Protein AF-0000000080060076 (afdb_homodimer)

InterPro domains:
  IPR057684 Domain of unknown function DUF7924 [PF25545] (180-275)

Structure (mmCIF, N/CA/C/O backbone):
data_AF-0000000080060076-model_v1
#
loop_
_entity.id
_entity.type
_entity.pdbx_description
1 polymer 'DUF7924 domain-containing protein'
#
loop_
_atom_site.group_PDB
_atom_site.id
_atom_site.type_symbol
_atom_site.label_atom_id
_atom_site.label_alt_id
_atom_site.label_comp_id
_atom_site.label_asym_id
_atom_site.label_entity_id
_atom_site.label_seq_id
_atom_site.pdbx_PDB_ins_code
_atom_site.Cartn_x
_atom_site.Cartn_y
_atom_site.Cartn_z
_atom_site.occupancy
_atom_site.B_iso_or_equiv
_atom_site.auth_seq_id
_atom_site.auth_comp_id
_atom_site.auth_asym_id
_atom_site.auth_atom_id
_atom_site.pdbx_PDB_model_num
ATOM 1 N N . MET A 1 1 ? -19.109 -59.719 61.562 1 19.61 1 MET A N 1
ATOM 2 C CA . MET A 1 1 ? -18.625 -58.906 62.656 1 19.61 1 MET A CA 1
ATOM 3 C C . MET A 1 1 ? -17.141 -58.562 62.469 1 19.61 1 MET A C 1
ATOM 5 O O . MET A 1 1 ? -16.75 -57.406 62.562 1 19.61 1 MET A O 1
ATOM 9 N N . ALA A 1 2 ? -16.188 -59.469 62.844 1 19.11 2 ALA A N 1
ATOM 10 C CA . ALA A 1 2 ? -15.039 -59.188 63.719 1 19.11 2 ALA A CA 1
ATOM 11 C C . ALA A 1 2 ? -13.844 -58.719 62.875 1 19.11 2 ALA A C 1
ATOM 13 O O . ALA A 1 2 ? -12.953 -58.062 63.406 1 19.11 2 ALA A O 1
ATOM 14 N N . LEU A 1 3 ? -13.625 -59.25 61.688 1 20.27 3 LEU A N 1
ATOM 15 C CA . LEU A 1 3 ? -12.242 -59.562 61.344 1 20.27 3 LEU A CA 1
ATOM 16 C C . LEU A 1 3 ? -11.469 -58.312 60.969 1 20.27 3 LEU A C 1
ATOM 18 O O . LEU A 1 3 ? -11.039 -58.156 59.812 1 20.27 3 LEU A O 1
ATOM 22 N N . GLU A 1 4 ? -12.008 -57.031 61.406 1 21.7 4 GLU A N 1
ATOM 23 C CA . GLU A 1 4 ? -11.625 -55.75 60.781 1 21.7 4 GLU A CA 1
ATOM 24 C C . GLU A 1 4 ? -10.195 -55.375 61.156 1 21.7 4 GLU A C 1
ATOM 26 O O . GLU A 1 4 ? -9.828 -54.188 61.062 1 21.7 4 GLU A O 1
ATOM 31 N N . GLU A 1 5 ? -9.492 -56.344 61.719 1 18.02 5 GLU A N 1
ATOM 32 C CA . GLU A 1 5 ? -8.461 -55.875 62.625 1 18.02 5 GLU A CA 1
ATOM 33 C C . GLU A 1 5 ? -7.461 -54.969 61.938 1 18.02 5 GLU A C 1
ATOM 35 O O . GLU A 1 5 ? -7.203 -53.844 62.375 1 18.02 5 GLU A O 1
ATOM 40 N N . ARG A 1 6 ? -6.133 -55.406 61.812 1 19.72 6 ARG A N 1
ATOM 41 C CA . ARG A 1 6 ? -4.895 -54.906 62.406 1 19.72 6 ARG A CA 1
ATOM 42 C C . ARG A 1 6 ? -4.105 -54.094 61.375 1 19.72 6 ARG A C 1
ATOM 44 O O . ARG A 1 6 ? -2.916 -54.312 61.156 1 19.72 6 ARG A O 1
ATOM 51 N N . ALA A 1 7 ? -4.586 -53.625 60.156 1 21.98 7 ALA A N 1
ATOM 52 C CA . ALA A 1 7 ? -3.547 -53.438 59.156 1 21.98 7 ALA A CA 1
ATOM 53 C C . ALA A 1 7 ? -2.549 -52.375 59.594 1 21.98 7 ALA A C 1
ATOM 55 O O . ALA A 1 7 ? -2.854 -51.188 59.562 1 21.98 7 ALA A O 1
ATOM 56 N N . HIS A 1 8 ? -1.757 -52.625 60.594 1 19.16 8 HIS A N 1
ATOM 57 C CA . HIS A 1 8 ? -0.872 -51.781 61.375 1 19.16 8 HIS A CA 1
ATOM 58 C C . HIS A 1 8 ? 0.08 -51 60.469 1 19.16 8 HIS A C 1
ATOM 60 O O . HIS A 1 8 ? 0.157 -51.25 59.281 1 19.16 8 HIS A O 1
ATOM 66 N N . SER A 1 9 ? 1.415 -50.812 60.875 1 21.06 9 SER A N 1
ATOM 67 C CA . SER A 1 9 ? 2.354 -49.781 61.344 1 21.06 9 SER A CA 1
ATOM 68 C C . SER A 1 9 ? 3.469 -49.562 60.312 1 21.06 9 SER A C 1
ATOM 70 O O . SER A 1 9 ? 4.477 -48.906 60.625 1 21.06 9 SER A O 1
ATOM 72 N N . LEU A 1 10 ? 3.432 -50.281 59.125 1 21.84 10 LEU A N 1
ATOM 73 C CA . LEU A 1 10 ? 4.785 -50.438 58.594 1 21.84 10 LEU A CA 1
ATOM 74 C C . LEU A 1 10 ? 5.52 -49.125 58.562 1 21.84 10 LEU A C 1
ATOM 76 O O . LEU A 1 10 ? 4.891 -48.062 58.531 1 21.84 10 LEU A O 1
ATOM 80 N N . SER A 1 11 ? 6.895 -49.156 58.312 1 20.94 11 SER A N 1
ATOM 81 C CA . SER A 1 11 ? 8.266 -48.719 58.5 1 20.94 11 SER A CA 1
ATOM 82 C C . SER A 1 11 ? 8.539 -47.406 57.75 1 20.94 11 SER A C 1
ATOM 84 O O . SER A 1 11 ? 7.965 -47.188 56.688 1 20.94 11 SER A O 1
ATOM 86 N N . ASP A 1 12 ? 9.156 -46.406 58.438 1 23.89 12 ASP A N 1
ATOM 87 C CA . ASP A 1 12 ? 9.672 -45.031 58.469 1 23.89 12 ASP A CA 1
ATOM 88 C C . ASP A 1 12 ? 10.766 -44.844 57.406 1 23.89 12 ASP A C 1
ATOM 90 O O . ASP A 1 12 ? 11.945 -45.094 57.688 1 23.89 12 ASP A O 1
ATOM 94 N N . ILE A 1 13 ? 10.68 -45.406 56.188 1 26.31 13 ILE A N 1
ATOM 95 C CA . ILE A 1 13 ? 11.891 -45.375 55.406 1 26.31 13 ILE A CA 1
ATOM 96 C C . ILE A 1 13 ? 12.328 -43.906 55.219 1 26.31 13 ILE A C 1
ATOM 98 O O . ILE A 1 13 ? 11.523 -43.062 54.844 1 26.31 13 ILE A O 1
ATOM 102 N N . PRO A 1 14 ? 13.547 -43.594 55.75 1 25.38 14 PRO A N 1
ATOM 103 C CA . PRO A 1 14 ? 14.102 -42.25 55.781 1 25.38 14 PRO A CA 1
ATOM 104 C C . PRO A 1 14 ? 14.188 -41.594 54.406 1 25.38 14 PRO A C 1
ATOM 106 O O . PRO A 1 14 ? 14.508 -42.281 53.438 1 25.38 14 PRO A O 1
ATOM 109 N N . ILE A 1 15 ? 13.375 -40.594 54.094 1 26.52 15 ILE A N 1
ATOM 110 C CA . ILE A 1 15 ? 13.266 -39.844 52.844 1 26.52 15 ILE A CA 1
ATOM 111 C C . ILE A 1 15 ? 14.594 -39.156 52.531 1 26.52 15 ILE A C 1
ATOM 113 O O . ILE A 1 15 ? 15.031 -38.281 53.25 1 26.52 15 ILE A O 1
ATOM 117 N N . ILE A 1 16 ? 15.594 -40 52.125 1 30.69 16 ILE A N 1
ATOM 118 C CA . ILE A 1 16 ? 16.875 -39.406 51.781 1 30.69 16 ILE A CA 1
ATOM 119 C C . ILE A 1 16 ? 16.641 -38.219 50.812 1 30.69 16 ILE A C 1
ATOM 121 O O . ILE A 1 16 ? 15.961 -38.375 49.812 1 30.69 16 ILE A O 1
ATOM 125 N N . PRO A 1 17 ? 16.859 -37 51.312 1 29.62 17 PRO A N 1
ATOM 126 C CA . PRO A 1 17 ? 16.594 -35.812 50.5 1 29.62 17 PRO A CA 1
ATOM 127 C C . PRO A 1 17 ? 17.375 -35.812 49.188 1 29.62 17 PRO A C 1
ATOM 129 O O . PRO A 1 17 ? 18.5 -36.344 49.125 1 29.62 17 PRO A O 1
ATOM 132 N N . PRO A 1 18 ? 16.688 -36.031 48.062 1 27.41 18 PRO A N 1
ATOM 133 C CA . PRO A 1 18 ? 17.391 -36.156 46.812 1 27.41 18 PRO A CA 1
ATOM 134 C C . PRO A 1 18 ? 18.422 -35.031 46.594 1 27.41 18 PRO A C 1
ATOM 136 O O . PRO A 1 18 ? 18.312 -33.969 47.188 1 27.41 18 PRO A O 1
ATOM 139 N N . PRO A 1 19 ? 19.703 -35.438 46.25 1 27.78 19 PRO A N 1
ATOM 140 C CA . PRO A 1 19 ? 20.828 -34.562 46.031 1 27.78 19 PRO A CA 1
ATOM 141 C C . PRO A 1 19 ? 20.484 -33.375 45.125 1 27.78 19 PRO A C 1
ATOM 143 O O . PRO A 1 19 ? 19.562 -33.438 44.312 1 27.78 19 PRO A O 1
ATOM 146 N N . SER A 1 20 ? 20.734 -32.125 45.625 1 23.97 20 SER A N 1
ATOM 147 C CA . SER A 1 20 ? 20.547 -30.844 44.969 1 23.97 20 SER A CA 1
ATOM 148 C C . SER A 1 20 ? 21.297 -30.797 43.656 1 23.97 20 SER A C 1
ATOM 150 O O . SER A 1 20 ? 22.516 -30.859 43.625 1 23.97 20 SER A O 1
ATOM 152 N N . THR A 1 21 ? 20.812 -31.609 42.719 1 23.72 21 THR A N 1
ATOM 153 C CA . THR A 1 21 ? 21.516 -31.516 41.438 1 23.72 21 THR A CA 1
ATOM 154 C C . THR A 1 21 ? 21.641 -30.047 41 1 23.72 21 THR A C 1
ATOM 156 O O . THR A 1 21 ? 20.641 -29.328 40.906 1 23.72 21 THR A O 1
ATOM 159 N N . ARG A 1 22 ? 22.844 -29.438 41.156 1 24.88 22 ARG A N 1
ATOM 160 C CA . ARG A 1 22 ? 23.297 -28.172 40.594 1 24.88 22 ARG A CA 1
ATOM 161 C C . ARG A 1 22 ? 22.906 -28.062 39.125 1 24.88 22 ARG A C 1
ATOM 163 O O . ARG A 1 22 ? 23.266 -28.938 38.312 1 24.88 22 ARG A O 1
ATOM 170 N N . SER A 1 23 ? 21.672 -27.594 38.938 1 24.03 23 SER A N 1
ATOM 171 C CA . SER A 1 23 ? 21.172 -27.344 37.594 1 24.03 23 SER A CA 1
ATOM 172 C C . SER A 1 23 ? 22.234 -26.688 36.719 1 24.03 23 SER A C 1
ATOM 174 O O . SER A 1 23 ? 22.828 -25.672 37.094 1 24.03 23 SER A O 1
ATOM 176 N N . SER A 1 24 ? 23.109 -27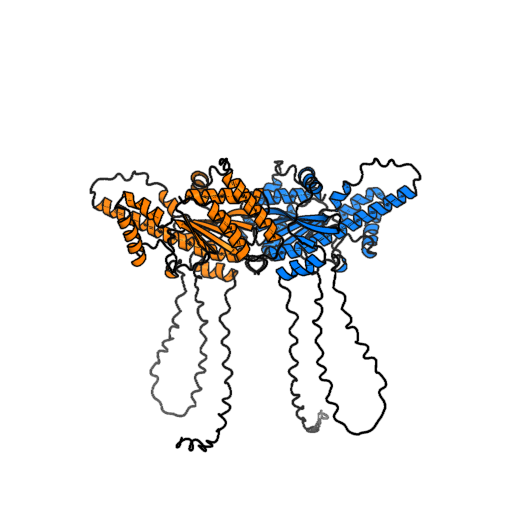.562 36.188 1 25.89 24 SER A N 1
ATOM 177 C CA . SER A 1 24 ? 23.969 -27.016 35.125 1 25.89 24 SER A CA 1
ATOM 178 C C . SER A 1 24 ? 23.188 -26.078 34.219 1 25.89 24 SER A C 1
ATOM 180 O O . SER A 1 24 ? 22.109 -26.422 33.719 1 25.89 24 SER A O 1
ATOM 182 N N . GLN A 1 25 ? 23.297 -24.859 34.562 1 24.44 25 GLN A N 1
ATOM 183 C CA . GLN A 1 25 ? 22.766 -23.828 33.688 1 24.44 25 GLN A CA 1
ATOM 184 C C . GLN A 1 25 ? 23.156 -24.078 32.25 1 24.44 25 GLN A C 1
ATOM 186 O O . GLN A 1 25 ? 24.328 -24 31.875 1 24.44 25 GLN A O 1
ATOM 191 N N . ARG A 1 26 ? 22.562 -25.141 31.594 1 26.81 26 ARG A N 1
ATOM 192 C CA . ARG A 1 26 ? 22.734 -25.297 30.156 1 26.81 26 ARG A CA 1
ATOM 193 C C . ARG A 1 26 ? 22.625 -23.953 29.453 1 26.81 26 ARG A C 1
ATOM 195 O O . ARG A 1 26 ? 21.734 -23.156 29.766 1 26.81 26 ARG A O 1
ATOM 202 N N . SER A 1 27 ? 23.734 -23.531 29.047 1 28.38 27 SER A N 1
ATOM 203 C CA . SER A 1 27 ? 23.859 -22.359 28.172 1 28.38 27 SER A CA 1
ATOM 204 C C . SER A 1 27 ? 22.75 -22.344 27.125 1 28.38 27 SER A C 1
ATOM 206 O O . SER A 1 27 ? 22.5 -23.344 26.453 1 28.38 27 SER A O 1
ATOM 208 N N . ARG A 1 28 ? 21.609 -21.734 27.422 1 28.98 28 ARG A N 1
ATOM 209 C CA . ARG A 1 28 ? 20.531 -21.5 26.469 1 28.98 28 ARG A CA 1
ATOM 210 C C . ARG A 1 28 ? 21.078 -21.25 25.078 1 28.98 28 ARG A C 1
ATOM 212 O O . ARG A 1 28 ? 21.844 -20.312 24.859 1 28.98 28 ARG A O 1
ATOM 219 N N . SER A 1 29 ? 21.422 -22.297 24.391 1 32.09 29 SER A N 1
ATOM 220 C CA . SER A 1 29 ? 21.688 -22.141 22.953 1 32.09 29 SER A CA 1
ATOM 221 C C . SER A 1 29 ? 20.734 -21.141 22.328 1 32.09 29 SER A C 1
ATOM 223 O O . SER A 1 29 ? 19.531 -21.172 22.578 1 32.09 29 SER A O 1
ATOM 225 N N . SER A 1 30 ? 21.125 -19.953 22.094 1 35.56 30 SER A N 1
ATOM 226 C CA . SER A 1 30 ? 20.438 -18.859 21.406 1 35.56 30 SER A CA 1
ATOM 227 C C . SER A 1 30 ? 19.578 -19.391 20.266 1 35.56 30 SER A C 1
ATOM 229 O O . SER A 1 30 ? 20.047 -20.156 19.422 1 35.56 30 SER A O 1
ATOM 231 N N . SER A 1 31 ? 18.391 -19.703 20.438 1 40.84 31 SER A N 1
ATOM 232 C CA . SER A 1 31 ? 17.406 -20.047 19.391 1 40.84 31 SER A CA 1
ATOM 233 C C . SER A 1 31 ? 17.75 -19.375 18.078 1 40.84 31 SER A C 1
ATOM 235 O O . SER A 1 31 ? 18.188 -18.219 18.062 1 40.84 31 SER A O 1
ATOM 237 N N . PRO A 1 32 ? 18.125 -20.047 17.062 1 48.84 32 PRO A N 1
ATOM 238 C CA . PRO A 1 32 ? 18.5 -19.438 15.773 1 48.84 32 PRO A CA 1
ATOM 239 C C . PRO A 1 32 ? 17.609 -18.266 15.391 1 48.84 32 PRO A C 1
ATOM 241 O O . PRO A 1 32 ? 16.375 -18.344 15.539 1 48.84 32 PRO A O 1
ATOM 244 N N . VAL A 1 33 ? 18 -17.031 15.422 1 61.41 33 VAL A N 1
ATOM 245 C CA . VAL A 1 33 ? 17.391 -15.742 15.141 1 61.41 33 VAL A CA 1
ATOM 246 C C . VAL A 1 33 ? 16.719 -15.781 13.766 1 61.41 33 VAL A C 1
ATOM 248 O O . VAL A 1 33 ? 17.359 -16.125 12.766 1 61.41 33 VAL A O 1
ATOM 251 N N . ARG A 1 34 ? 15.398 -15.891 13.625 1 76.75 34 ARG A N 1
ATOM 252 C CA . ARG A 1 34 ? 14.641 -15.797 12.383 1 76.75 34 ARG A CA 1
ATOM 253 C C . ARG A 1 34 ? 15.141 -14.633 11.523 1 76.75 34 ARG A C 1
ATOM 255 O O . ARG A 1 34 ? 15.336 -13.523 12.031 1 76.75 34 ARG A O 1
ATOM 262 N N . PRO A 1 35 ? 15.523 -15.008 10.305 1 85 35 PRO A N 1
ATOM 263 C CA . PRO A 1 35 ? 15.977 -13.914 9.438 1 85 35 PRO A CA 1
ATOM 264 C C . PRO A 1 35 ? 14.922 -12.82 9.273 1 85 35 PRO A C 1
ATOM 266 O O . PRO A 1 35 ? 13.719 -13.094 9.328 1 85 35 PRO A O 1
ATOM 269 N N . SER A 1 36 ? 15.398 -11.617 9.172 1 90 36 SER A N 1
ATOM 270 C CA . SER A 1 36 ? 14.508 -10.516 8.828 1 90 36 SER A CA 1
ATOM 271 C C . SER A 1 36 ? 13.898 -10.703 7.445 1 90 36 SER A C 1
ATOM 273 O O . SER A 1 36 ? 14.383 -11.508 6.648 1 90 36 SER A O 1
ATOM 275 N N . ASP A 1 37 ? 12.844 -10.031 7.188 1 93.12 37 ASP A N 1
ATOM 276 C CA . ASP A 1 37 ? 12.195 -10.141 5.887 1 93.12 37 ASP A CA 1
ATOM 277 C C . ASP A 1 37 ? 13.133 -9.711 4.762 1 93.12 37 ASP A C 1
ATOM 279 O O . ASP A 1 37 ? 13.094 -10.273 3.666 1 93.12 37 ASP A O 1
ATOM 283 N N . ALA A 1 38 ? 13.93 -8.766 5.039 1 93.12 38 ALA A N 1
ATOM 284 C CA . ALA A 1 38 ? 14.922 -8.312 4.059 1 93.12 38 ALA A CA 1
ATOM 285 C C . ALA A 1 38 ? 15.969 -9.383 3.805 1 93.12 38 ALA A C 1
ATOM 287 O O . ALA A 1 38 ? 16.375 -9.609 2.66 1 93.12 38 ALA A O 1
ATOM 288 N N . GLN A 1 39 ? 16.422 -10.023 4.824 1 91.88 39 GLN A N 1
ATOM 289 C CA . GLN A 1 39 ? 17.391 -11.102 4.699 1 91.88 39 GLN A CA 1
ATOM 290 C C . GLN A 1 39 ? 16.797 -12.297 3.955 1 91.88 39 GLN A C 1
ATOM 292 O O . GLN A 1 39 ? 17.484 -12.953 3.172 1 91.88 39 GLN A O 1
ATOM 297 N N . TYR A 1 40 ? 15.57 -12.5 4.293 1 95 40 TYR A N 1
ATOM 298 C CA . TYR A 1 40 ? 14.883 -13.586 3.611 1 95 40 TYR A CA 1
ATOM 299 C C . TYR A 1 40 ? 14.836 -13.344 2.105 1 95 40 TYR A C 1
ATOM 301 O O . TYR A 1 40 ? 15.164 -14.242 1.318 1 95 40 TYR A O 1
ATOM 309 N N . ARG A 1 41 ? 14.438 -12.156 1.677 1 94.69 41 ARG A N 1
ATOM 310 C CA . ARG A 1 41 ? 14.344 -11.82 0.261 1 94.69 41 ARG A CA 1
ATOM 311 C C . ARG A 1 41 ? 15.719 -11.812 -0.395 1 94.69 41 ARG A C 1
ATOM 313 O O . ARG A 1 41 ? 15.898 -12.352 -1.488 1 94.69 41 ARG A O 1
ATOM 320 N N . GLY A 1 42 ? 16.688 -11.242 0.279 1 91.38 42 GLY A N 1
ATOM 321 C CA . GLY A 1 42 ? 18.016 -11.094 -0.281 1 91.38 42 GLY A CA 1
ATOM 322 C C . GLY A 1 42 ? 18.844 -12.359 -0.203 1 91.38 42 GLY A C 1
ATOM 323 O O . GLY A 1 42 ? 19.859 -12.492 -0.895 1 91.38 42 GLY A O 1
ATOM 324 N N . GLY A 1 43 ? 18.422 -13.305 0.588 1 92 43 GLY A N 1
ATOM 325 C CA . GLY A 1 43 ? 19.172 -14.539 0.775 1 92 43 GLY A CA 1
ATOM 326 C C . GLY A 1 43 ? 18.422 -15.773 0.296 1 92 43 GLY A C 1
ATOM 327 O O . GLY A 1 43 ? 18.688 -16.281 -0.792 1 92 43 GLY A O 1
ATOM 328 N N . HIS A 1 44 ? 17.375 -16.047 0.974 1 94.62 44 HIS A N 1
ATOM 329 C CA . HIS A 1 44 ? 16.641 -17.297 0.721 1 94.62 44 HIS A CA 1
ATOM 330 C C . HIS A 1 44 ? 15.992 -17.281 -0.658 1 94.62 44 HIS A C 1
ATOM 332 O O . HIS A 1 44 ? 16.141 -18.234 -1.429 1 94.62 44 HIS A O 1
ATOM 338 N N . LEU A 1 45 ? 15.305 -16.234 -1.004 1 96.69 45 LEU A N 1
ATOM 339 C CA . LEU A 1 45 ? 14.641 -16.156 -2.301 1 96.69 45 LEU A CA 1
ATOM 340 C C . LEU A 1 45 ? 15.664 -16.094 -3.432 1 96.69 45 LEU A C 1
ATOM 342 O O . LEU A 1 45 ? 15.508 -16.781 -4.445 1 96.69 45 LEU A O 1
ATOM 346 N N . ARG A 1 46 ? 16.672 -15.359 -3.195 1 93.69 46 ARG A N 1
ATOM 347 C CA . ARG A 1 46 ? 17.703 -15.219 -4.227 1 93.69 46 ARG A CA 1
ATOM 348 C C . ARG A 1 46 ? 18.359 -16.562 -4.523 1 93.69 46 ARG A C 1
ATOM 350 O O . ARG A 1 46 ? 18.609 -16.891 -5.688 1 93.69 46 ARG A O 1
ATOM 357 N N . ARG A 1 47 ? 18.609 -17.266 -3.529 1 94.88 47 ARG A N 1
ATOM 358 C CA . ARG A 1 47 ? 19.266 -18.562 -3.691 1 94.88 47 ARG A CA 1
ATOM 359 C C . ARG A 1 47 ? 18.328 -19.578 -4.34 1 94.88 47 ARG A C 1
ATOM 361 O O . ARG A 1 47 ? 18.766 -20.625 -4.816 1 94.88 47 ARG A O 1
ATOM 368 N N . ALA A 1 48 ? 17.094 -19.297 -4.316 1 96.5 48 ALA A N 1
ATOM 369 C CA . ALA A 1 48 ? 16.094 -20.094 -5.02 1 96.5 48 ALA A CA 1
ATOM 370 C C . ALA A 1 48 ? 15.797 -19.516 -6.398 1 96.5 48 ALA A C 1
ATOM 372 O O . ALA A 1 48 ? 14.859 -19.953 -7.066 1 96.5 48 ALA A O 1
ATOM 373 N N . LYS A 1 49 ? 16.469 -18.422 -6.785 1 96.25 49 LYS A N 1
ATOM 374 C CA . LYS A 1 49 ? 16.344 -17.75 -8.07 1 96.25 49 LYS A CA 1
ATOM 375 C C . LYS A 1 49 ? 14.984 -17.062 -8.211 1 96.25 49 LYS A C 1
ATOM 377 O O . LYS A 1 49 ? 14.398 -17.062 -9.297 1 96.25 49 LYS A O 1
ATOM 382 N N . ILE A 1 50 ? 14.461 -16.641 -7.145 1 97.38 50 ILE A N 1
ATOM 383 C CA . ILE A 1 50 ? 13.219 -15.883 -7.133 1 97.38 50 ILE A CA 1
ATOM 384 C C . ILE A 1 50 ? 13.516 -14.391 -6.984 1 97.38 50 ILE A C 1
ATOM 386 O O . ILE A 1 50 ? 14.133 -13.977 -5.996 1 97.38 50 ILE A O 1
ATOM 390 N N . PHE A 1 51 ? 13.016 -13.594 -7.902 1 96.19 51 PHE A N 1
ATOM 391 C CA . PHE A 1 51 ? 13.336 -12.172 -7.898 1 96.19 51 PHE A CA 1
ATOM 392 C C . PHE A 1 51 ? 12.078 -11.32 -7.984 1 96.19 51 PHE A C 1
ATOM 394 O O . PHE A 1 51 ? 11.141 -11.664 -8.719 1 96.19 51 PHE A O 1
ATOM 401 N N . VAL A 1 52 ? 12.133 -10.188 -7.246 1 94.75 52 VAL A N 1
ATOM 402 C CA . VAL A 1 52 ? 11.016 -9.25 -7.227 1 94.75 52 VAL A CA 1
ATOM 403 C C . VAL A 1 52 ? 11.406 -7.969 -7.965 1 94.75 52 VAL A C 1
ATOM 405 O O . VAL A 1 52 ? 12.469 -7.402 -7.711 1 94.75 52 VAL A O 1
ATOM 408 N N . GLY A 1 53 ? 10.5 -7.402 -8.789 1 86.75 53 GLY A N 1
ATOM 409 C CA . GLY A 1 53 ? 10.617 -6.059 -9.336 1 86.75 53 GLY A CA 1
ATOM 410 C C . GLY A 1 53 ? 11.461 -6 -10.594 1 86.75 53 GLY A C 1
ATOM 411 O O . GLY A 1 53 ? 12.125 -4.996 -10.859 1 86.75 53 GLY A O 1
ATOM 412 N N . ASP A 1 54 ? 11.453 -6.93 -11.547 1 83.25 54 ASP A N 1
ATOM 413 C CA . ASP A 1 54 ? 12.172 -6.871 -12.812 1 83.25 54 ASP A CA 1
ATOM 414 C C . ASP A 1 54 ? 11.258 -6.414 -13.945 1 83.25 54 ASP A C 1
ATOM 416 O O . ASP A 1 54 ? 10.133 -5.973 -13.703 1 83.25 54 ASP A O 1
ATOM 420 N N . GLU A 1 55 ? 11.82 -6.305 -15.125 1 87.69 55 GLU A N 1
ATOM 421 C CA . GLU A 1 55 ? 11.039 -5.906 -16.281 1 87.69 55 GLU A CA 1
ATOM 422 C C . GLU A 1 55 ? 10.266 -7.094 -16.859 1 87.69 55 GLU A C 1
ATOM 424 O O . GLU A 1 55 ? 10.75 -8.227 -16.844 1 87.69 55 GLU A O 1
ATOM 429 N N . ILE A 1 56 ? 9.109 -6.773 -17.281 1 92.62 56 ILE A N 1
ATOM 430 C CA . ILE A 1 56 ? 8.305 -7.785 -17.969 1 92.62 56 ILE A CA 1
ATOM 431 C C . ILE A 1 56 ? 8.75 -7.895 -19.422 1 92.62 56 ILE A C 1
ATOM 433 O O . ILE A 1 56 ? 8.758 -6.902 -20.156 1 92.62 56 ILE A O 1
ATOM 437 N N . PRO A 1 57 ? 9.102 -9.047 -19.812 1 93.06 57 PRO A N 1
ATOM 438 C CA . PRO A 1 57 ? 9.422 -9.211 -21.234 1 93.06 57 PRO A CA 1
ATOM 439 C C . PRO A 1 57 ? 8.289 -8.773 -22.156 1 93.06 57 PRO A C 1
ATOM 441 O O . PRO A 1 57 ? 7.113 -8.938 -21.812 1 93.06 57 PRO A O 1
ATOM 444 N N . ALA A 1 58 ? 8.609 -8.32 -23.312 1 93.06 58 ALA A N 1
ATOM 445 C CA . ALA A 1 58 ? 7.648 -7.758 -24.266 1 93.06 58 ALA A CA 1
ATOM 446 C C . ALA A 1 58 ? 6.602 -8.797 -24.656 1 93.06 58 ALA A C 1
ATOM 448 O O . ALA A 1 58 ? 5.422 -8.461 -24.812 1 93.06 58 ALA A O 1
ATOM 449 N N . SER A 1 59 ? 7.027 -10.008 -24.844 1 92.31 59 SER A N 1
ATOM 450 C CA . SER A 1 59 ? 6.102 -11.062 -25.25 1 92.31 59 SER A CA 1
ATOM 451 C C . SER A 1 59 ? 5.027 -11.289 -24.188 1 92.31 59 SER A C 1
ATOM 453 O O . SER A 1 59 ? 3.848 -11.438 -24.516 1 92.31 59 SER A O 1
ATOM 455 N N . ILE A 1 60 ? 5.469 -11.273 -22.953 1 94.06 60 ILE A N 1
ATOM 456 C CA . ILE A 1 60 ? 4.535 -11.492 -21.844 1 94.06 60 ILE A CA 1
ATOM 457 C C . ILE A 1 60 ? 3.623 -10.273 -21.688 1 94.06 60 ILE A C 1
ATOM 459 O O . ILE A 1 60 ? 2.416 -10.422 -21.484 1 94.06 60 ILE A O 1
ATOM 463 N N . SER A 1 61 ? 4.211 -9.109 -21.812 1 93.75 61 SER A N 1
ATOM 464 C CA . SER A 1 61 ? 3.432 -7.879 -21.719 1 93.75 61 SER A CA 1
ATOM 465 C C . SER A 1 61 ? 2.361 -7.824 -22.812 1 93.75 61 SER A C 1
ATOM 467 O O . SER A 1 61 ? 1.22 -7.441 -22.547 1 93.75 61 SER A O 1
ATOM 469 N N . CYS A 1 62 ? 2.77 -8.148 -23.938 1 93.5 62 CYS A N 1
ATOM 470 C CA . CYS A 1 62 ? 1.831 -8.164 -25.062 1 93.5 62 CYS A CA 1
ATOM 471 C C . CYS A 1 62 ? 0.706 -9.164 -24.812 1 93.5 62 CYS A C 1
ATOM 473 O O . CYS A 1 62 ? -0.468 -8.836 -25 1 93.5 62 CYS A O 1
ATOM 475 N N . TYR A 1 63 ? 1.058 -10.328 -24.391 1 93.94 63 TYR A N 1
ATOM 476 C CA . TYR A 1 63 ? 0.055 -11.352 -24.109 1 93.94 63 TYR A CA 1
ATOM 477 C C . TYR A 1 63 ? -0.905 -10.891 -23.016 1 93.94 63 TYR A C 1
ATOM 479 O O . TYR A 1 63 ? -2.121 -11.047 -23.141 1 93.94 63 TYR A O 1
ATOM 487 N N . ALA A 1 64 ? -0.372 -10.367 -21.922 1 94.06 64 ALA A N 1
ATOM 488 C CA . ALA A 1 64 ? -1.197 -9.906 -20.812 1 94.06 64 ALA A CA 1
ATOM 489 C C . ALA A 1 64 ? -2.178 -8.828 -21.266 1 94.06 64 ALA A C 1
ATOM 491 O O . ALA A 1 64 ? -3.361 -8.867 -20.922 1 94.06 64 ALA A O 1
ATOM 492 N N . ASN A 1 65 ? -1.773 -7.938 -22.078 1 92.5 65 ASN A N 1
ATOM 493 C CA . ASN A 1 65 ? -2.59 -6.805 -22.516 1 92.5 65 ASN A CA 1
ATOM 494 C C . ASN A 1 65 ? -3.635 -7.227 -23.547 1 92.5 65 ASN A C 1
ATOM 496 O O . ASN A 1 65 ? -4.746 -6.691 -23.562 1 92.5 65 ASN A O 1
ATOM 500 N N . THR A 1 66 ? -3.266 -8.18 -24.312 1 92.06 66 THR A N 1
ATOM 501 C CA . THR A 1 66 ? -4.141 -8.508 -25.438 1 92.06 66 THR A CA 1
ATOM 502 C C . THR A 1 66 ? -5.062 -9.664 -25.078 1 92.06 66 THR A C 1
ATOM 504 O O . THR A 1 66 ? -6.188 -9.742 -25.578 1 92.06 66 THR A O 1
ATOM 507 N N . SER A 1 67 ? -4.602 -10.539 -24.25 1 91.5 67 SER A N 1
ATOM 508 C CA . SER A 1 67 ? -5.363 -11.758 -24.016 1 91.5 67 SER A CA 1
ATOM 509 C C . SER A 1 67 ? -6.02 -11.75 -22.641 1 91.5 67 SER A C 1
ATOM 511 O O . SER A 1 67 ? -7.031 -12.422 -22.422 1 91.5 67 SER A O 1
ATOM 513 N N . ILE A 1 68 ? -5.477 -10.992 -21.766 1 94.31 68 ILE A N 1
ATOM 514 C CA . ILE A 1 68 ? -5.996 -11.07 -20.391 1 94.31 68 ILE A CA 1
ATOM 515 C C . ILE A 1 68 ? -6.723 -9.773 -20.047 1 94.31 68 ILE A C 1
ATOM 517 O O . ILE A 1 68 ? -7.891 -9.789 -19.656 1 94.31 68 ILE A O 1
ATOM 521 N N . PHE A 1 69 ? -6.078 -8.617 -20.266 1 94.12 69 PHE A N 1
ATOM 522 C CA . PHE A 1 69 ? -6.617 -7.352 -19.766 1 94.12 69 PHE A CA 1
ATOM 523 C C . PHE A 1 69 ? -7.168 -6.516 -20.922 1 94.12 69 PHE A C 1
ATOM 525 O O . PHE A 1 69 ? -7.238 -5.289 -20.812 1 94.12 69 PHE A O 1
ATOM 532 N N . HIS A 1 70 ? -7.395 -6.871 -22.047 1 85.81 70 HIS A N 1
ATOM 533 C CA . HIS A 1 70 ? -7.832 -6.129 -23.219 1 85.81 70 HIS A CA 1
ATOM 534 C C . HIS A 1 70 ? -9.219 -5.531 -23.016 1 85.81 70 HIS A C 1
ATOM 536 O O . HIS A 1 70 ? -9.516 -4.445 -23.516 1 85.81 70 HIS A O 1
ATOM 542 N N . ASN A 1 71 ? -10.117 -6.012 -22.391 1 79.62 71 ASN A N 1
ATOM 543 C CA . ASN A 1 71 ? -11.477 -5.488 -22.266 1 79.62 71 ASN A CA 1
ATOM 544 C C . ASN A 1 71 ? -11.914 -5.418 -20.812 1 79.62 71 ASN A C 1
ATOM 546 O O . ASN A 1 71 ? -12.93 -6.004 -20.422 1 79.62 71 ASN A O 1
ATOM 550 N N . LEU A 1 72 ? -11.133 -4.457 -20.188 1 83.94 72 LEU A N 1
ATOM 551 C CA . LEU A 1 72 ? -11.422 -4.379 -18.75 1 83.94 72 LEU A CA 1
ATOM 552 C C . LEU A 1 72 ? -12.75 -3.672 -18.516 1 83.94 72 LEU A C 1
ATOM 554 O O . LEU A 1 72 ? -13.406 -3.916 -17.5 1 83.94 72 LEU A O 1
ATOM 558 N N . THR A 1 73 ? -12.961 -2.582 -19.359 1 70.69 73 THR A N 1
ATOM 559 C CA . THR A 1 73 ? -14.133 -1.751 -19.125 1 70.69 73 THR A CA 1
ATOM 560 C C . THR A 1 73 ? -15.359 -2.35 -19.812 1 70.69 73 THR A C 1
ATOM 562 O O . THR A 1 73 ? -16.469 -1.84 -19.656 1 70.69 73 THR A O 1
ATOM 565 N N . SER A 1 74 ? -14.891 -3.195 -20.703 1 58.69 74 SER A N 1
ATOM 566 C CA . SER A 1 74 ? -16.062 -3.719 -21.391 1 58.69 74 SER A CA 1
ATOM 567 C C . SER A 1 74 ? -17.188 -4.023 -20.406 1 58.69 74 SER A C 1
ATOM 569 O O . SER A 1 74 ? -16.953 -4.645 -19.359 1 58.69 74 SER A O 1
ATOM 571 N N . SER A 1 75 ? -18.172 -3.148 -20.234 1 49.56 75 SER A N 1
ATOM 572 C CA . SER A 1 75 ? -19.344 -2.473 -19.672 1 49.56 75 SER A CA 1
ATOM 573 C C . SER A 1 75 ? -19.953 -3.291 -18.531 1 49.56 75 SER A C 1
ATOM 575 O O . SER A 1 75 ? -20.219 -2.764 -17.453 1 49.56 75 SER A O 1
ATOM 577 N N . GLY A 1 76 ? -21.031 -4.07 -18.938 1 52.38 76 GLY A N 1
ATOM 578 C CA . GLY A 1 76 ? -22.438 -4.27 -18.688 1 52.38 76 GLY A CA 1
ATOM 579 C C . GLY A 1 76 ? -22.719 -5.18 -17.5 1 52.38 76 GLY A C 1
ATOM 580 O O . GLY A 1 76 ? -23.828 -5.688 -17.344 1 52.38 76 GLY A O 1
ATOM 581 N N . ASN A 1 77 ? -21.469 -5.48 -16.75 1 75.25 77 ASN A N 1
ATOM 582 C CA . ASN A 1 77 ? -21.922 -6.555 -15.867 1 75.25 77 ASN A CA 1
ATOM 583 C C . ASN A 1 77 ? -22.391 -6.016 -14.523 1 75.25 77 ASN A C 1
ATOM 585 O O . ASN A 1 77 ? -21.594 -5.539 -13.719 1 75.25 77 ASN A O 1
ATOM 589 N N . ASP A 1 78 ? -23.547 -5.641 -14.5 1 85.94 78 ASP A N 1
ATOM 590 C CA . ASP A 1 78 ? -24.266 -5.289 -13.281 1 85.94 78 ASP A CA 1
ATOM 591 C C . ASP A 1 78 ? -23.797 -6.141 -12.102 1 85.94 78 ASP A C 1
ATOM 593 O O . ASP A 1 78 ? -23.703 -5.652 -10.977 1 85.94 78 ASP A O 1
ATOM 597 N N . HIS A 1 79 ? -23.344 -7.246 -12.484 1 92.31 79 HIS A N 1
ATOM 598 C CA . HIS A 1 79 ? -22.906 -8.164 -11.438 1 92.31 79 HIS A CA 1
ATOM 599 C C . HIS A 1 79 ? -21.578 -7.719 -10.836 1 92.31 79 HIS A C 1
ATOM 601 O O . HIS A 1 79 ? -21.406 -7.695 -9.617 1 92.31 79 HIS A O 1
ATOM 607 N N . LEU A 1 80 ? -20.672 -7.328 -11.625 1 94.31 80 LEU A N 1
ATOM 608 C CA . LEU A 1 80 ? -19.359 -6.859 -11.172 1 94.31 80 LEU A CA 1
ATOM 609 C C . LEU A 1 80 ? -19.5 -5.594 -10.336 1 94.31 80 LEU A C 1
ATOM 611 O O . LEU A 1 80 ? -18.812 -5.434 -9.328 1 94.31 80 LEU A O 1
ATOM 615 N N . TYR A 1 81 ? -20.406 -4.75 -10.719 1 95.38 81 TYR A N 1
ATOM 616 C CA . TYR A 1 81 ? -20.641 -3.504 -9.992 1 95.38 81 TYR A CA 1
ATOM 617 C C . TYR A 1 81 ? -21.188 -3.775 -8.602 1 95.38 81 TYR A C 1
ATOM 619 O O . TYR A 1 81 ? -20.797 -3.121 -7.633 1 95.38 81 TYR A O 1
ATOM 627 N N . GLN A 1 82 ? -22.031 -4.727 -8.523 1 96.5 82 GLN A N 1
ATOM 628 C CA . GLN A 1 82 ? -22.625 -5.066 -7.234 1 96.5 82 GLN A CA 1
ATOM 629 C C . GLN A 1 82 ? -21.578 -5.633 -6.285 1 96.5 82 GLN A C 1
ATOM 631 O O . GLN A 1 82 ? -21.531 -5.277 -5.102 1 96.5 82 GLN A O 1
ATOM 636 N N . ILE A 1 83 ? -20.766 -6.5 -6.82 1 97.5 83 ILE A N 1
ATOM 637 C CA . ILE A 1 83 ? -19.719 -7.09 -6 1 97.5 83 ILE A CA 1
ATOM 638 C C . ILE A 1 83 ? -18.734 -6.004 -5.566 1 97.5 83 ILE A C 1
ATOM 640 O O . ILE A 1 83 ? -18.281 -5.992 -4.418 1 97.5 83 ILE A O 1
ATOM 644 N N . SER A 1 84 ? -18.406 -5.109 -6.5 1 97.69 84 SER A N 1
ATOM 645 C CA . SER A 1 84 ? -17.484 -4.016 -6.211 1 97.69 84 SER A CA 1
ATOM 646 C C . SER A 1 84 ? -18.031 -3.115 -5.105 1 97.69 84 SER A C 1
ATOM 648 O O . SER A 1 84 ? -17.281 -2.676 -4.23 1 97.69 84 SER A O 1
ATOM 650 N N . GLU A 1 85 ? -19.297 -2.824 -5.137 1 97.56 85 GLU A N 1
ATOM 651 C CA . GLU A 1 85 ? -19.922 -1.988 -4.117 1 97.56 85 GLU A CA 1
ATOM 652 C C . GLU A 1 85 ? -19.891 -2.664 -2.75 1 97.56 85 GLU A C 1
ATOM 654 O O . GLU A 1 85 ? -19.672 -2.004 -1.73 1 97.56 85 GLU A O 1
ATOM 659 N N . ARG A 1 86 ? -20.141 -3.912 -2.771 1 98 86 ARG A N 1
ATOM 660 C CA . ARG A 1 86 ? -20.094 -4.656 -1.516 1 98 86 ARG A CA 1
ATOM 661 C C . ARG A 1 86 ? -18.688 -4.656 -0.922 1 98 86 ARG A C 1
ATOM 663 O O . ARG A 1 86 ? -18.516 -4.484 0.286 1 98 86 ARG A O 1
ATOM 670 N N . LEU A 1 87 ? -17.75 -4.918 -1.764 1 98.38 87 LEU A N 1
ATOM 671 C CA . LEU A 1 87 ? -16.375 -4.906 -1.293 1 98.38 87 LEU A CA 1
ATOM 672 C C . LEU A 1 87 ? -15.977 -3.521 -0.785 1 98.38 87 LEU A C 1
ATOM 674 O O . LEU A 1 87 ? -15.312 -3.398 0.246 1 98.38 87 LEU A O 1
ATOM 678 N N . TRP A 1 88 ? -16.375 -2.516 -1.491 1 97.94 88 TRP A N 1
ATOM 679 C CA . TRP A 1 88 ? -16.094 -1.135 -1.115 1 97.94 88 TRP A CA 1
ATOM 680 C C . TRP A 1 88 ? -16.688 -0.808 0.25 1 97.94 88 TRP A C 1
ATOM 682 O O . TRP A 1 88 ? -16 -0.274 1.123 1 97.94 88 TRP A O 1
ATOM 692 N N . ARG A 1 89 ? -17.922 -1.147 0.446 1 97.25 89 ARG A N 1
ATOM 693 C CA . ARG A 1 89 ? -18.594 -0.877 1.708 1 97.25 89 ARG A CA 1
ATOM 694 C C . ARG A 1 89 ? -17.953 -1.641 2.855 1 97.25 89 ARG A C 1
ATOM 696 O O . ARG A 1 89 ? -17.766 -1.095 3.945 1 97.25 89 ARG A O 1
ATOM 703 N N . LYS A 1 90 ? -17.672 -2.873 2.582 1 98 90 LYS A N 1
ATOM 704 C CA . LYS A 1 90 ? -17.016 -3.689 3.607 1 98 90 LYS A CA 1
ATOM 705 C C . LYS A 1 90 ? -15.641 -3.137 3.965 1 98 90 LYS A C 1
ATOM 707 O O . LYS A 1 90 ? -15.25 -3.143 5.133 1 98 90 LYS A O 1
ATOM 712 N N . SER A 1 91 ? -14.922 -2.68 2.959 1 97.75 91 SER A N 1
ATOM 713 C CA . SER A 1 91 ? -13.602 -2.109 3.186 1 97.75 91 SER A CA 1
ATOM 714 C C . SER A 1 91 ? -13.68 -0.853 4.047 1 97.75 91 SER A C 1
ATOM 716 O O . SER A 1 91 ? -12.836 -0.635 4.918 1 97.75 91 SER A O 1
ATOM 718 N N . LYS A 1 92 ? -14.625 -0.023 3.791 1 96.06 92 LYS A N 1
ATOM 719 C CA . LYS A 1 92 ? -14.828 1.182 4.59 1 96.06 92 LYS A CA 1
ATOM 720 C C . LYS A 1 92 ? -15.125 0.833 6.047 1 96.06 92 LYS A C 1
ATOM 722 O O . LYS A 1 92 ? -14.641 1.501 6.961 1 96.06 92 LYS A O 1
ATOM 727 N N . GLU A 1 93 ? -15.891 -0.146 6.188 1 95.88 93 GLU A N 1
ATOM 728 C CA . GLU A 1 93 ? -16.219 -0.609 7.531 1 95.88 93 GLU A CA 1
ATOM 729 C C . GLU A 1 93 ? -14.992 -1.138 8.258 1 95.88 93 GLU A C 1
ATOM 731 O O . GLU A 1 93 ? -14.758 -0.809 9.422 1 95.88 93 GLU A O 1
ATOM 736 N N . LEU A 1 94 ? -14.242 -1.917 7.59 1 96.44 94 LEU A N 1
ATOM 737 C CA . LEU A 1 94 ? -13.086 -2.559 8.195 1 96.44 94 LEU A CA 1
ATOM 738 C C . LEU A 1 94 ? -12 -1.532 8.508 1 96.44 94 LEU A C 1
ATOM 740 O O . LEU A 1 94 ? -11.258 -1.687 9.484 1 96.44 94 LEU A O 1
ATOM 744 N N . GLU A 1 95 ? -11.875 -0.514 7.699 1 94.5 95 GLU A N 1
ATOM 745 C CA . GLU A 1 95 ? -10.852 0.506 7.902 1 94.5 95 GLU A CA 1
ATOM 746 C C . GLU A 1 95 ? -11.102 1.291 9.188 1 94.5 95 GLU A C 1
ATOM 748 O O . GLU A 1 95 ? -10.156 1.729 9.844 1 94.5 95 GLU A O 1
ATOM 753 N N . LYS A 1 96 ? -12.312 1.471 9.555 1 90.31 96 LYS A N 1
ATOM 754 C CA . LYS A 1 96 ? -12.688 2.244 10.734 1 90.31 96 LYS A CA 1
ATOM 755 C C . LYS A 1 96 ? -12.367 1.481 12.016 1 90.31 96 LYS A C 1
ATOM 757 O O . LYS A 1 96 ? -12.297 2.072 13.102 1 90.31 96 LYS A O 1
ATOM 762 N N . LYS A 1 97 ? -12.125 0.175 11.836 1 89.19 97 LYS A N 1
ATOM 763 C CA . LYS A 1 97 ? -11.805 -0.7 12.961 1 89.19 97 LYS A CA 1
ATOM 764 C C . LYS A 1 97 ? -10.383 -1.253 12.836 1 89.19 97 LYS A C 1
ATOM 766 O O . LYS A 1 97 ? -9.805 -1.25 11.742 1 89.19 97 LYS A O 1
ATOM 771 N N . PRO A 1 98 ? -9.883 -1.524 13.984 1 89.62 98 PRO A N 1
ATOM 772 C CA . PRO A 1 98 ? -8.57 -2.174 13.906 1 89.62 98 PRO A CA 1
ATOM 773 C C . PRO A 1 98 ? -8.656 -3.619 13.422 1 89.62 98 PRO A C 1
ATOM 775 O O . PRO A 1 98 ? -8.258 -4.543 14.133 1 89.62 98 PRO A O 1
ATOM 778 N N . SER A 1 99 ? -9.047 -3.742 12.203 1 93.81 99 SER A N 1
ATOM 779 C CA . SER A 1 99 ? -9.297 -5.062 11.625 1 93.81 99 SER A CA 1
ATOM 780 C C . SER A 1 99 ? -7.988 -5.777 11.297 1 93.81 99 SER A C 1
ATOM 782 O O . SER A 1 99 ? -7.035 -5.156 10.828 1 93.81 99 SER A O 1
ATOM 784 N N . GLY A 1 100 ? -8.023 -7.035 11.562 1 95.25 100 GLY A N 1
ATOM 785 C CA . GLY A 1 100 ? -6.836 -7.84 11.328 1 95.25 100 GLY A CA 1
ATOM 786 C C . GLY A 1 100 ? -6.852 -8.562 9.992 1 95.25 100 GLY A C 1
ATOM 787 O O . GLY A 1 100 ? -7.703 -8.281 9.148 1 95.25 100 GLY A O 1
ATOM 788 N N . GLU A 1 101 ? -5.918 -9.406 9.828 1 96.88 101 GLU A N 1
ATOM 789 C CA . GLU A 1 101 ? -5.695 -10.156 8.594 1 96.88 101 GLU A CA 1
ATOM 790 C C . GLU A 1 101 ? -6.914 -11.008 8.242 1 96.88 101 GLU A C 1
ATOM 792 O O . GLU A 1 101 ? -7.324 -11.055 7.078 1 96.88 101 GLU A O 1
ATOM 797 N N . ALA A 1 102 ? -7.492 -11.617 9.148 1 96.81 102 ALA A N 1
ATOM 798 C CA . ALA A 1 102 ? -8.602 -12.531 8.914 1 96.81 102 ALA A CA 1
ATOM 799 C C . ALA A 1 102 ? -9.805 -11.797 8.336 1 96.81 102 ALA A C 1
ATOM 801 O O . ALA A 1 102 ? -10.445 -12.289 7.395 1 96.81 102 ALA A O 1
ATOM 802 N N . GLU A 1 103 ? -10.125 -10.672 8.867 1 97.38 103 GLU A N 1
ATOM 803 C CA . GLU A 1 103 ? -11.273 -9.898 8.406 1 97.38 103 GLU A CA 1
ATOM 804 C C . GLU A 1 103 ? -11.078 -9.438 6.965 1 97.38 103 GLU A C 1
ATOM 806 O O . GLU A 1 103 ? -12 -9.523 6.148 1 97.38 103 GLU A O 1
ATOM 811 N N . TRP A 1 104 ? -9.922 -8.969 6.707 1 97.81 104 TRP A N 1
ATOM 812 C CA . TRP A 1 104 ? -9.633 -8.492 5.359 1 97.81 104 TRP A CA 1
ATOM 813 C C . TRP A 1 104 ? -9.633 -9.648 4.359 1 97.81 104 TRP A C 1
ATOM 815 O O . TRP A 1 104 ? -10.125 -9.5 3.236 1 97.81 104 TRP A O 1
ATOM 825 N N . THR A 1 105 ? -9.078 -10.797 4.766 1 98.31 105 THR A N 1
ATOM 826 C CA . THR A 1 105 ? -9.07 -11.977 3.91 1 98.31 105 THR A CA 1
ATOM 827 C C . THR A 1 105 ? -10.492 -12.422 3.586 1 98.31 105 THR A C 1
ATOM 829 O O . THR A 1 105 ? -10.789 -12.789 2.447 1 98.31 105 THR A O 1
ATOM 832 N N . GLU A 1 106 ? -11.312 -12.359 4.547 1 98.12 106 GLU A N 1
ATOM 833 C CA . GLU A 1 106 ? -12.703 -12.773 4.359 1 98.12 106 GLU A CA 1
ATOM 834 C C . GLU A 1 106 ? -13.414 -11.875 3.35 1 98.12 106 GLU A C 1
ATOM 836 O O . GLU A 1 106 ? -14.195 -12.359 2.525 1 98.12 106 GLU A O 1
ATOM 841 N N . ALA A 1 107 ? -13.188 -10.641 3.473 1 98.31 107 ALA A N 1
ATOM 842 C CA . ALA A 1 107 ? -13.812 -9.703 2.545 1 98.31 107 ALA A CA 1
ATOM 843 C C . ALA A 1 107 ? -13.391 -9.984 1.107 1 98.31 107 ALA A C 1
ATOM 845 O O . ALA A 1 107 ? -14.227 -9.984 0.197 1 98.31 107 ALA A O 1
ATOM 846 N N . LEU A 1 108 ? -12.141 -10.227 0.923 1 98.44 108 LEU A N 1
ATOM 847 C CA . LEU A 1 108 ? -11.641 -10.5 -0.418 1 98.44 108 LEU A CA 1
ATOM 848 C C . LEU A 1 108 ? -12.109 -11.867 -0.906 1 98.44 108 LEU A C 1
ATOM 850 O O . LEU A 1 108 ? -12.445 -12.031 -2.082 1 98.44 108 LEU A O 1
ATOM 854 N N . TYR A 1 109 ? -12.125 -12.828 -0.03 1 98.56 109 TYR A N 1
ATOM 855 C CA . TYR A 1 109 ? -12.609 -14.156 -0.379 1 98.56 109 TYR A CA 1
ATOM 856 C C . TYR A 1 109 ? -14.047 -14.102 -0.871 1 98.56 109 TYR A C 1
ATOM 858 O O . TYR A 1 109 ? -14.406 -14.773 -1.842 1 98.56 109 TYR A O 1
ATOM 866 N N . ALA A 1 110 ? -14.852 -13.336 -0.177 1 98.19 110 ALA A N 1
ATOM 867 C CA . ALA A 1 110 ? -16.25 -13.195 -0.584 1 98.19 110 ALA A CA 1
ATOM 868 C C . ALA A 1 110 ? -16.359 -12.641 -2.004 1 98.19 110 ALA A C 1
ATOM 870 O O . ALA A 1 110 ? -17.156 -13.117 -2.803 1 98.19 110 ALA A O 1
ATOM 871 N N . ALA A 1 111 ? -15.594 -11.703 -2.287 1 98.12 111 ALA A N 1
ATOM 872 C CA . ALA A 1 111 ? -15.602 -11.109 -3.621 1 98.12 111 ALA A CA 1
ATOM 873 C C . ALA A 1 111 ? -15.148 -12.125 -4.672 1 98.12 111 ALA A C 1
ATOM 875 O O . ALA A 1 111 ? -15.773 -12.25 -5.73 1 98.12 111 ALA A O 1
ATOM 876 N N . ILE A 1 112 ? -14.07 -12.844 -4.387 1 97.88 112 ILE A N 1
ATOM 877 C CA . ILE A 1 112 ? -13.539 -13.836 -5.316 1 97.88 112 ILE A CA 1
ATOM 878 C C . ILE A 1 112 ? -14.57 -14.938 -5.547 1 97.88 112 ILE A C 1
ATOM 880 O O . ILE A 1 112 ? -14.789 -15.359 -6.684 1 97.88 112 ILE A O 1
ATOM 884 N N . ASN A 1 113 ? -15.141 -15.312 -4.473 1 96.69 113 ASN A N 1
ATOM 885 C CA . ASN A 1 113 ? -16.125 -16.391 -4.559 1 96.69 113 ASN A CA 1
ATOM 886 C C . ASN A 1 113 ? -17.344 -15.969 -5.387 1 96.69 113 ASN A C 1
ATOM 888 O O . ASN A 1 113 ? -17.938 -16.797 -6.07 1 96.69 113 ASN A O 1
ATOM 892 N N . ASP A 1 114 ? -17.703 -14.773 -5.324 1 95.75 114 ASP A N 1
ATOM 893 C CA . ASP A 1 114 ? -18.828 -14.258 -6.102 1 95.75 114 ASP A CA 1
ATOM 894 C C . ASP A 1 114 ? -18.453 -14.086 -7.57 1 95.75 114 ASP A C 1
ATOM 896 O O . ASP A 1 114 ? -19.297 -14.195 -8.453 1 95.75 114 ASP A O 1
ATOM 900 N N . LEU A 1 115 ? -17.203 -13.844 -7.82 1 94.75 115 LEU A N 1
ATOM 901 C CA . LEU A 1 115 ? -16.75 -13.531 -9.172 1 94.75 115 LEU A CA 1
ATOM 902 C C . LEU A 1 115 ? -16.359 -14.797 -9.922 1 94.75 115 LEU A C 1
ATOM 904 O O . LEU A 1 115 ? -16.438 -14.844 -11.156 1 94.75 115 LEU A O 1
ATOM 908 N N . LYS A 1 116 ? -15.844 -15.734 -9.211 1 93.12 116 LYS A N 1
ATOM 909 C CA . LYS A 1 116 ? -15.227 -16.891 -9.852 1 93.12 116 LYS A CA 1
ATOM 910 C C . LYS A 1 116 ? -16.25 -17.656 -10.688 1 93.12 116 LYS A C 1
ATOM 912 O O . LYS A 1 116 ? -17.391 -17.844 -10.258 1 93.12 116 LYS A O 1
ATOM 917 N N . PRO A 1 117 ? -15.906 -18.078 -11.867 1 90.62 117 PRO A N 1
ATOM 918 C CA . PRO A 1 117 ? -16.781 -18.922 -12.688 1 90.62 117 PRO A CA 1
ATOM 919 C C . PRO A 1 117 ? -17.031 -20.297 -12.07 1 90.62 117 PRO A C 1
ATOM 921 O O . PRO A 1 117 ? -16.297 -20.719 -11.172 1 90.62 117 PRO A O 1
ATOM 924 N N . VAL A 1 118 ? -18 -20.859 -12.727 1 88.88 118 VAL A N 1
ATOM 925 C CA . VAL A 1 118 ? -18.281 -22.234 -12.344 1 88.88 118 VAL A CA 1
ATOM 926 C C . VAL A 1 118 ? -17.125 -23.125 -12.75 1 88.88 118 VAL A C 1
ATOM 928 O O . VAL A 1 118 ? -16.5 -22.906 -13.797 1 88.88 118 VAL A O 1
ATOM 931 N N . GLY A 1 119 ? -16.641 -24 -11.961 1 89.94 119 GLY A N 1
ATOM 932 C CA . GLY A 1 119 ? -15.562 -24.906 -12.281 1 89.94 119 GLY A CA 1
ATOM 933 C C . GLY A 1 119 ? -14.266 -24.578 -11.562 1 89.94 119 GLY A C 1
ATOM 934 O O . GLY A 1 119 ? -13.289 -25.312 -11.664 1 89.94 119 GLY A O 1
ATOM 935 N N . PHE A 1 120 ? -14.32 -23.438 -10.961 1 93.44 120 PHE A N 1
ATOM 936 C CA . PHE A 1 120 ? -13.148 -23.062 -10.172 1 93.44 120 PHE A CA 1
ATOM 937 C C . PHE A 1 120 ? -13.391 -23.312 -8.688 1 93.44 120 PHE A C 1
ATOM 939 O O . PHE A 1 120 ? -14.539 -23.344 -8.242 1 93.44 120 PHE A O 1
ATOM 946 N N . GLU A 1 121 ? -12.312 -23.547 -8.086 1 94.69 121 GLU A N 1
ATOM 947 C CA . GLU A 1 121 ? -12.32 -23.672 -6.629 1 94.69 121 GLU A CA 1
ATOM 948 C C . GLU A 1 121 ? -11.438 -22.609 -5.973 1 94.69 121 GLU A C 1
ATOM 950 O O . GLU A 1 121 ? -10.383 -22.266 -6.504 1 94.69 121 GLU A O 1
ATOM 955 N N . ALA A 1 122 ? -11.93 -22.078 -4.879 1 96.38 122 ALA A N 1
ATOM 956 C CA . ALA A 1 122 ? -11.148 -21.203 -4.016 1 96.38 122 ALA A CA 1
ATOM 957 C C . ALA A 1 122 ? -10.984 -21.797 -2.621 1 96.38 122 ALA A C 1
ATOM 959 O O . ALA A 1 122 ? -11.977 -22.094 -1.95 1 96.38 122 ALA A O 1
ATOM 960 N N . VAL A 1 123 ? -9.742 -22.016 -2.213 1 96.25 123 VAL A N 1
ATOM 961 C CA . VAL A 1 123 ? -9.438 -22.625 -0.923 1 96.25 123 VAL A CA 1
ATOM 962 C C . VAL A 1 123 ? -8.68 -21.641 -0.048 1 96.25 123 VAL A C 1
ATOM 964 O O . VAL A 1 123 ? -7.871 -20.844 -0.549 1 96.25 123 VAL A O 1
ATOM 967 N N . ARG A 1 124 ? -9.008 -21.75 1.312 1 96.38 124 ARG A N 1
ATOM 968 C CA . ARG A 1 124 ? -8.391 -20.781 2.213 1 96.38 124 ARG A CA 1
ATOM 969 C C . ARG A 1 124 ? -7.414 -21.453 3.168 1 96.38 124 ARG A C 1
ATOM 971 O O . ARG A 1 124 ? -7.711 -22.516 3.713 1 96.38 124 ARG A O 1
ATOM 978 N N . ASN A 1 125 ? -6.309 -20.859 3.307 1 95.62 125 ASN A N 1
ATOM 979 C CA . ASN A 1 125 ? -5.383 -21.094 4.41 1 95.62 125 ASN A CA 1
ATOM 980 C C . ASN A 1 125 ? -5.008 -22.578 4.523 1 95.62 125 ASN A C 1
ATOM 982 O O . ASN A 1 125 ? -5.145 -23.172 5.59 1 95.62 125 ASN A O 1
ATOM 986 N N . ARG A 1 126 ? -4.48 -23.141 3.422 1 95.62 126 ARG A N 1
ATOM 987 C CA . ARG A 1 126 ? -4.062 -24.547 3.42 1 95.62 126 ARG A CA 1
ATOM 988 C C . ARG A 1 126 ? -2.588 -24.672 3.049 1 95.62 126 ARG A C 1
ATOM 990 O O . ARG A 1 126 ? -2.098 -23.953 2.172 1 95.62 126 ARG A O 1
ATOM 997 N N . ASP A 1 127 ? -2.033 -25.625 3.621 1 96.44 127 ASP A N 1
ATOM 998 C CA . ASP A 1 127 ? -0.605 -25.844 3.416 1 96.44 127 ASP A CA 1
ATOM 999 C C . ASP A 1 127 ? -0.342 -26.547 2.084 1 96.44 127 ASP A C 1
ATOM 1001 O O . ASP A 1 127 ? -1.038 -27.5 1.729 1 96.44 127 ASP A O 1
ATOM 1005 N N . TRP A 1 128 ? 0.635 -26.031 1.399 1 97.12 128 TRP A N 1
ATOM 1006 C CA . TRP A 1 128 ? 1.119 -26.703 0.2 1 97.12 128 TRP A CA 1
ATOM 1007 C C . TRP A 1 128 ? 2.229 -27.703 0.543 1 97.12 128 TRP A C 1
ATOM 1009 O O . TRP A 1 128 ? 2.877 -27.578 1.584 1 97.12 128 TRP A O 1
ATOM 1019 N N . ARG A 1 129 ? 2.42 -28.641 -0.287 1 94.31 129 ARG A N 1
ATOM 1020 C CA . ARG A 1 129 ? 3.49 -29.609 -0.143 1 94.31 129 ARG A CA 1
ATOM 1021 C C . ARG A 1 129 ? 4.859 -28.938 -0.183 1 94.31 129 ARG A C 1
ATOM 1023 O O . ARG A 1 129 ? 5.098 -28.062 -1.006 1 94.31 129 ARG A O 1
ATOM 1030 N N . THR A 1 130 ? 5.75 -29.406 0.585 1 94.38 130 THR A N 1
ATOM 1031 C CA . THR A 1 130 ? 7.082 -28.828 0.729 1 94.38 130 THR A CA 1
ATOM 1032 C C . THR A 1 130 ? 7.941 -29.141 -0.494 1 94.38 130 THR A C 1
ATOM 1034 O O . THR A 1 130 ? 8.82 -28.359 -0.857 1 94.38 130 THR A O 1
ATOM 1037 N N . ASP A 1 131 ? 7.684 -30.25 -1.124 1 92.62 131 ASP A N 1
ATOM 1038 C CA . ASP A 1 131 ? 8.555 -30.719 -2.197 1 92.62 131 ASP A CA 1
ATOM 1039 C C . ASP A 1 131 ? 8.242 -30 -3.51 1 92.62 131 ASP A C 1
ATOM 1041 O O . ASP A 1 131 ? 8.945 -30.188 -4.508 1 92.62 131 ASP A O 1
ATOM 1045 N N . LEU A 1 132 ? 7.234 -29.141 -3.492 1 94.56 132 LEU A N 1
ATOM 1046 C CA . LEU A 1 132 ? 6.836 -28.469 -4.723 1 94.56 132 LEU A CA 1
ATOM 1047 C C . LEU A 1 132 ? 7.582 -27.156 -4.887 1 94.56 132 LEU A C 1
ATOM 1049 O O . LEU A 1 132 ? 7.586 -26.562 -5.973 1 94.56 132 LEU A O 1
ATOM 1053 N N . LYS A 1 133 ? 8.25 -26.703 -3.896 1 95.38 133 LYS A N 1
ATOM 1054 C CA . LYS A 1 133 ? 8.93 -25.422 -3.908 1 95.38 133 LYS A CA 1
ATOM 1055 C C . LYS A 1 133 ? 10.164 -25.453 -4.805 1 95.38 133 LYS A C 1
ATOM 1057 O O . LYS A 1 133 ? 10.758 -26.516 -5.012 1 95.38 133 LYS A O 1
ATOM 1062 N N . PRO A 1 134 ? 10.5 -24.25 -5.25 1 95.5 134 PRO A N 1
ATOM 1063 C CA . PRO A 1 134 ? 11.773 -24.188 -5.977 1 95.5 134 PRO A CA 1
ATOM 1064 C C . PRO A 1 134 ? 12.961 -24.625 -5.129 1 95.5 134 PRO A C 1
ATOM 1066 O O . PRO A 1 134 ? 13 -24.359 -3.926 1 95.5 134 PRO A O 1
ATOM 1069 N N . PRO A 1 135 ? 13.891 -25.234 -5.754 1 93.5 135 PRO A N 1
ATOM 1070 C CA . PRO A 1 135 ? 15.078 -25.656 -5.008 1 93.5 135 PRO A CA 1
ATOM 1071 C C . PRO A 1 135 ? 15.938 -24.484 -4.559 1 93.5 135 PRO A C 1
ATOM 1073 O O . PRO A 1 135 ? 16.047 -23.484 -5.273 1 93.5 135 PRO A O 1
ATOM 1076 N N . VAL A 1 136 ? 16.5 -24.656 -3.441 1 94 136 VAL A N 1
ATOM 1077 C CA . VAL A 1 136 ? 17.359 -23.625 -2.881 1 94 136 VAL A CA 1
ATOM 1078 C C . VAL A 1 136 ? 18.812 -24.094 -2.934 1 94 136 VAL A C 1
ATOM 1080 O O . VAL A 1 136 ? 19.141 -25.188 -2.463 1 94 136 VAL A O 1
ATOM 1083 N N . HIS A 1 137 ? 19.688 -23.297 -3.482 1 90.81 137 HIS A N 1
ATOM 1084 C CA . HIS A 1 137 ? 21.109 -23.625 -3.545 1 90.81 137 HIS A CA 1
ATOM 1085 C C . HIS A 1 137 ? 21.812 -23.297 -2.23 1 90.81 137 HIS A C 1
ATOM 1087 O O . HIS A 1 137 ? 21.844 -22.125 -1.815 1 90.81 137 HIS A O 1
ATOM 1093 N N . ASN A 1 138 ? 22.281 -24.281 -1.599 1 89.38 138 ASN A N 1
ATOM 1094 C CA . ASN A 1 138 ? 23.047 -24.094 -0.371 1 89.38 138 ASN A CA 1
ATOM 1095 C C . ASN A 1 138 ? 24.531 -24.391 -0.583 1 89.38 138 ASN A C 1
ATOM 1097 O O . ASN A 1 138 ? 24.891 -25.266 -1.36 1 89.38 138 ASN A O 1
ATOM 1101 N N . PRO A 1 139 ? 25.406 -23.531 0.067 1 80.94 139 PRO A N 1
ATOM 1102 C CA . PRO A 1 139 ? 26.844 -23.766 -0.101 1 80.94 139 PRO A CA 1
ATOM 1103 C C . PRO A 1 139 ? 27.281 -25.109 0.47 1 80.94 139 PRO A C 1
ATOM 1105 O O . PRO A 1 139 ? 26.688 -25.594 1.438 1 80.94 139 PRO A O 1
ATOM 1108 N N . ARG A 1 140 ? 28.172 -25.797 -0.152 1 76.38 140 ARG A N 1
ATOM 1109 C CA . ARG A 1 140 ? 28.719 -27.062 0.318 1 76.38 140 ARG A CA 1
ATOM 1110 C C . ARG A 1 140 ? 29.578 -26.859 1.559 1 76.38 140 ARG A C 1
ATOM 1112 O O . ARG A 1 140 ? 30.312 -25.875 1.655 1 76.38 140 ARG A O 1
ATOM 1119 N N . PRO A 1 141 ? 29.172 -27.578 2.516 1 63.75 141 PRO A N 1
ATOM 1120 C CA . PRO A 1 141 ? 30.031 -27.438 3.693 1 63.75 141 PRO A CA 1
ATOM 1121 C C . PRO A 1 141 ? 31.516 -27.609 3.365 1 63.75 141 PRO A C 1
ATOM 1123 O O . PRO A 1 141 ? 31.875 -28.422 2.516 1 63.75 141 PRO A O 1
ATOM 1126 N N . THR A 1 142 ? 32.219 -26.547 3.381 1 56.5 142 THR A N 1
ATOM 1127 C CA . THR A 1 142 ? 33.656 -26.734 3.238 1 56.5 142 THR A CA 1
ATOM 1128 C C . THR A 1 142 ? 34.156 -27.781 4.223 1 56.5 142 THR A C 1
ATOM 1130 O O . THR A 1 142 ? 33.938 -27.672 5.43 1 56.5 142 THR A O 1
ATOM 1133 N N . ILE A 1 143 ? 34.219 -28.969 3.803 1 50.62 143 ILE A N 1
ATOM 1134 C CA . ILE A 1 143 ? 34.938 -29.938 4.637 1 50.62 143 ILE A CA 1
ATOM 1135 C C . ILE A 1 143 ? 36.25 -29.344 5.137 1 50.62 143 ILE A C 1
ATOM 1137 O O . ILE A 1 143 ? 37.062 -28.906 4.34 1 50.62 143 ILE A O 1
ATOM 1141 N N . PRO A 1 144 ? 36.219 -28.938 6.324 1 47.25 144 PRO A N 1
ATOM 1142 C CA . PRO A 1 144 ? 37.562 -28.547 6.766 1 47.25 144 PRO A CA 1
ATOM 1143 C C . PRO A 1 144 ? 38.625 -29.562 6.355 1 47.25 144 PRO A C 1
ATOM 1145 O O . PRO A 1 144 ? 38.438 -30.766 6.516 1 47.25 144 PRO A O 1
ATOM 1148 N N . ARG A 1 145 ? 39.281 -29.344 5.219 1 39.78 145 ARG A N 1
ATOM 1149 C CA . ARG A 1 145 ? 40.438 -30.188 4.965 1 39.78 145 ARG A CA 1
ATOM 1150 C C . ARG A 1 145 ? 41.188 -30.484 6.258 1 39.78 145 ARG A C 1
ATOM 1152 O O . ARG A 1 145 ? 41.594 -29.562 6.969 1 39.78 145 ARG A O 1
ATOM 1159 N N . LYS A 1 146 ? 40.938 -31.516 6.777 1 37.94 146 LYS A N 1
ATOM 1160 C CA . LYS A 1 146 ? 41.906 -31.969 7.785 1 37.94 146 LYS A CA 1
ATOM 1161 C C . LYS A 1 146 ? 43.312 -31.688 7.355 1 37.94 146 LYS A C 1
ATOM 1163 O O . LYS A 1 146 ? 43.75 -32.094 6.27 1 37.94 146 LYS A O 1
ATOM 1168 N N . ARG A 1 147 ? 43.906 -30.578 7.633 1 36.41 147 ARG A N 1
ATOM 1169 C CA . ARG A 1 147 ? 45.375 -30.562 7.551 1 36.41 147 ARG A CA 1
ATOM 1170 C C . ARG A 1 147 ? 45.938 -31.922 7.906 1 36.41 147 ARG A C 1
ATOM 1172 O O . ARG A 1 147 ? 45.719 -32.438 8.992 1 36.41 147 ARG A O 1
ATOM 1179 N N . SER A 1 148 ? 46.031 -32.812 6.883 1 35.62 148 SER A N 1
ATOM 1180 C CA . SER A 1 148 ? 46.875 -34 7.062 1 35.62 148 SER A CA 1
ATOM 1181 C C . SER A 1 148 ? 48.156 -33.656 7.812 1 35.62 148 SER A C 1
ATOM 1183 O O . SER A 1 148 ? 49.031 -32.969 7.27 1 35.62 148 SER A O 1
ATOM 1185 N N . GLN A 1 149 ? 48.094 -33.219 9.031 1 34 149 GLN A N 1
ATOM 1186 C CA . GLN A 1 149 ? 49.344 -33.281 9.781 1 34 149 GLN A CA 1
ATOM 1187 C C . GLN A 1 149 ? 50.062 -34.594 9.508 1 34 149 GLN A C 1
ATOM 1189 O O . GLN A 1 149 ? 49.594 -35.656 9.852 1 34 149 GLN A O 1
ATOM 1194 N N . LEU A 1 150 ? 50.719 -34.688 8.312 1 32.25 150 LEU A N 1
ATOM 1195 C CA . LEU A 1 150 ? 51.812 -35.656 8.117 1 32.25 150 LEU A CA 1
ATOM 1196 C C . LEU A 1 150 ? 52.594 -35.875 9.414 1 32.25 150 LEU A C 1
ATOM 1198 O O . LEU A 1 150 ? 53.219 -34.938 9.93 1 32.25 150 LEU A O 1
ATOM 1202 N N . HIS A 1 151 ? 52.094 -36.781 10.273 1 33.09 151 HIS A N 1
ATOM 1203 C CA . HIS A 1 151 ? 52.781 -37.375 11.422 1 33.09 151 HIS A CA 1
ATOM 1204 C C . HIS A 1 151 ? 54.188 -37.812 11.047 1 33.09 151 HIS A C 1
ATOM 1206 O O . HIS A 1 151 ? 54.375 -38.812 10.359 1 33.09 151 HIS A O 1
ATOM 1212 N N . GLN A 1 152 ? 55.031 -36.875 10.531 1 31.75 152 GLN A N 1
ATOM 1213 C CA . GLN A 1 152 ? 56.406 -37.406 10.492 1 31.75 152 GLN A CA 1
ATOM 1214 C C . GLN A 1 152 ? 56.781 -38.094 11.805 1 31.75 152 GLN A C 1
ATOM 1216 O O . GLN A 1 152 ? 56.531 -37.562 12.891 1 31.75 152 GLN A O 1
ATOM 1221 N N . PRO A 1 153 ? 57 -39.438 11.711 1 33.53 153 PRO A N 1
ATOM 1222 C CA . PRO A 1 153 ? 57.406 -40.312 12.82 1 33.53 153 PRO A CA 1
ATOM 1223 C C . PRO A 1 153 ? 58.625 -39.75 13.578 1 33.53 153 PRO A C 1
ATOM 1225 O O . PRO A 1 153 ? 59.75 -39.75 13.062 1 33.53 153 PRO A O 1
ATOM 1228 N N . LEU A 1 154 ? 58.688 -38.438 13.852 1 28.3 154 LEU A N 1
ATOM 1229 C CA . LEU A 1 154 ? 59.938 -38.219 14.578 1 28.3 154 LEU A CA 1
ATOM 1230 C C . LEU A 1 154 ? 60.125 -39.25 15.688 1 28.3 154 LEU A C 1
ATOM 1232 O O . LEU A 1 154 ? 59.156 -39.75 16.234 1 28.3 154 LEU A O 1
ATOM 1236 N N . GLN A 1 155 ? 61.438 -39.594 15.859 1 28.02 155 GLN A N 1
ATOM 1237 C CA . GLN A 1 155 ? 62.188 -40.5 16.703 1 28.02 155 GLN A CA 1
ATOM 1238 C C . GLN A 1 155 ? 61.75 -40.406 18.156 1 28.02 155 GLN A C 1
ATOM 1240 O O . GLN A 1 155 ? 61.438 -39.312 18.641 1 28.02 155 GLN A O 1
ATOM 1245 N N . GLU A 1 156 ? 61.5 -41.594 18.797 1 27.75 156 GLU A N 1
ATOM 1246 C CA . GLU A 1 156 ? 60.969 -42.094 20.062 1 27.75 156 GLU A CA 1
ATOM 1247 C C . GLU A 1 156 ? 61.719 -41.5 21.25 1 27.75 156 GLU A C 1
ATOM 1249 O O . GLU A 1 156 ? 61.656 -42.062 22.359 1 27.75 156 GLU A O 1
ATOM 1254 N N . ASN A 1 157 ? 62.688 -40.625 21.125 1 22.08 157 ASN A N 1
ATOM 1255 C CA . ASN A 1 157 ? 63.438 -40.75 22.359 1 22.08 157 ASN A CA 1
ATOM 1256 C C . ASN A 1 157 ? 62.531 -40.625 23.578 1 22.08 157 ASN A C 1
ATOM 1258 O O . ASN A 1 157 ? 61.406 -40.156 23.469 1 22.08 157 ASN A O 1
ATOM 1262 N N . ALA A 1 158 ? 63.219 -39.875 24.703 1 22.97 158 ALA A N 1
ATOM 1263 C CA . ALA A 1 158 ? 63.219 -40.156 26.141 1 22.97 158 ALA A CA 1
ATOM 1264 C C . ALA A 1 158 ? 61.844 -39.906 26.766 1 22.97 158 ALA A C 1
ATOM 1266 O O . ALA A 1 158 ? 61.312 -40.75 27.5 1 22.97 158 ALA A O 1
ATOM 1267 N N . ALA A 1 159 ? 61.781 -38.688 27.516 1 23.44 159 ALA A N 1
ATOM 1268 C CA . ALA A 1 159 ? 61.375 -38.594 28.906 1 23.44 159 ALA A CA 1
ATOM 1269 C C . ALA A 1 159 ? 59.875 -38.625 29.031 1 23.44 159 ALA A C 1
ATOM 1271 O O . ALA A 1 159 ? 59.156 -38.344 28.078 1 23.44 159 ALA A O 1
ATOM 1272 N N . THR A 1 160 ? 59.438 -38.562 30.328 1 24.47 160 THR A N 1
ATOM 1273 C CA . THR A 1 160 ? 58.344 -39.031 31.188 1 24.47 160 THR A CA 1
ATOM 1274 C C . THR A 1 160 ? 57.031 -38.312 30.859 1 24.47 160 THR A C 1
ATOM 1276 O O . THR A 1 160 ? 56 -38.969 30.609 1 24.47 160 THR A O 1
ATOM 1279 N N . ASP A 1 161 ? 56.531 -37.594 31.953 1 24.8 161 ASP A N 1
ATOM 1280 C CA . ASP A 1 161 ? 55.219 -37.656 32.562 1 24.8 161 ASP A CA 1
ATOM 1281 C C . ASP A 1 161 ? 54.188 -36.906 31.734 1 24.8 161 ASP A C 1
ATOM 1283 O O . ASP A 1 161 ? 54.531 -36.125 30.859 1 24.8 161 ASP A O 1
ATOM 1287 N N . SER A 1 162 ? 53.062 -36.438 32.531 1 25.17 162 SER A N 1
ATOM 1288 C CA . SER A 1 162 ? 51.594 -36.531 32.438 1 25.17 162 SER A CA 1
ATOM 1289 C C . SER A 1 162 ? 51.031 -35.469 31.5 1 25.17 162 SER A C 1
ATOM 1291 O O . SER A 1 162 ? 50.094 -35.719 30.75 1 25.17 162 SER A O 1
ATOM 1293 N N . LEU A 1 163 ? 51.125 -34.219 31.984 1 27.02 163 LEU A N 1
ATOM 1294 C CA . LEU A 1 163 ? 49.906 -33.406 32.031 1 27.02 163 LEU A CA 1
ATOM 1295 C C . LEU A 1 163 ? 49.562 -32.844 30.672 1 27.02 163 LEU A C 1
ATOM 1297 O O . LEU A 1 163 ? 50.156 -31.859 30.234 1 27.02 163 LEU A O 1
ATOM 1301 N N . TYR A 1 164 ? 49.375 -33.656 29.75 1 30.62 164 TYR A N 1
ATOM 1302 C CA . TYR A 1 164 ? 49.094 -33.062 28.453 1 30.62 164 TYR A CA 1
ATOM 1303 C C . TYR A 1 164 ? 47.875 -32.125 28.547 1 30.62 164 TYR A C 1
ATOM 1305 O O . TYR A 1 164 ? 46.844 -32.5 29.125 1 30.62 164 TYR A O 1
ATOM 1313 N N . PRO A 1 165 ? 48.25 -30.828 28.672 1 32.34 165 PRO A N 1
ATOM 1314 C CA . PRO A 1 165 ? 47.094 -29.938 28.656 1 32.34 165 PRO A CA 1
ATOM 1315 C C . PRO A 1 165 ? 46.062 -30.328 27.594 1 32.34 165 PRO A C 1
ATOM 1317 O O . PRO A 1 165 ? 46.406 -30.938 26.594 1 32.34 165 PRO A O 1
ATOM 1320 N N . SER A 1 166 ? 44.875 -30.672 28.094 1 33.06 166 SER A N 1
ATOM 1321 C CA . SER A 1 166 ? 43.688 -30.906 27.25 1 33.06 166 SER A CA 1
ATOM 1322 C C . SER A 1 166 ? 43.656 -29.938 26.062 1 33.06 166 SER A C 1
ATOM 1324 O O . SER A 1 166 ? 43.969 -28.75 26.234 1 33.06 166 SER A O 1
ATOM 1326 N N . PRO A 1 167 ? 44.062 -30.5 24.906 1 35.34 167 PRO A N 1
ATOM 1327 C CA . PRO A 1 167 ? 43.875 -29.625 23.75 1 35.34 167 PRO A CA 1
ATOM 1328 C C . PRO A 1 167 ? 42.656 -28.734 23.844 1 35.34 167 PRO A C 1
ATOM 1330 O O . PRO A 1 167 ? 41.594 -29.188 24.328 1 35.34 167 PRO A O 1
ATOM 1333 N N . ASP A 1 168 ? 42.875 -27.594 24.422 1 33.06 168 ASP A N 1
ATOM 1334 C CA . ASP A 1 168 ? 41.812 -26.609 24.25 1 33.06 168 ASP A CA 1
ATOM 1335 C C . ASP A 1 168 ? 41.125 -26.797 22.906 1 33.06 168 ASP A C 1
ATOM 1337 O O . ASP A 1 168 ? 41.75 -26.688 21.844 1 33.06 168 ASP A O 1
ATOM 1341 N N . SER A 1 169 ? 40.281 -27.844 22.844 1 35.12 169 SER A N 1
ATOM 1342 C CA . SER A 1 169 ? 39.281 -27.906 21.766 1 35.12 169 SER A CA 1
ATOM 1343 C C . SER A 1 169 ? 38.812 -26.516 21.359 1 35.12 169 SER A C 1
ATOM 1345 O O . SER A 1 169 ? 37.906 -25.953 22.016 1 35.12 169 SER A O 1
ATOM 1347 N N . SER A 1 170 ? 39.75 -25.625 21.406 1 36.09 170 SER A N 1
ATOM 1348 C CA . SER A 1 170 ? 39.188 -24.484 20.688 1 36.09 170 SER A CA 1
ATOM 1349 C C . SER A 1 170 ? 38.438 -24.938 19.438 1 36.09 170 SER A C 1
ATOM 1351 O O . SER A 1 170 ? 39.062 -25.188 18.391 1 36.09 170 SER A O 1
ATOM 1353 N N . ARG A 1 171 ? 37.531 -25.781 19.594 1 33.22 171 ARG A N 1
ATOM 1354 C CA . ARG A 1 171 ? 36.562 -25.969 18.516 1 33.22 171 ARG A CA 1
ATOM 1355 C C . ARG A 1 171 ? 36.344 -24.656 17.75 1 33.22 171 ARG A C 1
ATOM 1357 O O . ARG A 1 171 ? 35.812 -23.703 18.312 1 33.22 171 ARG A O 1
ATOM 1364 N N . VAL A 1 172 ? 37.219 -24.219 17 1 37.28 172 VAL A N 1
ATOM 1365 C CA . VAL A 1 172 ? 36.781 -23.234 16 1 37.28 172 VAL A CA 1
ATOM 1366 C C . VAL A 1 172 ? 35.344 -23.5 15.625 1 37.28 172 VAL A C 1
ATOM 1368 O O . VAL A 1 172 ? 35 -24.578 15.109 1 37.28 172 VAL A O 1
ATOM 1371 N N . ILE A 1 173 ? 34.375 -23.156 16.484 1 39.72 173 ILE A N 1
ATOM 1372 C CA . ILE A 1 173 ? 33 -23.094 16 1 39.72 173 ILE A CA 1
ATOM 1373 C C . ILE A 1 173 ? 33 -22.734 14.516 1 39.72 173 ILE A C 1
ATOM 1375 O O . ILE A 1 173 ? 33.344 -21.609 14.141 1 39.72 173 ILE A O 1
ATOM 1379 N N . GLU A 1 174 ? 33.438 -23.516 13.594 1 44.94 174 GLU A N 1
ATOM 1380 C CA . GLU A 1 174 ? 33.188 -23.25 12.18 1 44.94 174 GLU A CA 1
ATOM 1381 C C . GLU A 1 174 ? 31.859 -22.531 11.969 1 44.94 174 GLU A C 1
ATOM 1383 O O . GLU A 1 174 ? 30.859 -22.875 12.586 1 44.94 174 GLU A O 1
ATOM 1388 N N . PRO A 1 175 ? 31.938 -21.281 11.664 1 48.22 175 PRO A N 1
ATOM 1389 C CA . PRO A 1 175 ? 30.672 -20.578 11.445 1 48.22 175 PRO A CA 1
ATOM 1390 C C . PRO A 1 175 ? 29.609 -21.453 10.766 1 48.22 175 PRO A C 1
ATOM 1392 O O . PRO A 1 175 ? 29.922 -22.156 9.805 1 48.22 175 PRO A O 1
ATOM 1395 N N . ALA A 1 176 ? 28.719 -22.016 11.508 1 55.03 176 ALA A N 1
ATOM 1396 C CA . ALA A 1 176 ? 27.594 -22.797 10.977 1 55.03 176 ALA A CA 1
ATOM 1397 C C . ALA A 1 176 ? 27.125 -22.234 9.633 1 55.03 176 ALA A C 1
ATOM 1399 O O . ALA A 1 176 ? 26.891 -21.031 9.508 1 55.03 176 ALA A O 1
ATOM 1400 N N . ILE A 1 177 ? 27.625 -22.797 8.578 1 61.94 177 ILE A N 1
ATOM 1401 C CA . ILE A 1 177 ? 27.125 -22.469 7.25 1 61.94 177 ILE A CA 1
ATOM 1402 C C . ILE A 1 177 ? 25.609 -22.219 7.309 1 61.94 177 ILE A C 1
ATOM 1404 O O . ILE A 1 177 ? 24.859 -23.094 7.754 1 61.94 177 ILE A O 1
ATOM 1408 N N . PRO A 1 178 ? 25.203 -20.984 7.062 1 68.38 178 PRO A N 1
ATOM 1409 C CA . PRO A 1 178 ? 23.766 -20.734 7.105 1 68.38 178 PRO A CA 1
ATOM 1410 C C . PRO A 1 178 ? 22.984 -21.625 6.141 1 68.38 178 PRO A C 1
ATOM 1412 O O . PRO A 1 178 ? 23.453 -21.906 5.035 1 68.38 178 PRO A O 1
ATOM 1415 N N . VAL A 1 179 ? 22.062 -22.359 6.664 1 82.38 179 VAL A N 1
ATOM 1416 C CA . VAL A 1 179 ? 21.172 -23.156 5.812 1 82.38 179 VAL A CA 1
ATOM 1417 C C . VAL A 1 179 ? 20 -22.312 5.355 1 82.38 179 VAL A C 1
ATOM 1419 O O . VAL A 1 179 ? 19.266 -21.75 6.176 1 82.38 179 VAL A O 1
ATOM 1422 N N . PHE A 1 180 ? 19.969 -22.141 4.051 1 89.38 180 PHE A N 1
ATOM 1423 C CA . PHE A 1 180 ? 18.875 -21.391 3.447 1 89.38 180 PHE A CA 1
ATOM 1424 C C . PHE A 1 180 ? 17.703 -22.312 3.105 1 89.38 180 PHE A C 1
ATOM 1426 O O . PHE A 1 180 ? 17.922 -23.438 2.646 1 89.38 180 PHE A O 1
ATOM 1433 N N . ARG A 1 181 ? 16.547 -21.844 3.469 1 92.44 181 ARG A N 1
ATOM 1434 C CA . ARG A 1 181 ? 15.336 -22.594 3.16 1 92.44 181 ARG A CA 1
ATOM 1435 C C . ARG A 1 181 ? 14.164 -21.672 2.879 1 92.44 181 ARG A C 1
ATOM 1437 O O . ARG A 1 181 ? 14.07 -20.578 3.461 1 92.44 181 ARG A O 1
ATOM 1444 N N . LEU A 1 182 ? 13.328 -22.141 1.992 1 96.12 182 LEU A N 1
ATOM 1445 C CA . LEU A 1 182 ? 12.086 -21.406 1.738 1 96.12 182 LEU A CA 1
ATOM 1446 C C . LEU A 1 182 ? 10.977 -21.891 2.674 1 96.12 182 LEU A C 1
ATOM 1448 O O . LEU A 1 182 ? 10.867 -23.078 2.961 1 96.12 182 LEU A O 1
ATOM 1452 N N . LYS A 1 183 ? 10.227 -20.969 3.137 1 94.56 183 LYS A N 1
ATOM 1453 C CA . LYS A 1 183 ? 9.031 -21.344 3.883 1 94.56 183 LYS A CA 1
ATOM 1454 C C . LYS A 1 183 ? 8.016 -22.047 2.98 1 94.56 183 LYS A C 1
ATOM 1456 O O . LYS A 1 183 ? 7.906 -21.719 1.796 1 94.56 183 LYS A O 1
ATOM 1461 N N . ASP A 1 184 ? 7.27 -22.953 3.52 1 95.94 184 ASP A N 1
ATOM 1462 C CA . ASP A 1 184 ? 6.227 -23.625 2.75 1 95.94 184 ASP A CA 1
ATOM 1463 C C . ASP A 1 184 ? 5.066 -22.688 2.455 1 95.94 184 ASP A C 1
ATOM 1465 O O . ASP A 1 184 ? 4.586 -21.984 3.35 1 95.94 184 ASP A O 1
ATOM 1469 N N . PRO A 1 185 ? 4.688 -22.703 1.231 1 97.31 185 PRO A N 1
ATOM 1470 C CA . PRO A 1 185 ? 3.58 -21.812 0.905 1 97.31 185 PRO A CA 1
ATOM 1471 C C . PRO A 1 185 ? 2.279 -22.188 1.606 1 97.31 185 PRO A C 1
ATOM 1473 O O . PRO A 1 185 ? 1.968 -23.375 1.731 1 97.31 185 PRO A O 1
ATOM 1476 N N . ARG A 1 186 ? 1.64 -21.25 2.082 1 97.69 186 ARG A N 1
ATOM 1477 C CA . ARG A 1 186 ? 0.294 -21.359 2.639 1 97.69 186 ARG A CA 1
ATOM 1478 C C . ARG A 1 186 ? -0.537 -20.125 2.291 1 97.69 186 ARG A C 1
ATOM 1480 O O . ARG A 1 186 ? -0.907 -19.359 3.174 1 97.69 186 ARG A O 1
ATOM 1487 N N . PRO A 1 187 ? -0.861 -20.047 0.992 1 98.31 187 PRO A N 1
ATOM 1488 C CA . PRO A 1 187 ? -1.607 -18.844 0.598 1 98.31 187 PRO A CA 1
ATOM 1489 C C . PRO A 1 187 ? -2.898 -18.672 1.394 1 98.31 187 PRO A C 1
ATOM 1491 O O . PRO A 1 187 ? -3.566 -19.656 1.724 1 98.31 187 PRO A O 1
ATOM 1494 N N . ASP A 1 188 ? -3.258 -17.453 1.692 1 98.62 188 ASP A N 1
ATOM 1495 C CA . ASP A 1 188 ? -4.504 -17.141 2.389 1 98.62 188 ASP A CA 1
ATOM 1496 C C . ASP A 1 188 ? -5.715 -17.531 1.54 1 98.62 188 ASP A C 1
ATOM 1498 O O . ASP A 1 188 ? -6.762 -17.891 2.074 1 98.62 188 ASP A O 1
ATOM 1502 N N . ILE A 1 189 ? -5.594 -17.344 0.26 1 98.62 189 ILE A N 1
ATOM 1503 C CA . ILE A 1 189 ? -6.562 -17.812 -0.724 1 98.62 189 ILE A CA 1
ATOM 1504 C C . ILE A 1 189 ? -5.836 -18.406 -1.93 1 98.62 189 ILE A C 1
ATOM 1506 O O . ILE A 1 189 ? -4.84 -17.844 -2.396 1 98.62 189 ILE A O 1
ATOM 1510 N N . CYS A 1 190 ? -6.293 -19.469 -2.381 1 97.81 190 CYS A N 1
ATOM 1511 C CA . CYS A 1 190 ? -5.781 -20.109 -3.592 1 97.81 190 CYS A CA 1
ATOM 1512 C C . CYS A 1 190 ? -6.918 -20.438 -4.555 1 97.81 190 CYS A C 1
ATOM 1514 O O . CYS A 1 190 ? -7.938 -21 -4.156 1 97.81 190 CYS A O 1
ATOM 1516 N N . VAL A 1 191 ? -6.758 -20.047 -5.789 1 98.06 191 VAL A N 1
ATOM 1517 C CA . VAL A 1 191 ? -7.777 -20.297 -6.805 1 98.06 191 VAL A CA 1
ATOM 1518 C C . VAL A 1 191 ? -7.203 -21.172 -7.91 1 98.06 191 VAL A C 1
ATOM 1520 O O . VAL A 1 191 ? -6.082 -20.953 -8.367 1 98.06 191 VAL A O 1
ATOM 1523 N N . GLY A 1 192 ? -7.898 -22.172 -8.273 1 96.62 192 GLY A N 1
ATOM 1524 C CA . GLY A 1 192 ? -7.551 -23.094 -9.352 1 96.62 192 GLY A CA 1
ATOM 1525 C C . GLY A 1 192 ? -8.758 -23.797 -9.945 1 96.62 192 GLY A C 1
ATOM 1526 O O . GLY A 1 192 ? -9.898 -23.375 -9.734 1 96.62 192 GLY A O 1
ATOM 1527 N N . LEU A 1 193 ? -8.484 -24.75 -10.766 1 92.88 193 LEU A N 1
ATOM 1528 C CA . LEU A 1 193 ? -9.547 -25.516 -11.391 1 92.88 193 LEU A CA 1
ATOM 1529 C C . LEU A 1 193 ? -10.117 -26.547 -10.422 1 92.88 193 LEU A C 1
ATOM 1531 O O . LEU A 1 193 ? -9.391 -27.094 -9.586 1 92.88 193 LEU A O 1
ATOM 1535 N N . SER A 1 194 ? -11.398 -26.75 -10.602 1 91.31 194 SER A N 1
ATOM 1536 C CA . SER A 1 194 ? -12 -27.812 -9.805 1 91.31 194 SER A CA 1
ATOM 1537 C C . SER A 1 194 ? -11.719 -29.172 -10.414 1 91.31 194 SER A C 1
ATOM 1539 O O . SER A 1 194 ? -11.555 -29.297 -11.633 1 91.31 194 SER A O 1
ATOM 1541 N N . ASP A 1 195 ? -11.773 -30.141 -9.578 1 84.25 195 ASP A N 1
ATOM 1542 C CA . ASP A 1 195 ? -11.625 -31.516 -10.023 1 84.25 195 ASP A CA 1
ATOM 1543 C C . ASP A 1 195 ? -12.664 -31.875 -11.078 1 84.25 195 ASP A C 1
ATOM 1545 O O . ASP A 1 195 ? -12.352 -32.531 -12.078 1 84.25 195 ASP A O 1
ATOM 1549 N N . ASP A 1 196 ? -13.797 -31.438 -10.82 1 81.44 196 ASP A N 1
ATOM 1550 C CA . ASP A 1 196 ? -14.906 -31.766 -11.703 1 81.44 196 ASP A CA 1
ATOM 1551 C C . ASP A 1 196 ? -14.719 -31.125 -13.078 1 81.44 196 ASP A C 1
ATOM 1553 O O . ASP A 1 196 ? -14.953 -31.766 -14.109 1 81.44 196 ASP A O 1
ATOM 1557 N N . SER A 1 197 ? -14.312 -29.969 -13.062 1 83 197 SER A N 1
ATOM 1558 C CA . SER A 1 197 ? -14.125 -29.25 -14.32 1 83 197 SER A CA 1
ATOM 1559 C C . SER A 1 197 ? -12.977 -29.859 -15.133 1 83 197 SER A C 1
ATOM 1561 O O . SER A 1 197 ? -13.055 -29.938 -16.359 1 83 197 SER A O 1
ATOM 1563 N N . LEU A 1 198 ? -11.992 -30.219 -14.477 1 82.25 198 LEU A N 1
ATOM 1564 C CA . LEU A 1 198 ? -10.852 -30.812 -15.156 1 82.25 198 LEU A CA 1
ATOM 1565 C C . LEU A 1 198 ? -11.211 -32.188 -15.719 1 82.25 198 LEU A C 1
ATOM 1567 O O . LEU A 1 198 ? -10.82 -32.531 -16.844 1 82.25 198 LEU A O 1
ATOM 1571 N N . ALA A 1 199 ? -11.906 -32.906 -14.953 1 76.94 199 ALA A N 1
ATOM 1572 C CA . ALA A 1 199 ? -12.352 -34.219 -15.414 1 76.94 199 ALA A CA 1
ATOM 1573 C C . ALA A 1 199 ? -13.25 -34.094 -16.641 1 76.94 199 ALA A C 1
ATOM 1575 O O . ALA A 1 199 ? -13.156 -34.906 -17.578 1 76.94 199 ALA A O 1
ATOM 1576 N N . ASP A 1 200 ? -14.062 -33.156 -16.625 1 76.94 200 ASP A N 1
ATOM 1577 C CA . ASP A 1 200 ? -14.969 -32.906 -17.734 1 76.94 200 ASP A CA 1
ATOM 1578 C C . ASP A 1 200 ? -14.195 -32.562 -19.016 1 76.94 200 ASP A C 1
ATOM 1580 O O . ASP A 1 200 ? -14.562 -32.969 -20.109 1 76.94 200 ASP A O 1
ATOM 1584 N N . SER A 1 201 ? -13.188 -31.844 -18.828 1 73.88 201 SER A N 1
ATOM 1585 C CA . SER A 1 201 ? -12.391 -31.406 -19.969 1 73.88 201 SER A CA 1
ATOM 1586 C C . SER A 1 201 ? -11.594 -32.562 -20.562 1 73.88 201 SER A C 1
ATOM 1588 O O . SER A 1 201 ? -11.305 -32.594 -21.766 1 73.88 201 SER A O 1
ATOM 1590 N N . LEU A 1 202 ? -11.312 -33.5 -19.734 1 70.44 202 LEU A N 1
ATOM 1591 C CA . LEU A 1 202 ? -10.516 -34.656 -20.156 1 70.44 202 LEU A CA 1
ATOM 1592 C C . LEU A 1 202 ? -11.406 -35.781 -20.672 1 70.44 202 LEU A C 1
ATOM 1594 O O . LEU A 1 202 ? -10.93 -36.719 -21.312 1 70.44 202 LEU A O 1
ATOM 1598 N N . GLU A 1 203 ? -12.719 -35.719 -20.234 1 63.66 203 GLU A N 1
ATOM 1599 C CA . GLU A 1 203 ? -13.695 -36.719 -20.609 1 63.66 203 GLU A CA 1
ATOM 1600 C C . GLU A 1 203 ? -13.727 -36.938 -22.109 1 63.66 203 GLU A C 1
ATOM 1602 O O . GLU A 1 203 ? -13.859 -38.062 -22.578 1 63.66 203 GLU A O 1
ATOM 1607 N N . HIS A 1 204 ? -13.789 -35.781 -22.734 1 58.53 204 HIS A N 1
ATOM 1608 C CA . HIS A 1 204 ? -13.93 -35.938 -24.172 1 58.53 204 HIS A CA 1
ATOM 1609 C C . HIS A 1 204 ? -12.867 -36.875 -24.734 1 58.53 204 HIS A C 1
ATOM 1611 O O . HIS A 1 204 ? -13.086 -37.531 -25.75 1 58.53 204 HIS A O 1
ATOM 1617 N N . ALA A 1 205 ? -11.867 -37.125 -23.938 1 52.5 205 ALA A N 1
ATOM 1618 C CA . ALA A 1 205 ? -10.82 -37.969 -24.484 1 52.5 205 ALA A CA 1
ATOM 1619 C C . ALA A 1 205 ? -10.961 -39.406 -23.984 1 52.5 205 ALA A C 1
ATOM 1621 O O . ALA A 1 205 ? -10.758 -40.344 -24.734 1 52.5 205 ALA A O 1
ATOM 1622 N N . LYS A 1 206 ? -11.266 -39.75 -22.797 1 55.53 206 LYS A N 1
ATOM 1623 C CA . LYS A 1 206 ? -11.141 -41.125 -22.344 1 55.53 206 LYS A CA 1
ATOM 1624 C C . LYS A 1 206 ? -12.289 -41.5 -21.422 1 55.53 206 LYS A C 1
ATOM 1626 O O . LYS A 1 206 ? -12.352 -42.625 -20.938 1 55.53 206 LYS A O 1
ATOM 1631 N N . GLY A 1 207 ? -13.375 -40.656 -21.328 1 58.69 207 GLY A N 1
ATOM 1632 C CA . GLY A 1 207 ? -14.438 -40.875 -20.359 1 58.69 207 GLY A CA 1
ATOM 1633 C C . GLY A 1 207 ? -14.156 -40.219 -19.016 1 58.69 207 GLY A C 1
ATOM 1634 O O . GLY A 1 207 ? -13 -40.125 -18.594 1 58.69 207 GLY A O 1
ATOM 1635 N N . ARG A 1 208 ? -15.07 -39.625 -18.266 1 63.31 208 ARG A N 1
ATOM 1636 C CA . ARG A 1 208 ? -14.953 -38.812 -17.047 1 63.31 208 ARG A CA 1
ATOM 1637 C C . ARG A 1 208 ? -14.297 -39.594 -15.922 1 63.31 208 ARG A C 1
ATOM 1639 O O . ARG A 1 208 ? -13.398 -39.094 -15.25 1 63.31 208 ARG A O 1
ATOM 1646 N N . ASP A 1 209 ? -14.773 -40.719 -15.719 1 65.81 209 ASP A N 1
ATOM 1647 C CA . ASP A 1 209 ? -14.273 -41.531 -14.617 1 65.81 209 ASP A CA 1
ATOM 1648 C C . ASP A 1 209 ? -12.812 -41.906 -14.844 1 65.81 209 ASP A C 1
ATOM 1650 O O . ASP A 1 209 ? -12.016 -41.906 -13.898 1 65.81 209 ASP A O 1
ATOM 1654 N N . ILE A 1 210 ? -12.578 -42.125 -16 1 64 210 ILE A N 1
ATOM 1655 C CA . ILE A 1 210 ? -11.211 -42.5 -16.344 1 64 210 ILE A CA 1
ATOM 1656 C C . ILE A 1 210 ? -10.289 -41.281 -16.219 1 64 210 ILE A C 1
ATOM 1658 O O . ILE A 1 210 ? -9.18 -41.406 -15.688 1 64 210 ILE A O 1
ATOM 1662 N N . ALA A 1 211 ? -10.758 -40.219 -16.625 1 68.19 211 ALA A N 1
ATOM 1663 C CA . ALA A 1 211 ? -9.977 -39 -16.531 1 68.19 211 ALA A CA 1
ATOM 1664 C C . ALA A 1 211 ? -9.664 -38.656 -15.086 1 68.19 211 ALA A C 1
ATOM 1666 O O . ALA A 1 211 ? -8.531 -38.281 -14.758 1 68.19 211 ALA A O 1
ATOM 1667 N N . GLN A 1 212 ? -10.672 -38.844 -14.25 1 72.56 212 GLN A N 1
ATOM 1668 C CA . GLN A 1 212 ? -10.484 -38.562 -12.836 1 72.56 212 GLN A CA 1
ATOM 1669 C C . GLN A 1 212 ? -9.461 -39.5 -12.211 1 72.56 212 GLN A C 1
ATOM 1671 O O . GLN A 1 212 ? -8.609 -39.094 -11.43 1 72.56 212 GLN A O 1
ATOM 1676 N N . SER A 1 213 ? -9.664 -40.656 -12.539 1 76 213 SER A N 1
ATOM 1677 C CA . SER A 1 213 ? -8.742 -41.656 -12.016 1 76 213 SER A CA 1
ATOM 1678 C C . SER A 1 213 ? -7.316 -41.406 -12.492 1 76 213 SER A C 1
ATOM 1680 O O . SER A 1 213 ? -6.359 -41.562 -11.734 1 76 213 SER A O 1
ATOM 1682 N N . LEU A 1 214 ? -7.262 -40.969 -13.68 1 74.19 214 LEU A N 1
ATOM 1683 C CA . LEU A 1 214 ? -5.953 -40.688 -14.25 1 74.19 214 LEU A CA 1
ATOM 1684 C C . LEU A 1 214 ? -5.297 -39.5 -13.516 1 74.19 214 LEU A C 1
ATOM 1686 O O . LEU A 1 214 ? -4.105 -39.562 -13.211 1 74.19 214 LEU A O 1
ATOM 1690 N N . LEU A 1 215 ? -6.039 -38.594 -13.266 1 77.12 215 LEU A N 1
ATOM 1691 C CA . LEU A 1 215 ? -5.523 -37.438 -12.547 1 77.12 215 LEU A CA 1
ATOM 1692 C C . LEU A 1 215 ? -5.066 -37.812 -11.148 1 77.12 215 LEU A C 1
ATOM 1694 O O . LEU A 1 215 ? -4.02 -37.344 -10.68 1 77.12 215 LEU A O 1
ATOM 1698 N N . LEU A 1 216 ? -5.816 -38.625 -10.547 1 78.62 216 LEU A N 1
ATOM 1699 C CA . LEU A 1 216 ? -5.477 -39.094 -9.211 1 78.62 216 LEU A CA 1
ATOM 1700 C C . LEU A 1 216 ? -4.203 -39.938 -9.234 1 78.62 216 LEU A C 1
ATOM 1702 O O . LEU A 1 216 ? -3.352 -39.812 -8.352 1 78.62 216 LEU A O 1
ATOM 1706 N N . ASP A 1 217 ? -4.199 -40.719 -10.234 1 78.31 217 ASP A N 1
ATOM 1707 C CA . ASP A 1 217 ? -3.014 -41.562 -10.359 1 78.31 217 ASP A CA 1
ATOM 1708 C C . ASP A 1 217 ? -1.758 -40.719 -10.57 1 78.31 217 ASP A C 1
ATOM 1710 O O . ASP A 1 217 ? -0.731 -40.969 -9.93 1 78.31 217 ASP A O 1
ATOM 1714 N N . MET A 1 218 ? -1.854 -39.812 -11.398 1 80.19 218 MET A N 1
ATOM 1715 C CA . MET A 1 218 ? -0.711 -38.969 -11.68 1 80.19 218 MET A CA 1
ATOM 1716 C C . MET A 1 218 ? -0.309 -38.156 -10.438 1 80.19 218 MET A C 1
ATOM 1718 O O . MET A 1 218 ? 0.88 -37.969 -10.18 1 80.19 218 MET A O 1
ATOM 1722 N N . GLN A 1 219 ? -1.278 -37.75 -9.68 1 85.25 219 GLN A N 1
ATOM 1723 C CA . GLN A 1 219 ? -1.06 -37.062 -8.422 1 85.25 219 GLN A CA 1
ATOM 1724 C C . GLN A 1 219 ? -0.341 -37.938 -7.406 1 85.25 219 GLN A C 1
ATOM 1726 O O . GLN A 1 219 ? 0.635 -37.5 -6.785 1 85.25 219 GLN A O 1
ATOM 1731 N N . ASP A 1 220 ? -0.807 -39.156 -7.277 1 80.69 220 ASP A N 1
ATOM 1732 C CA . ASP A 1 220 ? -0.305 -40.094 -6.262 1 80.69 220 ASP A CA 1
ATOM 1733 C C . ASP A 1 220 ? 1.105 -40.562 -6.598 1 80.69 220 ASP A C 1
ATOM 1735 O O . ASP A 1 220 ? 1.906 -40.844 -5.703 1 80.69 220 ASP A O 1
ATOM 1739 N N . THR A 1 221 ? 1.368 -40.625 -7.887 1 79.62 221 THR A N 1
ATOM 1740 C CA . THR A 1 221 ? 2.676 -41.094 -8.312 1 79.62 221 THR A CA 1
ATOM 1741 C C . THR A 1 221 ? 3.658 -39.938 -8.469 1 79.62 221 THR A C 1
ATOM 1743 O O . THR A 1 221 ? 4.82 -40.156 -8.828 1 79.62 221 THR A O 1
ATOM 1746 N N . SER A 1 222 ? 3.156 -38.781 -8.32 1 80.12 222 SER A N 1
ATOM 1747 C CA . SER A 1 222 ? 3.943 -37.531 -8.422 1 80.12 222 SER A CA 1
ATOM 1748 C C . SER A 1 222 ? 4.445 -37.312 -9.844 1 80.12 222 SER A C 1
ATOM 1750 O O . SER A 1 222 ? 5.508 -36.75 -10.047 1 80.12 222 SER A O 1
ATOM 1752 N N . THR A 1 223 ? 3.797 -37.969 -10.789 1 79.12 223 THR A N 1
ATOM 1753 C CA . THR A 1 223 ? 4.102 -37.688 -12.195 1 79.12 223 THR A CA 1
ATOM 1754 C C . THR A 1 223 ? 3.641 -36.312 -12.594 1 79.12 223 THR A C 1
ATOM 1756 O O . THR A 1 223 ? 4.34 -35.594 -13.328 1 79.12 223 THR A O 1
ATOM 1759 N N . LEU A 1 224 ? 2.494 -36 -12.172 1 86.12 224 LEU A N 1
ATOM 1760 C CA . LEU A 1 224 ? 1.95 -34.656 -12.32 1 86.12 224 LEU A CA 1
ATOM 1761 C C . LEU A 1 224 ? 1.193 -34.25 -11.062 1 86.12 224 LEU A C 1
ATOM 1763 O O . LEU A 1 224 ? 0.095 -34.75 -10.805 1 86.12 224 LEU A O 1
ATOM 1767 N N . ILE A 1 225 ? 1.787 -33.375 -10.398 1 90.06 225 ILE A N 1
ATOM 1768 C CA . ILE A 1 225 ? 1.12 -32.812 -9.219 1 90.06 225 ILE A CA 1
ATOM 1769 C C . ILE A 1 225 ? 0.31 -31.594 -9.594 1 90.06 225 ILE A C 1
ATOM 1771 O O . ILE A 1 225 ? 0.877 -30.562 -9.961 1 90.06 225 ILE A O 1
ATOM 1775 N N . SER A 1 226 ? -0.946 -31.766 -9.539 1 92.06 226 SER A N 1
ATOM 1776 C CA . SER A 1 226 ? -1.827 -30.672 -9.93 1 92.06 226 SER A CA 1
ATOM 1777 C C . SER A 1 226 ? -2.465 -30.016 -8.711 1 92.06 226 SER A C 1
ATOM 1779 O O . SER A 1 226 ? -2.83 -28.844 -8.75 1 92.06 226 SER A O 1
ATOM 1781 N N . ASP A 1 227 ? -2.709 -30.781 -7.695 1 93.38 227 ASP A N 1
ATOM 1782 C CA . ASP A 1 227 ? -3.158 -30.281 -6.406 1 93.38 227 ASP A CA 1
ATOM 1783 C C . ASP A 1 227 ? -1.976 -30.031 -5.473 1 93.38 227 ASP A C 1
ATOM 1785 O O . ASP A 1 227 ? -1.32 -30.969 -5.023 1 93.38 227 ASP A O 1
ATOM 1789 N N . PRO A 1 228 ? -1.766 -28.781 -5.133 1 95.31 228 PRO A N 1
ATOM 1790 C CA . PRO A 1 228 ? -0.555 -28.484 -4.371 1 95.31 228 PRO A CA 1
ATOM 1791 C C . PRO A 1 228 ? -0.702 -28.781 -2.883 1 95.31 228 PRO A C 1
ATOM 1793 O O . PRO A 1 228 ? 0.285 -28.766 -2.143 1 95.31 228 PRO A O 1
ATOM 1796 N N . HIS A 1 229 ? -1.797 -29.125 -2.377 1 94.94 229 HIS A N 1
ATOM 1797 C CA . HIS A 1 229 ? -2.057 -29.203 -0.945 1 94.94 229 HIS A CA 1
ATOM 1798 C C . HIS A 1 229 ? -1.563 -30.531 -0.373 1 94.94 229 HIS A C 1
ATOM 1800 O O . HIS A 1 229 ? -1.571 -31.562 -1.064 1 94.94 229 HIS A O 1
ATOM 1806 N N . VAL A 1 230 ? -1.198 -30.5 0.877 1 93.06 230 VAL A N 1
ATOM 1807 C CA . VAL A 1 230 ? -0.796 -31.703 1.599 1 93.06 230 VAL A CA 1
ATOM 1808 C C . VAL A 1 230 ? -1.959 -32.688 1.646 1 93.06 230 VAL A C 1
ATOM 1810 O O . VAL A 1 230 ? -1.772 -33.875 1.424 1 93.06 230 VAL A O 1
ATOM 1813 N N . THR A 1 231 ? -3.08 -32.094 1.95 1 89.56 231 THR A N 1
ATOM 1814 C CA . THR A 1 231 ? -4.328 -32.844 1.835 1 89.56 231 THR A CA 1
ATOM 1815 C C . THR A 1 231 ? -5.117 -32.375 0.61 1 89.56 231 THR A C 1
ATOM 1817 O O . THR A 1 231 ? -5.441 -31.203 0.475 1 89.56 231 THR A O 1
ATOM 1820 N N . PRO A 1 232 ? -5.309 -33.375 -0.256 1 85.81 232 PRO A N 1
ATOM 1821 C CA . PRO A 1 232 ? -6.035 -32.969 -1.464 1 85.81 232 PRO A CA 1
ATOM 1822 C C . PRO A 1 232 ? -7.371 -32.312 -1.153 1 85.81 232 PRO A C 1
ATOM 1824 O O . PRO A 1 232 ? -8.125 -32.781 -0.307 1 85.81 232 PRO A O 1
ATOM 1827 N N . LEU A 1 233 ? -7.66 -31.219 -1.889 1 89.06 233 LEU A N 1
ATOM 1828 C CA . LEU A 1 233 ? -8.867 -30.438 -1.621 1 89.06 233 LEU A CA 1
ATOM 1829 C C . LEU A 1 233 ? -9.703 -30.281 -2.885 1 89.06 233 LEU A C 1
ATOM 1831 O O . LEU A 1 233 ? -10.711 -29.562 -2.881 1 89.06 233 LEU A O 1
ATOM 1835 N N . GLY A 1 234 ? -9.273 -30.844 -3.971 1 87.62 234 GLY A N 1
ATOM 1836 C CA . GLY A 1 234 ? -10.031 -30.781 -5.211 1 87.62 234 GLY A CA 1
ATOM 1837 C C . GLY A 1 234 ? -9.703 -29.547 -6.035 1 87.62 234 GLY A C 1
ATOM 1838 O O . GLY A 1 234 ? -10.438 -29.203 -6.965 1 87.62 234 GLY A O 1
ATOM 1839 N N . LEU A 1 235 ? -8.734 -28.797 -5.637 1 93.44 235 LEU A N 1
ATOM 1840 C CA . LEU A 1 235 ? -8.234 -27.672 -6.414 1 93.44 235 LEU A CA 1
ATOM 1841 C C . LEU A 1 235 ? -6.992 -28.062 -7.211 1 93.44 235 LEU A C 1
ATOM 1843 O O . LEU A 1 235 ? -6.031 -28.594 -6.652 1 93.44 235 LEU A O 1
ATOM 1847 N N . ARG A 1 236 ? -7.141 -27.828 -8.5 1 92.5 236 ARG A N 1
ATOM 1848 C CA . ARG A 1 236 ? -6.059 -28.219 -9.391 1 92.5 236 ARG A CA 1
ATOM 1849 C C . ARG A 1 236 ? -5.477 -27 -10.109 1 92.5 236 ARG A C 1
ATOM 1851 O O . ARG A 1 236 ? -6.203 -26.078 -10.461 1 92.5 236 ARG A O 1
ATOM 1858 N N . PHE A 1 237 ? -4.133 -27 -10.297 1 93.88 237 PHE A N 1
ATOM 1859 C CA . PHE A 1 237 ? -3.398 -26.016 -11.078 1 93.88 237 PHE A CA 1
ATOM 1860 C C . PHE A 1 237 ? -3.709 -24.594 -10.594 1 93.88 237 PHE A C 1
ATOM 1862 O O . PHE A 1 237 ? -4.293 -23.797 -11.336 1 93.88 237 PHE A O 1
ATOM 1869 N N . PRO A 1 238 ? -3.219 -24.281 -9.398 1 96.56 238 PRO A N 1
ATOM 1870 C CA . PRO A 1 238 ? -3.422 -22.906 -8.922 1 96.56 238 PRO A CA 1
ATOM 1871 C C . PRO A 1 238 ? -2.82 -21.859 -9.852 1 96.56 238 PRO A C 1
ATOM 1873 O O . PRO A 1 238 ? -1.681 -22.016 -10.297 1 96.56 238 PRO A O 1
ATOM 1876 N N . PHE A 1 239 ? -3.613 -20.828 -10.211 1 96.94 239 PHE A N 1
ATOM 1877 C CA . PHE A 1 239 ? -3.105 -19.781 -11.094 1 96.94 239 PHE A CA 1
ATOM 1878 C C . PHE A 1 239 ? -3.236 -18.406 -10.438 1 96.94 239 PHE A C 1
ATOM 1880 O O . PHE A 1 239 ? -2.725 -17.422 -10.961 1 96.94 239 PHE A O 1
ATOM 1887 N N . LEU A 1 240 ? -3.936 -18.359 -9.312 1 98.44 240 LEU A N 1
ATOM 1888 C CA . LEU A 1 240 ? -4.086 -17.125 -8.531 1 98.44 240 LEU A CA 1
ATOM 1889 C C . LEU A 1 240 ? -3.973 -17.422 -7.039 1 98.44 240 LEU A C 1
ATOM 1891 O O . LEU A 1 240 ? -4.68 -18.281 -6.512 1 98.44 240 LEU A O 1
ATOM 1895 N N . ILE A 1 241 ? -3.078 -16.734 -6.391 1 98.69 241 ILE A N 1
ATOM 1896 C CA . ILE A 1 241 ? -2.969 -16.875 -4.941 1 98.69 241 ILE A CA 1
ATOM 1897 C C . ILE A 1 241 ? -3.061 -15.5 -4.281 1 98.69 241 ILE A C 1
ATOM 1899 O O . ILE A 1 241 ? -2.756 -14.477 -4.91 1 98.69 241 ILE A O 1
ATOM 1903 N N . VAL A 1 242 ? -3.51 -15.469 -3.035 1 98.88 242 VAL A N 1
ATOM 1904 C CA . VAL A 1 242 ? -3.629 -14.234 -2.26 1 98.88 242 VAL A CA 1
ATOM 1905 C C . VAL A 1 242 ? -2.838 -14.367 -0.96 1 98.88 242 VAL A C 1
ATOM 1907 O O . VAL A 1 242 ? -2.92 -15.391 -0.275 1 98.88 242 VAL A O 1
ATOM 1910 N N . GLU A 1 243 ? -2.016 -13.422 -0.742 1 98.81 243 GLU A N 1
ATOM 1911 C CA . GLU A 1 243 ? -1.349 -13.25 0.545 1 98.81 243 GLU A CA 1
ATOM 1912 C C . GLU A 1 243 ? -1.79 -11.961 1.229 1 98.81 243 GLU A C 1
ATOM 1914 O O . GLU A 1 243 ? -1.513 -10.859 0.736 1 98.81 243 GLU A O 1
ATOM 1919 N N . ALA A 1 244 ? -2.426 -12.117 2.359 1 98.44 244 ALA A N 1
ATOM 1920 C CA . ALA A 1 244 ? -3.016 -10.961 3.039 1 98.44 244 ALA A CA 1
ATOM 1921 C C . ALA A 1 244 ? -2.275 -10.656 4.34 1 98.44 244 ALA A C 1
ATOM 1923 O O . ALA A 1 244 ? -1.868 -11.57 5.059 1 98.44 244 ALA A O 1
ATOM 1924 N N . LYS A 1 245 ? -2.012 -9.422 4.555 1 97.81 245 LYS A N 1
ATOM 1925 C CA . LYS A 1 245 ? -1.494 -8.883 5.809 1 97.81 245 LYS A CA 1
ATOM 1926 C C . LYS A 1 245 ? -2.334 -7.699 6.289 1 97.81 245 LYS A C 1
ATOM 1928 O O . LYS A 1 245 ? -3.145 -7.16 5.531 1 97.81 245 LYS A O 1
ATOM 1933 N N . ALA A 1 246 ? -2.199 -7.398 7.516 1 96.56 246 ALA A N 1
ATOM 1934 C CA . ALA A 1 246 ? -2.85 -6.23 8.109 1 96.56 246 ALA A CA 1
ATOM 1935 C C . ALA A 1 246 ? -1.857 -5.406 8.922 1 96.56 246 ALA A C 1
ATOM 1937 O O . ALA A 1 246 ? -1.182 -5.93 9.805 1 96.56 246 ALA A O 1
ATOM 1938 N N . GLY A 1 247 ? -1.83 -4.137 8.602 1 93.69 247 GLY A N 1
ATOM 1939 C CA . GLY A 1 247 ? -0.939 -3.252 9.336 1 93.69 247 GLY A CA 1
ATOM 1940 C C . GLY A 1 247 ? -1.295 -3.137 10.805 1 93.69 247 GLY A C 1
ATOM 1941 O O . GLY A 1 247 ? -0.413 -2.975 11.648 1 93.69 247 GLY A O 1
ATOM 1942 N N . ALA A 1 248 ? -2.504 -3.262 11.141 1 92.5 248 ALA A N 1
ATOM 1943 C CA . ALA A 1 248 ? -2.982 -3.135 12.516 1 92.5 248 ALA A CA 1
ATOM 1944 C C . ALA A 1 248 ? -2.367 -4.203 13.406 1 92.5 248 ALA A C 1
ATOM 1946 O O . ALA A 1 248 ? -2.215 -4 14.617 1 92.5 248 ALA A O 1
ATOM 1947 N N . THR A 1 249 ? -1.958 -5.277 12.805 1 91.75 249 THR A N 1
ATOM 1948 C CA . THR A 1 249 ? -1.4 -6.379 13.578 1 91.75 249 THR A CA 1
ATOM 1949 C C . THR A 1 249 ? 0.078 -6.578 13.258 1 91.75 249 THR A C 1
ATOM 1951 O O . THR A 1 249 ? 0.634 -7.648 13.5 1 91.75 249 THR A O 1
ATOM 1954 N N . GLY A 1 250 ? 0.571 -5.641 12.609 1 91.81 250 GLY A N 1
ATOM 1955 C CA . GLY A 1 250 ? 2.012 -5.641 12.414 1 91.81 250 GLY A CA 1
ATOM 1956 C C . GLY A 1 250 ? 2.428 -6.199 11.062 1 91.81 250 GLY A C 1
ATOM 1957 O O . GLY A 1 250 ? 3.615 -6.207 10.727 1 91.81 250 GLY A O 1
ATOM 1958 N N . GLY A 1 251 ? 1.497 -6.668 10.281 1 95.38 251 GLY A N 1
ATOM 1959 C CA . GLY A 1 251 ? 1.809 -7.16 8.945 1 95.38 251 GLY A CA 1
ATOM 1960 C C . GLY A 1 251 ? 2.07 -6.051 7.945 1 95.38 251 GLY A C 1
ATOM 1961 O O . GLY A 1 251 ? 1.598 -4.926 8.125 1 95.38 251 GLY A O 1
ATOM 1962 N N . ASN A 1 252 ? 2.879 -6.363 6.918 1 96.62 252 ASN A N 1
ATOM 1963 C CA . ASN A 1 252 ? 3.152 -5.367 5.891 1 96.62 252 ASN A CA 1
ATOM 1964 C C . ASN A 1 252 ? 3.191 -5.988 4.5 1 96.62 252 ASN A C 1
ATOM 1966 O O . ASN A 1 252 ? 3.09 -7.211 4.359 1 96.62 252 ASN A O 1
ATOM 1970 N N . LEU A 1 253 ? 3.254 -5.172 3.529 1 98 253 LEU A N 1
ATOM 1971 C CA . LEU A 1 253 ? 3.223 -5.617 2.139 1 98 253 LEU A CA 1
ATOM 1972 C C . LEU A 1 253 ? 4.469 -6.422 1.797 1 98 253 LEU A C 1
ATOM 1974 O O . LEU A 1 253 ? 4.402 -7.383 1.028 1 98 253 LEU A O 1
ATOM 1978 N N . TYR A 1 254 ? 5.582 -6.066 2.369 1 97.12 254 TYR A N 1
ATOM 1979 C CA . TYR A 1 254 ? 6.848 -6.73 2.088 1 97.12 254 TYR A CA 1
ATOM 1980 C C . TYR A 1 254 ? 6.793 -8.203 2.482 1 97.12 254 TYR A C 1
ATOM 1982 O O . TYR A 1 254 ? 7.262 -9.07 1.741 1 97.12 254 TYR A O 1
ATOM 1990 N N . GLN A 1 255 ? 6.191 -8.438 3.559 1 97.25 255 GLN A N 1
ATOM 1991 C CA . GLN A 1 255 ? 5.988 -9.805 4.023 1 97.25 255 GLN A CA 1
ATOM 1992 C C . GLN A 1 255 ? 5.062 -10.57 3.082 1 97.25 255 GLN A C 1
ATOM 1994 O O . GLN A 1 255 ? 5.344 -11.719 2.719 1 97.25 255 GLN A O 1
ATOM 1999 N N . ALA A 1 256 ? 3.988 -9.93 2.779 1 98.5 256 ALA A N 1
ATOM 2000 C CA . ALA A 1 256 ? 3.035 -10.555 1.862 1 98.5 256 ALA A CA 1
ATOM 2001 C C . ALA A 1 256 ? 3.686 -10.859 0.515 1 98.5 256 ALA A C 1
ATOM 2003 O O . ALA A 1 256 ? 3.441 -11.906 -0.079 1 98.5 256 ALA A O 1
ATOM 2004 N N . GLN A 1 257 ? 4.477 -9.953 0.055 1 98.38 257 GLN A N 1
ATOM 2005 C CA . GLN A 1 257 ? 5.176 -10.125 -1.215 1 98.38 257 GLN A CA 1
ATOM 2006 C C . GLN A 1 257 ? 6.117 -11.32 -1.169 1 98.38 257 GLN A C 1
ATOM 2008 O O . GLN A 1 257 ? 6.18 -12.102 -2.119 1 98.38 257 GLN A O 1
ATOM 2013 N N . ASN A 1 258 ? 6.848 -11.422 -0.091 1 97.94 258 ASN A N 1
ATOM 2014 C CA . ASN A 1 258 ? 7.758 -12.555 0.052 1 97.94 258 ASN A CA 1
ATOM 2015 C C . ASN A 1 258 ? 7.008 -13.891 -0.016 1 97.94 258 ASN A C 1
ATOM 2017 O O . ASN A 1 258 ? 7.457 -14.82 -0.682 1 97.94 258 ASN A O 1
ATOM 2021 N N . GLN A 1 259 ? 5.906 -13.922 0.619 1 98.5 259 GLN A N 1
ATOM 2022 C CA . GLN A 1 259 ? 5.098 -15.133 0.615 1 98.5 259 GLN A CA 1
ATOM 2023 C C . GLN A 1 259 ? 4.523 -15.406 -0.771 1 98.5 259 GLN A C 1
ATOM 2025 O O . GLN A 1 259 ? 4.531 -16.547 -1.237 1 98.5 259 GLN A O 1
ATOM 2030 N N . ALA A 1 260 ? 4.094 -14.383 -1.387 1 98.81 260 ALA A N 1
ATOM 2031 C CA . ALA A 1 260 ? 3.533 -14.508 -2.729 1 98.81 260 ALA A CA 1
ATOM 2032 C C . ALA A 1 260 ? 4.598 -14.945 -3.729 1 98.81 260 ALA A C 1
ATOM 2034 O O . ALA A 1 260 ? 4.305 -15.688 -4.672 1 98.81 260 ALA A O 1
ATOM 2035 N N . ALA A 1 261 ? 5.805 -14.469 -3.492 1 98.56 261 ALA A N 1
ATOM 2036 C CA . ALA A 1 261 ? 6.902 -14.828 -4.387 1 98.56 261 ALA A CA 1
ATOM 2037 C C . ALA A 1 261 ? 7.137 -16.344 -4.375 1 98.56 261 ALA A C 1
ATOM 2039 O O . ALA A 1 261 ? 7.277 -16.953 -5.434 1 98.56 261 ALA A O 1
ATOM 2040 N N . VAL A 1 262 ? 7.121 -16.906 -3.236 1 98.62 262 VAL A N 1
ATOM 2041 C CA . VAL A 1 262 ? 7.328 -18.344 -3.111 1 98.62 262 VAL A CA 1
ATOM 2042 C C . VAL A 1 262 ? 6.121 -19.094 -3.674 1 98.62 262 VAL A C 1
ATOM 2044 O O . VAL A 1 262 ? 6.273 -20.031 -4.453 1 98.62 262 VAL A O 1
ATOM 2047 N N . GLY A 1 263 ? 4.965 -18.672 -3.275 1 98.5 263 GLY A N 1
ATOM 2048 C CA . GLY A 1 263 ? 3.752 -19.312 -3.754 1 98.5 263 GLY A CA 1
ATOM 2049 C C . GLY A 1 263 ? 3.594 -19.25 -5.262 1 98.5 263 GLY A C 1
ATOM 2050 O O . GLY A 1 263 ? 3.268 -20.25 -5.902 1 98.5 263 GLY A O 1
ATOM 2051 N N . GLY A 1 264 ? 3.797 -18.062 -5.789 1 98.56 264 GLY A N 1
ATOM 2052 C CA . GLY A 1 264 ? 3.713 -17.891 -7.227 1 98.56 264 GLY A CA 1
ATOM 2053 C C . GLY A 1 264 ? 4.707 -18.75 -7.992 1 98.56 264 GLY A C 1
ATOM 2054 O O . GLY A 1 264 ? 4.363 -19.328 -9.023 1 98.56 264 GLY A O 1
ATOM 2055 N N . SER A 1 265 ? 5.902 -18.844 -7.5 1 98.31 265 SER A N 1
ATOM 2056 C CA . SER A 1 265 ? 6.926 -19.672 -8.133 1 98.31 265 SER A CA 1
ATOM 2057 C C . SER A 1 265 ? 6.559 -21.141 -8.07 1 98.31 265 SER A C 1
ATOM 2059 O O . SER A 1 265 ? 6.805 -21.891 -9.023 1 98.31 265 SER A O 1
ATOM 2061 N N . THR A 1 266 ? 6.039 -21.547 -6.957 1 98.12 266 THR A N 1
ATOM 2062 C CA . THR A 1 266 ? 5.598 -22.922 -6.801 1 98.12 266 THR A CA 1
ATOM 2063 C C . THR A 1 266 ? 4.469 -23.234 -7.781 1 98.12 266 THR A C 1
ATOM 2065 O O . THR A 1 266 ? 4.457 -24.312 -8.391 1 98.12 266 THR A O 1
ATOM 2068 N N . ALA A 1 267 ? 3.566 -22.328 -7.922 1 97.81 267 ALA A N 1
ATOM 2069 C CA . ALA A 1 267 ? 2.486 -22.5 -8.891 1 97.81 267 ALA A CA 1
ATOM 2070 C C . ALA A 1 267 ? 3.037 -22.672 -10.305 1 97.81 267 ALA A C 1
ATOM 2072 O O . ALA A 1 267 ? 2.559 -23.516 -11.07 1 97.81 267 ALA A O 1
ATOM 2073 N N . LEU A 1 268 ? 4.023 -21.906 -10.625 1 96.94 268 LEU A N 1
ATOM 2074 C CA . LEU A 1 268 ? 4.645 -21.984 -11.938 1 96.94 268 LEU A CA 1
ATOM 2075 C C . LEU A 1 268 ? 5.27 -23.359 -12.164 1 96.94 268 LEU A C 1
ATOM 2077 O O . LEU A 1 268 ? 5.207 -23.906 -13.266 1 96.94 268 LEU A O 1
ATOM 2081 N N . LEU A 1 269 ? 5.828 -23.891 -11.133 1 95.44 269 LEU A N 1
ATOM 2082 C CA . LEU A 1 269 ? 6.434 -25.219 -11.25 1 95.44 269 LEU A CA 1
ATOM 2083 C C . LEU A 1 269 ? 5.367 -26.281 -11.484 1 95.44 269 LEU A C 1
ATOM 2085 O O . LEU A 1 269 ? 5.586 -27.219 -12.25 1 95.44 269 LEU A O 1
ATOM 2089 N N . ILE A 1 270 ? 4.316 -26.141 -10.875 1 94.56 270 ILE A N 1
ATOM 2090 C CA . ILE A 1 270 ? 3.211 -27.062 -11.078 1 94.56 270 ILE A CA 1
ATOM 2091 C C . ILE A 1 270 ? 2.738 -27 -12.531 1 94.56 270 ILE A C 1
ATOM 2093 O O . ILE A 1 270 ? 2.539 -28.031 -13.18 1 94.56 270 ILE A O 1
ATOM 2097 N N . LEU A 1 271 ? 2.582 -25.828 -13.039 1 92.56 271 LEU A N 1
ATOM 2098 C CA . LEU A 1 271 ? 2.145 -25.625 -14.422 1 92.56 271 LEU A CA 1
ATOM 2099 C C . LEU A 1 271 ? 3.191 -26.141 -15.398 1 92.56 271 LEU A C 1
ATOM 2101 O O . LEU A 1 271 ? 2.848 -26.641 -16.469 1 92.56 271 LEU A O 1
ATOM 2105 N N . LYS A 1 272 ? 4.379 -25.984 -15.039 1 90.12 272 LYS A N 1
ATOM 2106 C CA . LYS A 1 272 ? 5.453 -26.531 -15.867 1 90.12 272 LYS A CA 1
ATOM 2107 C C . LYS A 1 272 ? 5.332 -28.047 -16 1 90.12 272 LYS A C 1
ATOM 2109 O O . LYS A 1 272 ? 5.598 -28.594 -17.078 1 90.12 272 LYS A O 1
ATOM 2114 N N . GLY A 1 273 ? 5.02 -28.641 -14.945 1 87 273 GLY A N 1
ATOM 2115 C CA . GLY A 1 273 ? 4.793 -30.078 -15.008 1 87 273 GLY A CA 1
ATOM 2116 C C . GLY A 1 273 ? 3.77 -30.484 -16.047 1 87 273 GLY A C 1
ATOM 2117 O O . GLY A 1 273 ? 3.93 -31.5 -16.734 1 87 273 GLY A O 1
ATOM 2118 N N . LEU A 1 274 ? 2.773 -29.75 -16.172 1 83.38 274 LEU A N 1
ATOM 2119 C CA . LEU A 1 274 ? 1.742 -30 -17.172 1 83.38 274 LEU A CA 1
ATOM 2120 C C . LEU A 1 274 ? 2.299 -29.812 -18.578 1 83.38 274 LEU A C 1
ATOM 2122 O O . LEU A 1 274 ? 2.01 -30.609 -19.469 1 83.38 274 LEU A O 1
ATOM 2126 N N . SER A 1 275 ? 3.053 -28.766 -18.719 1 82.62 275 SER A N 1
ATOM 2127 C CA . SER A 1 275 ? 3.678 -28.5 -20.016 1 82.62 275 SER A CA 1
ATOM 2128 C C . SER A 1 275 ? 4.625 -29.625 -20.422 1 82.62 275 SER A C 1
ATOM 2130 O O . SER A 1 275 ? 4.66 -30.031 -21.578 1 82.62 275 SER A O 1
ATOM 2132 N N . ASP A 1 276 ? 5.352 -30.094 -19.484 1 83.62 276 ASP A N 1
ATOM 2133 C CA . ASP A 1 276 ? 6.305 -31.172 -19.734 1 83.62 276 ASP A CA 1
ATOM 2134 C C . ASP A 1 276 ? 5.586 -32.469 -20.141 1 83.62 276 ASP A C 1
ATOM 2136 O O . ASP A 1 276 ? 6.059 -33.188 -21 1 83.62 276 ASP A O 1
ATOM 2140 N N . LEU A 1 277 ? 4.578 -32.688 -19.531 1 79.44 277 LEU A N 1
ATOM 2141 C CA . LEU A 1 277 ? 3.791 -33.875 -19.844 1 79.44 277 LEU A CA 1
ATOM 2142 C C . LEU A 1 277 ? 3.23 -33.812 -21.266 1 79.44 277 LEU A C 1
ATOM 2144 O O . LEU A 1 277 ? 3.221 -34.812 -21.984 1 79.44 277 LEU A O 1
ATOM 2148 N N . ARG A 1 278 ? 2.773 -32.719 -21.625 1 76.88 278 ARG A N 1
ATOM 2149 C CA . ARG A 1 278 ? 2.242 -32.5 -22.969 1 76.88 278 ARG A CA 1
ATOM 2150 C C . ARG A 1 278 ? 3.326 -32.719 -24.031 1 76.88 278 ARG A C 1
ATOM 2152 O O . ARG A 1 278 ? 3.094 -33.344 -25.047 1 76.88 278 ARG A O 1
ATOM 2159 N N . ASP A 1 279 ? 4.41 -32.156 -23.734 1 76.69 279 ASP A N 1
ATOM 2160 C CA . ASP A 1 279 ? 5.531 -32.281 -24.672 1 76.69 279 ASP A CA 1
ATOM 2161 C C . ASP A 1 279 ? 5.98 -33.719 -24.812 1 76.69 279 ASP A C 1
ATOM 2163 O O . ASP A 1 279 ? 6.336 -34.156 -25.922 1 76.69 279 ASP A O 1
ATOM 2167 N N . SER A 1 280 ? 5.984 -34.406 -23.781 1 76.25 280 SER A N 1
ATOM 2168 C CA . SER A 1 280 ? 6.383 -35.812 -23.812 1 76.25 280 SER A CA 1
ATOM 2169 C C . SER A 1 280 ? 5.395 -36.656 -24.625 1 76.25 280 SER A C 1
ATOM 2171 O O . SER A 1 280 ? 5.789 -37.562 -25.344 1 76.25 280 SER A O 1
ATOM 2173 N N . GLN A 1 281 ? 4.191 -36.312 -24.547 1 70.38 281 GLN A N 1
ATOM 2174 C CA . GLN A 1 281 ? 3.166 -37.062 -25.281 1 70.38 281 GLN A CA 1
ATOM 2175 C C . GLN A 1 281 ? 3.26 -36.75 -26.781 1 70.38 281 GLN A C 1
ATOM 2177 O O . GLN A 1 281 ? 3.059 -37.625 -27.609 1 70.38 281 GLN A O 1
ATOM 2182 N N . ASP A 1 282 ? 3.547 -35.5 -27.047 1 66.19 282 ASP A N 1
ATOM 2183 C CA . ASP A 1 282 ? 3.693 -35.125 -28.453 1 66.19 282 ASP A CA 1
ATOM 2184 C C . ASP A 1 282 ? 4.902 -35.812 -29.078 1 66.19 282 ASP A C 1
ATOM 2186 O O . ASP A 1 282 ? 4.844 -36.25 -30.234 1 66.19 282 ASP A O 1
ATOM 2190 N N . LEU A 1 283 ? 5.922 -35.844 -28.328 1 61.59 283 LEU A N 1
ATOM 2191 C CA . LEU A 1 283 ? 7.117 -36.531 -28.812 1 61.59 283 LEU A CA 1
ATOM 2192 C C . LEU A 1 283 ? 6.844 -38 -29.031 1 61.59 283 LEU A C 1
ATOM 2194 O O . LEU A 1 283 ? 7.32 -38.594 -30.016 1 61.59 283 LEU A O 1
ATOM 2198 N N . ASN A 1 284 ? 6.117 -38.531 -28.156 1 62.69 284 ASN A N 1
ATOM 2199 C CA . ASN A 1 284 ? 5.781 -39.938 -28.281 1 62.69 284 ASN A CA 1
ATOM 2200 C C . ASN A 1 284 ? 4.863 -40.188 -29.469 1 62.69 284 ASN A C 1
ATOM 2202 O O . ASN A 1 284 ? 5.004 -41.219 -30.172 1 62.69 284 ASN A O 1
ATOM 2206 N N . ARG A 1 285 ? 3.979 -39.281 -29.797 1 60.19 285 ARG A N 1
ATOM 2207 C CA . ARG A 1 285 ? 3.102 -39.406 -30.953 1 60.19 285 ARG A CA 1
ATOM 2208 C C . ARG A 1 285 ? 3.885 -39.25 -32.25 1 60.19 285 ARG A C 1
ATOM 2210 O O . ARG A 1 285 ? 3.625 -39.938 -33.25 1 60.19 285 ARG A O 1
ATOM 2217 N N . GLU A 1 286 ? 4.691 -38.156 -32.156 1 57.19 286 GLU A N 1
ATOM 2218 C CA . GLU A 1 286 ? 5.523 -37.938 -33.344 1 57.19 286 GLU A CA 1
ATOM 2219 C C . GLU A 1 286 ? 6.402 -39.156 -33.625 1 57.19 286 GLU A C 1
ATOM 2221 O O . GLU A 1 286 ? 6.625 -39.5 -34.781 1 57.19 286 GLU A O 1
ATOM 2226 N N . ASN A 1 287 ? 6.953 -39.656 -32.562 1 54.59 287 ASN A N 1
ATOM 2227 C CA . ASN A 1 287 ? 7.789 -40.844 -32.75 1 54.59 287 ASN A CA 1
ATOM 2228 C C . ASN A 1 287 ? 6.973 -42.031 -33.25 1 54.59 287 ASN A C 1
ATOM 2230 O O . ASN A 1 287 ? 7.52 -42.938 -33.906 1 54.59 287 ASN A O 1
ATOM 2234 N N . GLN A 1 288 ? 5.738 -42.031 -32.969 1 51.97 288 GLN A N 1
ATOM 2235 C CA . GLN A 1 288 ? 4.895 -43.062 -33.531 1 51.97 288 GLN A CA 1
ATOM 2236 C C . GLN A 1 288 ? 4.5 -42.75 -34.969 1 51.97 288 GLN A C 1
ATOM 2238 O O . GLN A 1 288 ? 4.375 -43.625 -35.781 1 51.97 288 GLN A O 1
ATOM 2243 N N . ASP A 1 289 ? 4.055 -41.438 -35.188 1 49.38 289 ASP A N 1
ATOM 2244 C CA . ASP A 1 289 ? 3.721 -41.062 -36.562 1 49.38 289 ASP A CA 1
ATOM 2245 C C . ASP A 1 289 ? 4.969 -40.656 -37.344 1 49.38 289 ASP A C 1
ATOM 2247 O O . ASP A 1 289 ? 5.719 -39.781 -36.906 1 49.38 289 ASP A O 1
ATOM 2251 N N . CYS A 1 290 ? 5.68 -41.5 -38.125 1 40.5 290 CYS A N 1
ATOM 2252 C CA . CYS A 1 290 ? 6.766 -41.25 -39.062 1 40.5 290 CYS A CA 1
ATOM 2253 C C . CYS A 1 290 ? 6.512 -39.938 -39.844 1 40.5 290 CYS A C 1
ATOM 2255 O O . CYS A 1 290 ? 7.156 -39.688 -40.844 1 40.5 290 CYS A O 1
ATOM 2257 N N . VAL A 1 291 ? 5.23 -39.5 -40.094 1 37.47 291 VAL A N 1
ATOM 2258 C CA . VAL A 1 291 ? 4.965 -38.438 -41.062 1 37.47 291 VAL A CA 1
ATOM 2259 C C . VAL A 1 291 ? 5.656 -37.156 -40.656 1 37.47 291 VAL A C 1
ATOM 2261 O O . VAL A 1 291 ? 5.812 -36.906 -39.469 1 37.47 291 VAL A O 1
ATOM 2264 N N . GLU A 1 292 ? 6.305 -36.344 -41.719 1 36.72 292 GLU A N 1
ATOM 2265 C CA . GLU A 1 292 ? 6.957 -35.031 -41.844 1 36.72 292 GLU A CA 1
ATOM 2266 C C . GLU A 1 292 ? 6.203 -33.969 -41.094 1 36.72 292 GLU A C 1
ATOM 2268 O O . GLU A 1 292 ? 5.242 -33.375 -41.594 1 36.72 292 GLU A O 1
ATOM 2273 N N . THR A 1 293 ? 5.582 -34.188 -40.094 1 37 293 THR A N 1
ATOM 2274 C CA . THR A 1 293 ? 4.902 -33 -39.594 1 37 293 THR A CA 1
ATOM 2275 C C . THR A 1 293 ? 5.82 -31.797 -39.656 1 37 293 THR A C 1
ATOM 2277 O O . THR A 1 293 ? 6.949 -31.828 -39.156 1 37 293 THR A O 1
ATOM 2280 N N . SER A 1 294 ? 5.715 -31.047 -40.844 1 34.38 294 SER A N 1
ATOM 2281 C CA . SER A 1 294 ? 6.199 -29.703 -41.094 1 34.38 294 SER A CA 1
ATOM 2282 C C . SER A 1 294 ? 6.391 -28.922 -39.812 1 34.38 294 SER A C 1
ATOM 2284 O O . SER A 1 294 ? 5.617 -29.078 -38.844 1 34.38 294 SER A O 1
ATOM 2286 N N . ASP A 1 295 ? 7.555 -28.438 -39.562 1 37.31 295 ASP A N 1
ATOM 2287 C CA . ASP A 1 295 ? 8.188 -27.469 -38.688 1 37.31 295 ASP A CA 1
ATOM 2288 C C . ASP A 1 295 ? 7.238 -26.312 -38.406 1 37.31 295 ASP A C 1
ATOM 2290 O O . ASP A 1 295 ? 7.609 -25.359 -37.688 1 37.31 295 ASP A O 1
ATOM 2294 N N . GLU A 1 296 ? 6.375 -26.047 -39.438 1 34.88 296 GLU A N 1
ATOM 2295 C CA . GLU A 1 296 ? 5.691 -24.75 -39.438 1 34.88 296 GLU A CA 1
ATOM 2296 C C . GLU A 1 296 ? 4.797 -24.609 -38.219 1 34.88 296 GLU A C 1
ATOM 2298 O O . GLU A 1 296 ? 4.031 -23.641 -38.094 1 34.88 296 GLU A O 1
ATOM 2303 N N . SER A 1 297 ? 4.223 -25.797 -37.812 1 35 297 SER A N 1
ATOM 2304 C CA . SER A 1 297 ? 3.234 -25.375 -36.812 1 35 297 SER A CA 1
ATOM 2305 C C . SER A 1 297 ? 3.838 -24.406 -35.812 1 35 297 SER A C 1
ATOM 2307 O O . SER A 1 297 ? 4.855 -24.703 -35.188 1 35 297 SER A O 1
ATOM 2309 N N . GLY A 1 298 ? 3.926 -23.203 -36.156 1 34.91 298 GLY A N 1
ATOM 2310 C CA . GLY A 1 298 ? 4.016 -21.984 -35.375 1 34.91 298 GLY A CA 1
ATOM 2311 C C . GLY A 1 298 ? 3.709 -22.219 -33.906 1 34.91 298 GLY A C 1
ATOM 2312 O O . GLY A 1 298 ? 2.557 -22.094 -33.469 1 34.91 298 GLY A O 1
ATOM 2313 N N . GLN A 1 299 ? 3.984 -23.219 -33.375 1 35.19 299 GLN A N 1
ATOM 2314 C CA . GLN A 1 299 ? 3.938 -23.906 -32.094 1 35.19 299 GLN A CA 1
ATOM 2315 C C . GLN A 1 299 ? 3.693 -22.922 -30.953 1 35.19 299 GLN A C 1
ATOM 2317 O O . GLN A 1 299 ? 2.736 -23.078 -30.203 1 35.19 299 GLN A O 1
ATOM 2322 N N . ALA A 1 300 ? 4.551 -22.938 -29.891 1 41.09 300 ALA A N 1
ATOM 2323 C CA . ALA A 1 300 ? 4.406 -22.812 -28.438 1 41.09 300 ALA A CA 1
ATOM 2324 C C . ALA A 1 300 ? 4.039 -21.391 -28.047 1 41.09 300 ALA A C 1
ATOM 2326 O O . ALA A 1 300 ? 4.91 -20.594 -27.688 1 41.09 300 ALA A O 1
ATOM 2327 N N . THR A 1 301 ? 3.412 -20.766 -28.656 1 46.38 301 THR A N 1
ATOM 2328 C CA . THR A 1 301 ? 2.818 -19.641 -27.938 1 46.38 301 THR A CA 1
ATOM 2329 C C . THR A 1 301 ? 2.074 -20.125 -26.688 1 46.38 301 THR A C 1
ATOM 2331 O O . THR A 1 301 ? 1.471 -19.328 -25.969 1 46.38 301 THR A O 1
ATOM 2334 N N . PRO A 1 302 ? 1.4 -21.359 -26.766 1 52.97 302 PRO A N 1
ATOM 2335 C CA . PRO A 1 302 ? 0.715 -22.031 -25.656 1 52.97 302 PRO A CA 1
ATOM 2336 C C . PRO A 1 302 ? 1.508 -21.969 -24.359 1 52.97 302 PRO A C 1
ATOM 2338 O O . PRO A 1 302 ? 0.919 -21.953 -23.266 1 52.97 302 PRO A O 1
ATOM 2341 N N . ASP A 1 303 ? 2.82 -21.781 -24.594 1 75.19 303 ASP A N 1
ATOM 2342 C CA . ASP A 1 303 ? 3.836 -21.938 -23.562 1 75.19 303 ASP A CA 1
ATOM 2343 C C . ASP A 1 303 ? 3.846 -20.734 -22.625 1 75.19 303 ASP A C 1
ATOM 2345 O O . ASP A 1 303 ? 4.086 -20.875 -21.422 1 75.19 303 ASP A O 1
ATOM 2349 N N . ILE A 1 304 ? 3.107 -19.828 -23.25 1 82.88 304 ILE A N 1
ATOM 2350 C CA . ILE A 1 304 ? 3.197 -18.641 -22.391 1 82.88 304 ILE A CA 1
ATOM 2351 C C . ILE A 1 304 ? 2.152 -18.719 -21.281 1 82.88 304 ILE A C 1
ATOM 2353 O O . ILE A 1 304 ? 2.404 -18.297 -20.156 1 82.88 304 ILE A O 1
ATOM 2357 N N . LYS A 1 305 ? 1.017 -19.375 -21.656 1 84.75 305 LYS A N 1
ATOM 2358 C CA . LYS A 1 305 ? -0.08 -19.484 -20.688 1 84.75 305 LYS A CA 1
ATOM 2359 C C . LYS A 1 305 ? 0.336 -20.297 -19.469 1 84.75 305 LYS A C 1
ATOM 2361 O O . LYS A 1 305 ? -0.032 -19.969 -18.344 1 84.75 305 LYS A O 1
ATOM 2366 N N . LEU A 1 306 ? 1.076 -21.266 -19.797 1 88.44 306 LEU A N 1
ATOM 2367 C CA . LEU A 1 306 ? 1.464 -22.188 -18.734 1 88.44 306 LEU A CA 1
ATOM 2368 C C . LEU A 1 306 ? 2.682 -21.656 -17.984 1 88.44 306 LEU A C 1
ATOM 2370 O O . LEU A 1 306 ? 3.168 -22.297 -17.047 1 88.44 306 LEU A O 1
ATOM 2374 N N . ASN A 1 307 ? 3.049 -20.484 -18.375 1 93.25 307 ASN A N 1
ATOM 2375 C CA . ASN A 1 307 ? 4.203 -19.875 -17.719 1 93.25 307 ASN A CA 1
ATOM 2376 C C . ASN A 1 307 ? 3.814 -18.594 -16.984 1 93.25 307 ASN A C 1
ATOM 2378 O O . ASN A 1 307 ? 4.645 -17.703 -16.812 1 93.25 307 ASN A O 1
ATOM 2382 N N . LEU A 1 308 ? 2.531 -18.516 -16.703 1 96.69 308 LEU A N 1
ATOM 2383 C CA . LEU A 1 308 ? 2.053 -17.344 -16 1 96.69 308 LEU A CA 1
ATOM 2384 C C . LEU A 1 308 ? 1.249 -17.734 -14.766 1 96.69 308 LEU A C 1
ATOM 2386 O O . LEU A 1 308 ? 0.522 -18.719 -14.781 1 96.69 308 LEU A O 1
ATOM 2390 N N . ALA A 1 309 ? 1.4 -17.031 -13.75 1 97.81 309 ALA A N 1
ATOM 2391 C CA . ALA A 1 309 ? 0.572 -17.078 -12.547 1 97.81 309 ALA A CA 1
ATOM 2392 C C . ALA A 1 309 ? 0.389 -15.68 -11.953 1 97.81 309 ALA A C 1
ATOM 2394 O O . ALA A 1 309 ? 1.115 -14.75 -12.305 1 97.81 309 ALA A O 1
ATOM 2395 N N . PHE A 1 310 ? -0.609 -15.531 -11.148 1 98.69 310 PHE A N 1
ATOM 2396 C CA . PHE A 1 310 ? -0.899 -14.234 -10.547 1 98.69 310 PHE A CA 1
ATOM 2397 C C . PHE A 1 310 ? -0.979 -14.344 -9.031 1 98.69 310 PHE A C 1
ATOM 2399 O O . PHE A 1 310 ? -1.283 -15.406 -8.492 1 98.69 310 PHE A O 1
ATOM 2406 N N . SER A 1 311 ? -0.677 -13.289 -8.445 1 98.88 311 SER A N 1
ATOM 2407 C CA . SER A 1 311 ? -0.904 -13.188 -7.008 1 98.88 311 SER A CA 1
ATOM 2408 C C . SER A 1 311 ? -1.409 -11.805 -6.617 1 98.88 311 SER A C 1
ATOM 2410 O O . SER A 1 311 ? -1.222 -10.836 -7.359 1 98.88 311 SER A O 1
ATOM 2412 N N . ILE A 1 312 ? -2.115 -11.75 -5.527 1 98.88 312 ILE A N 1
ATOM 2413 C CA . ILE A 1 312 ? -2.549 -10.516 -4.891 1 98.88 312 ILE A CA 1
ATOM 2414 C C . ILE A 1 312 ? -1.94 -10.414 -3.494 1 98.88 312 ILE A C 1
ATOM 2416 O O . ILE A 1 312 ? -2.039 -11.344 -2.697 1 98.88 312 ILE A O 1
ATOM 2420 N N . THR A 1 313 ? -1.264 -9.375 -3.252 1 98.81 313 THR A N 1
ATOM 2421 C CA . THR A 1 313 ? -0.808 -9.07 -1.9 1 98.81 313 THR A CA 1
ATOM 2422 C C . THR A 1 313 ? -1.593 -7.898 -1.318 1 98.81 313 THR A C 1
ATOM 2424 O O . THR A 1 313 ? -1.901 -6.938 -2.027 1 98.81 313 THR A O 1
ATOM 2427 N N . THR A 1 314 ? -1.959 -8.016 -0.051 1 98.31 314 THR A N 1
ATOM 2428 C CA . THR A 1 314 ? -2.758 -6.941 0.53 1 98.31 314 THR A CA 1
ATOM 2429 C C . THR A 1 314 ? -2.219 -6.551 1.902 1 98.31 314 THR A C 1
ATOM 2431 O O . THR A 1 314 ? -1.623 -7.371 2.602 1 98.31 314 THR A O 1
ATOM 2434 N N . GLU A 1 315 ? -2.297 -5.359 2.221 1 97.94 315 GLU A N 1
ATOM 2435 C CA . GLU A 1 315 ? -2.238 -4.785 3.562 1 97.94 315 GLU A CA 1
ATOM 2436 C C . GLU A 1 315 ? -3.498 -3.98 3.875 1 97.94 315 GLU A C 1
ATOM 2438 O O . GLU A 1 315 ? -3.576 -2.791 3.562 1 97.94 315 GLU A O 1
ATOM 2443 N N . GLY A 1 316 ? -4.406 -4.676 4.527 1 96.56 316 GLY A N 1
ATOM 2444 C CA . GLY A 1 316 ? -5.707 -4.051 4.699 1 96.56 316 GLY A CA 1
ATOM 2445 C C . GLY A 1 316 ? -6.398 -3.738 3.385 1 96.56 316 GLY A C 1
ATOM 2446 O O . GLY A 1 316 ? -6.609 -4.629 2.561 1 96.56 316 GLY A O 1
ATOM 2447 N N . PRO A 1 317 ? -6.727 -2.434 3.191 1 97.38 317 PRO A N 1
ATOM 2448 C CA . PRO A 1 317 ? -7.477 -2.072 1.986 1 97.38 317 PRO A CA 1
ATOM 2449 C C . PRO A 1 317 ? -6.582 -1.929 0.755 1 97.38 317 PRO A C 1
ATOM 2451 O O . PRO A 1 317 ? -7.082 -1.705 -0.351 1 97.38 317 PRO A O 1
ATOM 2454 N N . VAL A 1 318 ? -5.32 -2.061 0.901 1 98.5 318 VAL A N 1
ATOM 2455 C CA . VAL A 1 318 ? -4.379 -1.899 -0.203 1 98.5 318 VAL A CA 1
ATOM 2456 C C . VAL A 1 318 ? -4.145 -3.246 -0.882 1 98.5 318 VAL A C 1
ATOM 2458 O O . VAL A 1 318 ? -3.746 -4.215 -0.232 1 98.5 318 VAL A O 1
ATOM 2461 N N . HIS A 1 319 ? -4.387 -3.311 -2.174 1 98.75 319 HIS A N 1
ATOM 2462 C CA . HIS A 1 319 ? -4.23 -4.543 -2.938 1 98.75 319 HIS A CA 1
ATOM 2463 C C . HIS A 1 319 ? -3.252 -4.355 -4.094 1 98.75 319 HIS A C 1
ATOM 2465 O O . HIS A 1 319 ? -3.447 -3.484 -4.941 1 98.75 319 HIS A O 1
ATOM 2471 N N . GLU A 1 320 ? -2.25 -5.145 -4.105 1 98.62 320 GLU A N 1
ATOM 2472 C CA . GLU A 1 320 ? -1.329 -5.203 -5.238 1 98.62 320 GLU A CA 1
ATOM 2473 C C . GLU A 1 320 ? -1.578 -6.445 -6.086 1 98.62 320 GLU A C 1
ATOM 2475 O O . GLU A 1 320 ? -1.849 -7.523 -5.555 1 98.62 320 GLU A O 1
ATOM 2480 N N . LEU A 1 321 ? -1.521 -6.246 -7.352 1 98.62 321 LEU A N 1
ATOM 2481 C CA . LEU A 1 321 ? -1.605 -7.363 -8.289 1 98.62 321 LEU A CA 1
ATOM 2482 C C . LEU A 1 321 ? -0.243 -7.66 -8.906 1 98.62 321 LEU A C 1
ATOM 2484 O O . LEU A 1 321 ? 0.401 -6.766 -9.453 1 98.62 321 LEU A O 1
ATOM 2488 N N . TRP A 1 322 ? 0.147 -8.945 -8.797 1 98.62 322 TRP A N 1
ATOM 2489 C CA . TRP A 1 322 ? 1.473 -9.352 -9.25 1 98.62 322 TRP A CA 1
ATOM 2490 C C . TRP A 1 322 ? 1.374 -10.398 -10.352 1 98.62 322 TRP A C 1
ATOM 2492 O O . TRP A 1 322 ? 0.521 -11.289 -10.289 1 98.62 322 TRP A O 1
ATOM 2502 N N . LEU A 1 323 ? 2.234 -10.25 -11.297 1 98.19 323 LEU A N 1
ATOM 2503 C CA . LEU A 1 323 ? 2.434 -11.227 -12.359 1 98.19 323 LEU A CA 1
ATOM 2504 C C . LEU A 1 323 ? 3.697 -12.047 -12.117 1 98.19 323 LEU A C 1
ATOM 2506 O O . LEU A 1 323 ? 4.754 -11.492 -11.812 1 98.19 323 LEU A O 1
ATOM 2510 N N . HIS A 1 324 ? 3.539 -13.367 -12.133 1 98.19 324 HIS A N 1
ATOM 2511 C CA . HIS A 1 324 ? 4.664 -14.281 -11.992 1 98.19 324 HIS A CA 1
ATOM 2512 C C . HIS A 1 324 ? 4.992 -14.961 -13.32 1 98.19 324 HIS A C 1
ATOM 2514 O O . HIS A 1 324 ? 4.09 -15.367 -14.055 1 98.19 324 HIS A O 1
ATOM 2520 N N . PHE A 1 325 ? 6.25 -15.062 -13.625 1 97.19 325 PHE A N 1
ATOM 2521 C CA . PHE A 1 325 ? 6.684 -15.797 -14.812 1 97.19 325 PHE A CA 1
ATOM 2522 C C . PHE A 1 325 ? 8.117 -16.297 -14.648 1 97.19 325 PHE A C 1
ATOM 2524 O O . PHE A 1 325 ? 8.836 -15.844 -13.758 1 97.19 325 PHE A O 1
ATOM 2531 N N . ARG A 1 326 ? 8.461 -17.203 -15.453 1 94.62 326 ARG A N 1
ATOM 2532 C CA . ARG A 1 326 ? 9.82 -17.734 -15.484 1 94.62 326 ARG A CA 1
ATOM 2533 C C . ARG A 1 326 ? 10.562 -17.25 -16.719 1 94.62 326 ARG A C 1
ATOM 2535 O O . ARG A 1 326 ? 10.023 -17.281 -17.828 1 94.62 326 ARG A O 1
ATOM 2542 N N . LYS A 1 327 ? 11.711 -16.859 -16.484 1 92.25 327 LYS A N 1
ATOM 2543 C CA . LYS A 1 327 ? 12.586 -16.484 -17.594 1 92.25 327 LYS A CA 1
ATOM 2544 C C . LYS A 1 327 ? 13.25 -17.719 -18.203 1 92.25 327 LYS A C 1
ATOM 2546 O O . LYS A 1 327 ? 13.25 -18.797 -17.609 1 92.25 327 LYS A O 1
ATOM 2551 N N . PRO A 1 328 ? 13.828 -17.531 -19.406 1 86.12 328 PRO A N 1
ATOM 2552 C CA . PRO A 1 328 ? 14.5 -18.672 -20.047 1 86.12 328 PRO A CA 1
ATOM 2553 C C . PRO A 1 328 ? 15.641 -19.234 -19.203 1 86.12 328 PRO A C 1
ATOM 2555 O O . PRO A 1 328 ? 15.93 -20.438 -19.281 1 86.12 328 PRO A O 1
ATOM 2558 N N . ASN A 1 329 ? 16.312 -18.422 -18.375 1 85.88 329 ASN A N 1
ATOM 2559 C CA . ASN A 1 329 ? 17.406 -18.875 -17.516 1 85.88 329 ASN A CA 1
ATOM 2560 C C . ASN A 1 329 ? 16.859 -19.562 -16.25 1 85.88 329 ASN A C 1
ATOM 2562 O O . ASN A 1 329 ? 17.609 -19.766 -15.289 1 85.88 329 ASN A O 1
ATOM 2566 N N . GLU A 1 330 ? 15.578 -19.719 -16.188 1 86.44 330 GLU A N 1
ATOM 2567 C CA . GLU A 1 330 ? 14.867 -20.453 -15.156 1 86.44 330 GLU A CA 1
ATOM 2568 C C . GLU A 1 330 ? 14.695 -19.609 -13.898 1 86.44 330 GLU A C 1
ATOM 2570 O O . GLU A 1 330 ? 14.344 -20.141 -12.836 1 86.44 330 GLU A O 1
ATOM 2575 N N . ASP A 1 331 ? 14.938 -18.344 -14.039 1 94.69 331 ASP A N 1
ATOM 2576 C CA . ASP A 1 331 ? 14.656 -17.422 -12.938 1 94.69 331 ASP A CA 1
ATOM 2577 C C . ASP A 1 331 ? 13.156 -17.172 -12.805 1 94.69 331 ASP A C 1
ATOM 2579 O O . ASP A 1 331 ? 12.469 -16.969 -13.805 1 94.69 331 ASP A O 1
ATOM 2583 N N . PHE A 1 332 ? 12.734 -17.281 -11.594 1 97.25 332 PHE A N 1
ATOM 2584 C CA . PHE A 1 332 ? 11.359 -16.875 -11.312 1 97.25 332 PHE A CA 1
ATOM 2585 C C . PHE A 1 332 ? 11.273 -15.375 -11.086 1 97.25 332 PHE A C 1
ATOM 2587 O O . PHE A 1 332 ? 12.062 -14.805 -10.328 1 97.25 332 PHE A O 1
ATOM 2594 N N . GLN A 1 333 ? 10.32 -14.773 -11.773 1 97.31 333 GLN A N 1
ATOM 2595 C CA . GLN A 1 333 ? 10.133 -13.336 -11.641 1 97.31 333 GLN A CA 1
ATOM 2596 C C . GLN A 1 333 ? 8.734 -13.008 -11.125 1 97.31 333 GLN A C 1
ATOM 2598 O O . GLN A 1 333 ? 7.766 -13.688 -11.469 1 97.31 333 GLN A O 1
ATOM 2603 N N . MET A 1 334 ? 8.672 -12.07 -10.336 1 97.31 334 MET A N 1
ATOM 2604 C CA . MET A 1 334 ? 7.434 -11.477 -9.852 1 97.31 334 MET A CA 1
ATOM 2605 C C . MET A 1 334 ? 7.418 -9.969 -10.102 1 97.31 334 MET A C 1
ATOM 2607 O O . MET A 1 334 ? 8.32 -9.258 -9.656 1 97.31 334 MET A O 1
ATOM 2611 N N . VAL A 1 335 ? 6.441 -9.43 -10.82 1 97.12 335 VAL A N 1
ATOM 2612 C CA . VAL A 1 335 ? 6.379 -8.016 -11.164 1 97.12 335 VAL A CA 1
ATOM 2613 C C . VAL A 1 335 ? 4.988 -7.46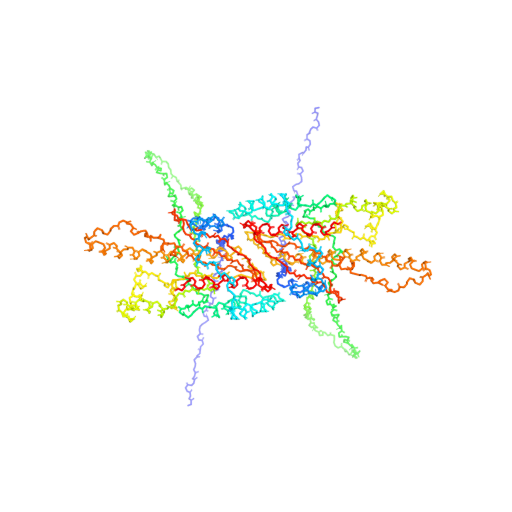9 -10.852 1 97.12 335 VAL A C 1
ATOM 2615 O O . VAL A 1 335 ? 3.979 -8.109 -11.164 1 97.12 335 VAL A O 1
ATOM 2618 N N . CYS A 1 336 ? 4.988 -6.328 -10.227 1 97.5 336 CYS A N 1
ATOM 2619 C CA . CYS A 1 336 ? 3.719 -5.703 -9.867 1 97.5 336 CYS A CA 1
ATOM 2620 C C . CYS A 1 336 ? 3.084 -5.027 -11.078 1 97.5 336 CYS A C 1
ATOM 2622 O O . CYS A 1 336 ? 3.727 -4.219 -11.75 1 97.5 336 CYS A O 1
ATOM 2624 N N . ILE A 1 337 ? 1.802 -5.281 -11.305 1 96.06 337 ILE A N 1
ATOM 2625 C CA . ILE A 1 337 ? 1.203 -4.719 -12.516 1 96.06 337 ILE A CA 1
ATOM 2626 C C . ILE A 1 337 ? 0.102 -3.732 -12.133 1 96.06 337 ILE A C 1
ATOM 2628 O O . ILE A 1 337 ? -0.472 -3.066 -13 1 96.06 337 ILE A O 1
ATOM 2632 N N . GLY A 1 338 ? -0.189 -3.656 -10.859 1 96.62 338 GLY A N 1
ATOM 2633 C CA . GLY A 1 338 ? -1.188 -2.686 -10.438 1 96.62 338 GLY A CA 1
ATOM 2634 C C . GLY A 1 338 ? -1.373 -2.633 -8.93 1 96.62 338 GLY A C 1
ATOM 2635 O O . GLY A 1 338 ? -1.029 -3.582 -8.227 1 96.62 338 GLY A O 1
ATOM 2636 N N . ILE A 1 339 ? -1.903 -1.52 -8.516 1 98.44 339 ILE A N 1
ATOM 2637 C CA . ILE A 1 339 ? -2.213 -1.329 -7.105 1 98.44 339 ILE A CA 1
ATOM 2638 C C . ILE A 1 339 ? -3.498 -0.517 -6.965 1 98.44 339 ILE A C 1
ATOM 2640 O O . ILE A 1 339 ? -3.744 0.409 -7.742 1 98.44 339 ILE A O 1
ATOM 2644 N N . TRP A 1 340 ? -4.301 -0.904 -5.988 1 98.38 340 TRP A N 1
ATOM 2645 C CA . TRP A 1 340 ? -5.562 -0.212 -5.746 1 98.38 340 TRP A CA 1
ATOM 2646 C C . TRP A 1 340 ? -5.902 -0.204 -4.262 1 98.38 340 TRP A C 1
ATOM 2648 O O . TRP A 1 340 ? -5.418 -1.045 -3.5 1 98.38 340 TRP A O 1
ATOM 2658 N N . ARG A 1 341 ? -6.66 0.767 -3.932 1 97.94 341 ARG A N 1
ATOM 2659 C CA . ARG A 1 341 ? -7.25 0.832 -2.598 1 97.94 341 ARG A CA 1
ATOM 2660 C C . ARG A 1 341 ? -8.758 0.608 -2.652 1 97.94 341 ARG A C 1
ATOM 2662 O O . ARG A 1 341 ? -9.469 1.335 -3.348 1 97.94 341 ARG A O 1
ATOM 2669 N N . THR A 1 342 ? -9.227 -0.28 -1.889 1 97.94 342 THR A N 1
ATOM 2670 C CA . THR A 1 342 ? -10.609 -0.716 -2.045 1 97.94 342 THR A CA 1
ATOM 2671 C C . THR A 1 342 ? -11.547 0.173 -1.238 1 97.94 342 THR A C 1
ATOM 2673 O O . THR A 1 342 ? -12.773 0.023 -1.314 1 97.94 342 THR A O 1
ATOM 2676 N N . THR A 1 343 ? -10.992 1.124 -0.51 1 96.81 343 THR A N 1
ATOM 2677 C CA . THR A 1 343 ? -11.828 2.084 0.197 1 96.81 343 THR A CA 1
ATOM 2678 C C . THR A 1 343 ? -12.312 3.184 -0.748 1 96.81 343 THR A C 1
ATOM 2680 O O . THR A 1 343 ? -13.109 4.039 -0.361 1 96.81 343 THR A O 1
ATOM 2683 N N . SER A 1 344 ? -11.828 3.225 -1.901 1 95.31 344 SER A N 1
ATOM 2684 C CA . SER A 1 344 ? -12.359 4.078 -2.961 1 95.31 344 SER A CA 1
ATOM 2685 C C . SER A 1 344 ? -13.242 3.291 -3.92 1 95.31 344 SER A C 1
ATOM 2687 O O . SER A 1 344 ? -12.906 2.168 -4.305 1 95.31 344 SER A O 1
ATOM 2689 N N . LYS A 1 345 ? -14.289 3.926 -4.328 1 94.12 345 LYS A N 1
ATOM 2690 C CA . LYS A 1 345 ? -15.211 3.258 -5.242 1 94.12 345 LYS A CA 1
ATOM 2691 C C . LYS A 1 345 ? -14.516 2.889 -6.551 1 94.12 345 LYS A C 1
ATOM 2693 O O . LYS A 1 345 ? -14.648 1.763 -7.031 1 94.12 345 LYS A O 1
ATOM 2698 N N . ASP A 1 346 ? -13.805 3.803 -7.047 1 94.62 346 ASP A N 1
ATOM 2699 C CA . ASP A 1 346 ? -13.078 3.555 -8.289 1 94.62 346 ASP A CA 1
ATOM 2700 C C . ASP A 1 346 ? -11.992 2.506 -8.086 1 94.62 346 ASP A C 1
ATOM 2702 O O . ASP A 1 346 ? -11.742 1.68 -8.969 1 94.62 346 ASP A O 1
ATOM 2706 N N . GLY A 1 347 ? -11.344 2.596 -6.996 1 96.88 347 GLY A N 1
ATOM 2707 C CA . GLY A 1 347 ? -10.305 1.618 -6.691 1 96.88 347 GLY A CA 1
ATOM 2708 C C . GLY A 1 347 ? -10.836 0.2 -6.594 1 96.88 347 GLY A C 1
ATOM 2709 O O . GLY A 1 347 ? -10.25 -0.728 -7.156 1 96.88 347 GLY A O 1
ATOM 2710 N N . SER A 1 348 ? -11.945 0.049 -5.895 1 97.75 348 SER A N 1
ATOM 2711 C CA . SER A 1 348 ? -12.578 -1.258 -5.758 1 97.75 348 SER A CA 1
ATOM 2712 C C . SER A 1 348 ? -13.016 -1.806 -7.113 1 97.75 348 SER A C 1
ATOM 2714 O O . SER A 1 348 ? -12.781 -2.977 -7.418 1 97.75 348 SER A O 1
ATOM 2716 N N . LEU A 1 349 ? -13.562 -0.965 -7.887 1 96.81 349 LEU A N 1
ATOM 2717 C CA . LEU A 1 349 ? -14.07 -1.379 -9.188 1 96.81 349 LEU A CA 1
ATOM 2718 C C . LEU A 1 349 ? -12.93 -1.779 -10.117 1 96.81 349 LEU A C 1
ATOM 2720 O O . LEU A 1 349 ? -12.992 -2.824 -10.773 1 96.81 349 LEU A O 1
ATOM 2724 N N . ASN A 1 350 ? -11.961 -0.964 -10.211 1 96.38 350 ASN A N 1
ATOM 2725 C CA . ASN A 1 350 ? -10.844 -1.242 -11.102 1 96.38 350 ASN A CA 1
ATOM 2726 C C . ASN A 1 350 ? -10.086 -2.498 -10.672 1 96.38 350 ASN A C 1
ATOM 2728 O O . ASN A 1 350 ? -9.656 -3.285 -11.523 1 96.38 350 ASN A O 1
ATOM 2732 N N . PHE A 1 351 ? -9.953 -2.633 -9.422 1 98 351 PHE A N 1
ATOM 2733 C CA . PHE A 1 351 ? -9.328 -3.84 -8.898 1 98 351 PHE A CA 1
ATOM 2734 C C . PHE A 1 351 ? -10.102 -5.082 -9.32 1 98 351 PHE A C 1
ATOM 2736 O O . PHE A 1 351 ? -9.523 -6.039 -9.836 1 98 351 PHE A O 1
ATOM 2743 N N . LEU A 1 352 ? -11.336 -5.043 -9.141 1 97.62 352 LEU A N 1
ATOM 2744 C CA . LEU A 1 352 ? -12.164 -6.211 -9.43 1 97.62 352 LEU A CA 1
ATOM 2745 C C . LEU A 1 352 ? -12.258 -6.453 -10.93 1 97.62 352 LEU A C 1
ATOM 2747 O O . LEU A 1 352 ? -12.406 -7.598 -11.375 1 97.62 352 LEU A O 1
ATOM 2751 N N . ARG A 1 353 ? -12.195 -5.434 -11.711 1 96.62 353 ARG A N 1
ATOM 2752 C CA . ARG A 1 353 ? -12.133 -5.617 -13.164 1 96.62 353 ARG A CA 1
ATOM 2753 C C . ARG A 1 353 ? -10.922 -6.453 -13.555 1 96.62 353 ARG A C 1
ATOM 2755 O O . ARG A 1 353 ? -11.023 -7.359 -14.383 1 96.62 353 ARG A O 1
ATOM 2762 N N . HIS A 1 354 ? -9.836 -6.152 -12.961 1 97.31 354 HIS A N 1
ATOM 2763 C CA . HIS A 1 354 ? -8.617 -6.902 -13.25 1 97.31 354 HIS A CA 1
ATOM 2764 C C . HIS A 1 354 ? -8.719 -8.328 -12.727 1 97.31 354 HIS A C 1
ATOM 2766 O O . HIS A 1 354 ? -8.312 -9.273 -13.406 1 97.31 354 HIS A O 1
ATOM 2772 N N . LEU A 1 355 ? -9.227 -8.391 -11.523 1 97.19 355 LEU A N 1
ATOM 2773 C CA . LEU A 1 355 ? -9.406 -9.711 -10.93 1 97.19 355 LEU A CA 1
ATOM 2774 C C . LEU A 1 355 ? -10.336 -10.562 -11.781 1 97.19 355 LEU A C 1
ATOM 2776 O O . LEU A 1 355 ? -10.055 -11.742 -12.023 1 97.19 355 LEU A O 1
ATOM 2780 N N . SER A 1 356 ? -11.398 -10 -12.195 1 95.31 356 SER A N 1
ATOM 2781 C CA . SER A 1 356 ? -12.352 -10.711 -13.047 1 95.31 356 SER A CA 1
ATOM 2782 C C . SER A 1 356 ? -11.695 -11.172 -14.344 1 95.31 356 SER A C 1
ATOM 2784 O O . SER A 1 356 ? -11.961 -12.273 -14.828 1 95.31 356 SER A O 1
ATOM 2786 N N . ALA A 1 357 ? -10.906 -10.375 -14.906 1 95.31 357 ALA A N 1
ATOM 2787 C CA . ALA A 1 357 ? -10.188 -10.727 -16.125 1 95.31 357 ALA A CA 1
ATOM 2788 C C . ALA A 1 357 ? -9.273 -11.922 -15.898 1 95.31 357 ALA A C 1
ATOM 2790 O O . ALA A 1 357 ? -9.188 -12.812 -16.75 1 95.31 357 ALA A O 1
ATOM 2791 N N . ILE A 1 358 ? -8.609 -11.953 -14.805 1 96.5 358 ILE A N 1
ATOM 2792 C CA . ILE A 1 358 ? -7.719 -13.055 -14.469 1 96.5 358 ILE A CA 1
ATOM 2793 C C . ILE A 1 358 ? -8.523 -14.344 -14.305 1 96.5 358 ILE A C 1
ATOM 2795 O O . ILE A 1 358 ? -8.125 -15.406 -14.789 1 96.5 358 ILE A O 1
ATOM 2799 N N . LEU A 1 359 ? -9.625 -14.227 -13.609 1 94.94 359 LEU A N 1
ATOM 2800 C CA . LEU A 1 359 ? -10.469 -15.391 -13.391 1 94.94 359 LEU A CA 1
ATOM 2801 C C . LEU A 1 359 ? -11.016 -15.922 -14.711 1 94.94 359 LEU A C 1
ATOM 2803 O O . LEU A 1 359 ? -11.117 -17.141 -14.898 1 94.94 359 LEU A O 1
ATOM 2807 N N . ARG A 1 360 ? -11.32 -15.055 -15.594 1 91.25 360 ARG A N 1
ATOM 2808 C CA . ARG A 1 360 ? -11.781 -15.477 -16.906 1 91.25 360 ARG A CA 1
ATOM 2809 C C . ARG A 1 360 ? -10.656 -16.141 -17.703 1 91.25 360 ARG A C 1
ATOM 2811 O O . ARG A 1 360 ? -10.875 -17.125 -18.391 1 91.25 360 ARG A O 1
ATOM 2818 N N . TRP A 1 361 ? -9.531 -15.555 -17.594 1 91.94 361 TRP A N 1
ATOM 2819 C CA . TRP A 1 361 ? -8.352 -16.094 -18.266 1 91.94 361 TRP A CA 1
ATOM 2820 C C . TRP A 1 361 ? -8.047 -17.5 -17.781 1 91.94 361 TRP A C 1
ATOM 2822 O O . TRP A 1 361 ? -7.621 -18.359 -18.562 1 91.94 361 TRP A O 1
ATOM 2832 N N . GLY A 1 362 ? -8.211 -17.734 -16.547 1 86.56 362 GLY A N 1
ATOM 2833 C CA . GLY A 1 362 ? -7.922 -19.031 -15.969 1 86.56 362 GLY A CA 1
ATOM 2834 C C . GLY A 1 362 ? -8.859 -20.125 -16.453 1 86.56 362 GLY A C 1
ATOM 2835 O O . GLY A 1 362 ? -8.555 -21.312 -16.344 1 86.56 362 GLY A O 1
ATOM 2836 N N . ASN A 1 363 ? -9.977 -19.75 -17 1 77.56 363 ASN A N 1
ATOM 2837 C CA . ASN A 1 363 ? -10.984 -20.703 -17.484 1 77.56 363 ASN A CA 1
ATOM 2838 C C . ASN A 1 363 ? -10.641 -21.219 -18.875 1 77.56 363 ASN A C 1
ATOM 2840 O O . ASN A 1 363 ? -11.133 -22.281 -19.281 1 77.56 363 ASN A O 1
ATOM 2844 N N . MET B 1 1 ? 70.188 17.906 43.562 1 20.72 1 MET B N 1
ATOM 2845 C CA . MET B 1 1 ? 70.438 16.469 43.562 1 20.72 1 MET B CA 1
ATOM 2846 C C . MET B 1 1 ? 69.625 15.797 44.688 1 20.72 1 MET B C 1
ATOM 2848 O O . MET B 1 1 ? 69.5 14.57 44.719 1 20.72 1 MET B O 1
ATOM 2852 N N . ALA B 1 2 ? 69.438 16.438 45.844 1 20.3 2 ALA B N 1
ATOM 2853 C CA . ALA B 1 2 ? 69.375 15.742 47.125 1 20.3 2 ALA B CA 1
ATOM 2854 C C . ALA B 1 2 ? 68.062 14.93 47.25 1 20.3 2 ALA B C 1
ATOM 2856 O O . ALA B 1 2 ? 68.125 13.773 47.656 1 20.3 2 ALA B O 1
ATOM 2857 N N . LEU B 1 3 ? 66.875 15.531 47.469 1 20.92 3 LEU B N 1
ATOM 2858 C CA . LEU B 1 3 ? 65.938 15.25 48.5 1 20.92 3 LEU B CA 1
ATOM 2859 C C . LEU B 1 3 ? 64.938 14.172 48.062 1 20.92 3 LEU B C 1
ATOM 2861 O O . LEU B 1 3 ? 63.75 14.445 47.844 1 20.92 3 LEU B O 1
ATOM 2865 N N . GLU B 1 4 ? 65.375 13.164 47.156 1 22.03 4 GLU B N 1
ATOM 2866 C CA . GLU B 1 4 ? 64.438 12.367 46.406 1 22.03 4 GLU B CA 1
ATOM 2867 C C . GLU B 1 4 ? 63.75 11.305 47.281 1 22.03 4 GLU B C 1
ATOM 2869 O O . GLU B 1 4 ? 63.031 10.438 46.781 1 22.03 4 GLU B O 1
ATOM 2874 N N . GLU B 1 5 ? 64.25 11.133 48.531 1 19.81 5 GLU B N 1
ATOM 2875 C CA . GLU B 1 5 ? 64.25 9.766 49.031 1 19.81 5 GLU B CA 1
ATOM 2876 C C . GLU B 1 5 ? 62.812 9.328 49.406 1 19.81 5 GLU B C 1
ATOM 2878 O O . GLU B 1 5 ? 62.531 8.133 49.438 1 19.81 5 GLU B O 1
ATOM 2883 N N . ARG B 1 6 ? 61.969 10.078 50.031 1 19.67 6 ARG B N 1
ATOM 2884 C CA . ARG B 1 6 ? 61.25 9.586 51.188 1 19.67 6 ARG B CA 1
ATOM 2885 C C . ARG B 1 6 ? 60.062 8.727 50.781 1 19.67 6 ARG B C 1
ATOM 2887 O O . ARG B 1 6 ? 59.094 8.625 51.531 1 19.67 6 ARG B O 1
ATOM 2894 N N . ALA B 1 7 ? 59.781 8.375 49.5 1 22.59 7 ALA B N 1
ATOM 2895 C CA . ALA B 1 7 ? 58.406 8.18 49.125 1 22.59 7 ALA B CA 1
ATOM 2896 C C . ALA B 1 7 ? 57.844 6.863 49.656 1 22.59 7 ALA B C 1
ATOM 2898 O O . ALA B 1 7 ? 56.844 6.344 49.156 1 22.59 7 ALA B O 1
ATOM 2899 N N . HIS B 1 8 ? 58.625 6.184 50.5 1 19.62 8 HIS B N 1
ATOM 2900 C CA . HIS B 1 8 ? 58.406 4.742 50.469 1 19.62 8 HIS B CA 1
ATOM 2901 C C . HIS B 1 8 ? 57 4.383 50.938 1 19.62 8 HIS B C 1
ATOM 2903 O O . HIS B 1 8 ? 56.281 3.66 50.25 1 19.62 8 HIS B O 1
ATOM 2909 N N . SER B 1 9 ? 56.781 4.148 52.281 1 21.19 9 SER B N 1
ATOM 2910 C CA . SER B 1 9 ? 56.375 2.875 52.875 1 21.19 9 SER 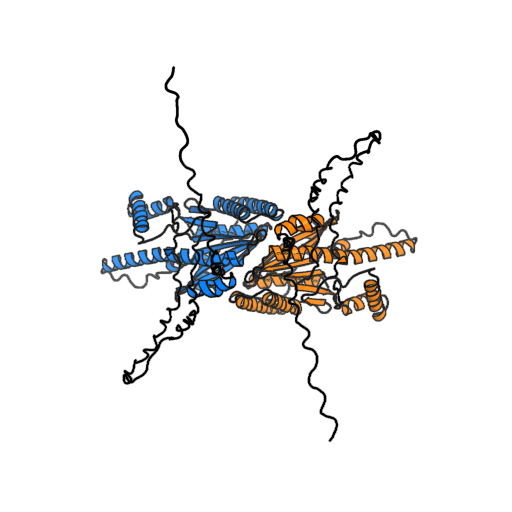B CA 1
ATOM 2911 C C . SER B 1 9 ? 54.875 2.826 53.125 1 21.19 9 SER B C 1
ATOM 2913 O O . SER B 1 9 ? 54.375 1.893 53.75 1 21.19 9 SER B O 1
ATOM 2915 N N . LEU B 1 10 ? 54.156 3.957 52.844 1 21.09 10 LEU B N 1
ATOM 2916 C CA . LEU B 1 10 ? 52.969 4.02 53.719 1 21.09 10 LEU B CA 1
ATOM 2917 C C . LEU B 1 10 ? 52.188 2.723 53.656 1 21.09 10 LEU B C 1
ATOM 2919 O O . LEU B 1 10 ? 52.312 1.948 52.688 1 21.09 10 LEU B O 1
ATOM 2923 N N . SER B 1 11 ? 50.844 2.795 54.188 1 20.94 11 SER B N 1
ATOM 2924 C CA . SER B 1 11 ? 49.844 2.275 55.125 1 20.94 11 SER B CA 1
ATOM 2925 C C . SER B 1 11 ? 48.969 1.224 54.469 1 20.94 11 SER B C 1
ATOM 2927 O O . SER B 1 11 ? 48.469 1.426 53.375 1 20.94 11 SER B O 1
ATOM 2929 N N . ASP B 1 12 ? 49.25 -0.047 54.781 1 23.69 12 ASP B N 1
ATOM 2930 C CA . ASP B 1 12 ? 48.656 -1.352 54.531 1 23.69 12 ASP B CA 1
ATOM 2931 C C . ASP B 1 12 ? 47.156 -1.348 54.906 1 23.69 12 ASP B C 1
ATOM 2933 O O . ASP B 1 12 ? 46.812 -1.62 56.062 1 23.69 12 ASP B O 1
ATOM 2937 N N . ILE B 1 13 ? 46.406 -0.286 54.656 1 26.22 13 ILE B N 1
ATOM 2938 C CA . ILE B 1 13 ? 45.094 -0.312 55.281 1 26.22 13 ILE B CA 1
ATOM 2939 C C . ILE B 1 13 ? 44.312 -1.548 54.812 1 26.22 13 ILE B C 1
ATOM 2941 O O . ILE B 1 13 ? 44.281 -1.846 53.625 1 26.22 13 ILE B O 1
ATOM 2945 N N . PRO B 1 14 ? 44 -2.42 55.781 1 25.73 14 PRO B N 1
ATOM 2946 C CA . PRO B 1 14 ? 43.344 -3.691 55.531 1 25.73 14 PRO B CA 1
ATOM 2947 C C . PRO B 1 14 ? 42.062 -3.52 54.719 1 25.73 14 PRO B C 1
ATOM 2949 O O . PRO B 1 14 ? 41.312 -2.539 54.906 1 25.73 14 PRO B O 1
ATOM 2952 N N . ILE B 1 15 ? 42 -3.984 53.469 1 26.5 15 ILE B N 1
ATOM 2953 C CA . ILE B 1 15 ? 40.906 -3.957 52.5 1 26.5 15 ILE B CA 1
ATOM 2954 C C . ILE B 1 15 ? 39.719 -4.707 53.062 1 26.5 15 ILE B C 1
ATOM 2956 O O . ILE B 1 15 ? 39.781 -5.914 53.312 1 26.5 15 ILE B O 1
ATOM 2960 N N . ILE B 1 16 ? 39.062 -4.09 54.062 1 30.59 16 ILE B N 1
ATOM 2961 C CA . ILE B 1 16 ? 37.875 -4.75 54.562 1 30.59 16 ILE B CA 1
ATOM 2962 C C . ILE B 1 16 ? 36.969 -5.125 53.406 1 30.59 16 ILE B C 1
ATOM 2964 O O . ILE B 1 16 ? 36.656 -4.289 52.531 1 30.59 16 ILE B O 1
ATOM 2968 N N . PRO B 1 17 ? 36.844 -6.406 53.156 1 29.94 17 PRO B N 1
ATOM 2969 C CA . PRO B 1 17 ? 36.062 -6.859 52.031 1 29.94 17 PRO B CA 1
ATOM 2970 C C . PRO B 1 17 ? 34.625 -6.359 52.094 1 29.94 17 PRO B C 1
ATOM 2972 O O . PRO B 1 17 ? 34.062 -6.168 53.156 1 29.94 17 PRO B O 1
ATOM 2975 N N . PRO B 1 18 ? 34.25 -5.41 51.188 1 27.52 18 PRO B N 1
ATOM 2976 C CA . PRO B 1 18 ? 32.938 -4.805 51.25 1 27.52 18 PRO B CA 1
ATOM 2977 C C . PRO B 1 18 ? 31.812 -5.844 51.312 1 27.52 18 PRO B C 1
ATOM 2979 O O . PRO B 1 18 ? 32 -6.992 50.906 1 27.52 18 PRO B O 1
ATOM 2982 N N . PRO B 1 19 ? 30.922 -5.688 52.375 1 28.42 19 PRO B N 1
ATOM 2983 C CA . PRO B 1 19 ? 29.797 -6.594 52.594 1 28.42 19 PRO B CA 1
ATOM 2984 C C . PRO B 1 19 ? 28.984 -6.898 51.344 1 28.42 19 PRO B C 1
ATOM 2986 O O . PRO B 1 19 ? 28.969 -6.094 50.406 1 28.42 19 PRO B O 1
ATOM 2989 N N . SER B 1 20 ? 28.891 -8.203 51.031 1 24.06 20 SER B N 1
ATOM 2990 C CA . SER B 1 20 ? 28.141 -8.742 49.906 1 24.06 20 SER B CA 1
ATOM 2991 C C . SER B 1 20 ? 26.688 -8.281 49.938 1 24.06 20 SER B C 1
ATOM 2993 O O . SER B 1 20 ? 25.938 -8.602 50.875 1 24.06 20 SER B O 1
ATOM 2995 N N . THR B 1 21 ? 26.5 -6.969 49.75 1 23.19 21 THR B N 1
ATOM 2996 C CA . THR B 1 21 ? 25.094 -6.559 49.719 1 23.19 21 THR B CA 1
ATOM 2997 C C . THR B 1 21 ? 24.297 -7.449 48.75 1 23.19 21 THR B C 1
ATOM 2999 O O . THR B 1 21 ? 24.656 -7.605 47.594 1 23.19 21 THR B O 1
ATOM 3002 N N . ARG B 1 22 ? 23.484 -8.375 49.344 1 25.28 22 ARG B N 1
ATOM 3003 C CA . ARG B 1 22 ? 22.438 -9.148 48.688 1 25.28 22 ARG B CA 1
ATOM 3004 C C . ARG B 1 22 ? 21.578 -8.266 47.812 1 25.28 22 ARG B C 1
ATOM 3006 O O . ARG B 1 22 ? 21.031 -7.258 48.25 1 25.28 22 ARG B O 1
ATOM 3013 N N . SER B 1 23 ? 22.094 -8.102 46.562 1 23.89 23 SER B N 1
ATOM 3014 C CA . SER B 1 23 ? 21.359 -7.367 45.531 1 23.89 23 SER B CA 1
ATOM 3015 C C . SER B 1 23 ? 19.875 -7.715 45.594 1 23.89 23 SER B C 1
ATOM 3017 O O . SER B 1 23 ? 19.5 -8.891 45.531 1 23.89 23 SER B O 1
ATOM 3019 N N . SER B 1 24 ? 19.188 -7.047 46.531 1 25.94 24 SER B N 1
ATOM 3020 C CA . SER B 1 24 ? 17.734 -7.133 46.406 1 25.94 24 SER B CA 1
ATOM 3021 C C . SER B 1 24 ? 17.297 -7.059 44.938 1 25.94 24 SER B C 1
ATOM 3023 O O . SER B 1 24 ? 17.703 -6.156 44.219 1 25.94 24 SER B O 1
ATOM 3025 N N . GLN B 1 25 ? 17.172 -8.203 44.406 1 24.3 25 GLN B N 1
ATOM 3026 C CA . GLN B 1 25 ? 16.594 -8.312 43.094 1 24.3 25 GLN B CA 1
ATOM 3027 C C . GLN B 1 25 ? 15.359 -7.422 42.938 1 24.3 25 GLN B C 1
ATOM 3029 O O . GLN B 1 25 ? 14.336 -7.672 43.594 1 24.3 25 GLN B O 1
ATOM 3034 N N . ARG B 1 26 ? 15.531 -6.051 42.938 1 26.78 26 ARG B N 1
ATOM 3035 C CA . ARG B 1 26 ? 14.422 -5.176 42.562 1 26.78 26 ARG B CA 1
ATOM 3036 C C . ARG B 1 26 ? 13.633 -5.758 41.406 1 26.78 26 ARG B C 1
ATOM 3038 O O . ARG B 1 26 ? 14.211 -6.242 40.438 1 26.78 26 ARG B O 1
ATOM 3045 N N . SER B 1 27 ? 12.508 -6.203 41.75 1 28.33 27 SER B N 1
ATOM 3046 C CA . SER B 1 27 ? 11.5 -6.625 40.812 1 28.33 27 SER B CA 1
ATOM 3047 C C . SER B 1 27 ? 11.469 -5.691 39.594 1 28.33 27 SER B C 1
ATOM 3049 O O . SER B 1 27 ? 11.391 -4.473 39.75 1 28.33 27 SER B O 1
ATOM 3051 N N . ARG B 1 28 ? 12.25 -5.965 38.562 1 29.16 28 ARG B N 1
ATOM 3052 C CA . ARG B 1 28 ? 12.211 -5.246 37.281 1 29.16 28 ARG B CA 1
ATOM 3053 C C . ARG B 1 28 ? 10.797 -4.793 36.969 1 29.16 28 ARG B C 1
ATOM 3055 O O . ARG B 1 28 ? 9.883 -5.613 36.844 1 29.16 28 ARG B O 1
ATOM 3062 N N . SER B 1 29 ? 10.375 -3.686 37.531 1 31.38 29 SER B N 1
ATOM 3063 C CA . SER B 1 29 ? 9.156 -3.051 37.062 1 31.38 29 SER B CA 1
ATOM 3064 C C . SER B 1 29 ? 9.031 -3.184 35.531 1 31.38 29 SER B C 1
ATOM 3066 O O . SER B 1 29 ? 10 -2.953 34.812 1 31.38 29 SER B O 1
ATOM 3068 N N . SER B 1 30 ? 8.273 -4.094 35.062 1 35.78 30 SER B N 1
ATOM 3069 C CA . SER B 1 30 ? 7.957 -4.34 33.656 1 35.78 30 SER B CA 1
ATOM 3070 C C . SER B 1 30 ? 7.82 -3.031 32.906 1 35.78 30 SER B C 1
ATOM 3072 O O . SER B 1 30 ? 7.133 -2.109 33.344 1 35.78 30 SER B O 1
ATOM 3074 N N . SER B 1 31 ? 8.805 -2.52 32.312 1 39.94 31 SER B N 1
ATOM 3075 C CA . SER B 1 31 ? 8.797 -1.374 31.406 1 39.94 31 SER B CA 1
ATOM 3076 C C . SER B 1 31 ? 7.441 -1.22 30.719 1 39.94 31 SER B C 1
ATOM 3078 O O . SER B 1 31 ? 6.805 -2.213 30.359 1 39.94 31 SER B O 1
ATOM 3080 N N . PRO B 1 32 ? 6.68 -0.22 30.969 1 47.91 32 PRO B N 1
ATOM 3081 C CA . PRO B 1 32 ? 5.359 -0.015 30.375 1 47.91 32 PRO B CA 1
ATOM 3082 C C . PRO B 1 32 ? 5.305 -0.429 28.906 1 47.91 32 PRO B C 1
ATOM 3084 O O . PRO B 1 32 ? 6.223 -0.125 28.141 1 47.91 32 PRO B O 1
ATOM 3087 N N . VAL B 1 33 ? 4.695 -1.488 28.453 1 60.59 33 VAL B N 1
ATOM 3088 C CA . VAL B 1 33 ? 4.5 -2.133 27.156 1 60.59 33 VAL B CA 1
ATOM 3089 C C . VAL B 1 33 ? 3.951 -1.122 26.156 1 60.59 33 VAL B C 1
ATOM 3091 O O . VAL B 1 33 ? 2.934 -0.475 26.406 1 60.59 33 VAL B O 1
ATOM 3094 N N . ARG B 1 34 ? 4.738 -0.57 25.219 1 74.38 34 ARG B N 1
ATOM 3095 C CA . ARG B 1 34 ? 4.312 0.293 24.109 1 74.38 34 ARG B CA 1
ATOM 3096 C C . ARG B 1 34 ? 3.047 -0.245 23.453 1 74.38 34 ARG B C 1
ATOM 3098 O O . ARG B 1 34 ? 2.951 -1.438 23.172 1 74.38 34 ARG B O 1
ATOM 3105 N N . PRO B 1 35 ? 2.041 0.655 23.453 1 84.81 35 PRO B N 1
ATOM 3106 C CA . PRO B 1 35 ? 0.822 0.19 22.781 1 84.81 35 PRO B CA 1
ATOM 3107 C C . PRO B 1 35 ? 1.066 -0.253 21.344 1 84.81 35 PRO B C 1
ATOM 3109 O O . PRO B 1 35 ? 1.959 0.273 20.672 1 84.81 35 PRO B O 1
ATOM 3112 N N . SER B 1 36 ? 0.323 -1.248 20.953 1 89.62 36 SER B N 1
ATOM 3113 C CA . SER B 1 36 ? 0.334 -1.638 19.547 1 89.62 36 SER B CA 1
ATOM 3114 C C . SER B 1 36 ? -0.189 -0.514 18.656 1 89.62 36 SER B C 1
ATOM 3116 O O . SER B 1 36 ? -0.835 0.418 19.141 1 89.62 36 SER B O 1
ATOM 3118 N N . ASP B 1 37 ? 0.125 -0.571 17.406 1 93 37 ASP B N 1
ATOM 3119 C CA . ASP B 1 37 ? -0.335 0.458 16.469 1 93 37 ASP B CA 1
ATOM 3120 C C . ASP B 1 37 ? -1.86 0.51 16.422 1 93 37 ASP B C 1
ATOM 3122 O O . ASP B 1 37 ? -2.445 1.585 16.266 1 93 37 ASP B O 1
ATOM 3126 N N . ALA B 1 38 ? -2.459 -0.605 16.562 1 93 38 ALA B N 1
ATOM 3127 C CA . ALA B 1 38 ? -3.918 -0.669 16.578 1 93 38 ALA B CA 1
ATOM 3128 C C . ALA B 1 38 ? -4.473 -0.006 17.844 1 93 38 ALA B C 1
ATOM 3130 O O . ALA B 1 38 ? -5.477 0.708 17.781 1 93 38 ALA B O 1
ATOM 3131 N N . GLN B 1 39 ? -3.871 -0.239 18.953 1 91.56 39 GLN B N 1
ATOM 3132 C CA . GLN B 1 39 ? -4.281 0.38 20.203 1 91.56 39 GLN B CA 1
ATOM 3133 C C . GLN B 1 39 ? -4.07 1.892 20.172 1 91.56 39 GLN B C 1
ATOM 3135 O O . GLN B 1 39 ? -4.875 2.648 20.719 1 91.56 39 GLN B O 1
ATOM 3140 N N . TYR B 1 40 ? -2.984 2.195 19.562 1 94.88 40 TYR B N 1
ATOM 3141 C CA . TYR B 1 40 ? -2.703 3.621 19.422 1 94.88 40 TYR B CA 1
ATOM 3142 C C . TYR B 1 40 ? -3.803 4.32 18.641 1 94.88 40 TYR B C 1
ATOM 3144 O O . TYR B 1 40 ? -4.301 5.367 19.047 1 94.88 40 TYR B O 1
ATOM 3152 N N . ARG B 1 41 ? -4.184 3.781 17.484 1 94.56 41 ARG B N 1
ATOM 3153 C CA . ARG B 1 41 ? -5.219 4.371 16.641 1 94.56 41 ARG B CA 1
ATOM 3154 C C . ARG B 1 41 ? -6.574 4.348 17.344 1 94.56 41 ARG B C 1
ATOM 3156 O O . ARG B 1 41 ? -7.305 5.34 17.312 1 94.56 41 ARG B O 1
ATOM 3163 N N . GLY B 1 42 ? -6.891 3.25 17.969 1 91.25 42 GLY B N 1
ATOM 3164 C CA . GLY B 1 42 ? -8.195 3.076 18.594 1 91.25 42 GLY B CA 1
ATOM 3165 C C . GLY B 1 42 ? -8.305 3.766 19.938 1 91.25 42 GLY B C 1
ATOM 3166 O O . GLY B 1 42 ? -9.414 3.973 20.453 1 91.25 42 GLY B O 1
ATOM 3167 N N . GLY B 1 43 ? -7.195 4.152 20.5 1 91.94 43 GLY B N 1
ATOM 3168 C CA . GLY B 1 43 ? -7.191 4.766 21.828 1 91.94 43 GLY B CA 1
ATOM 3169 C C . GLY B 1 43 ? -6.688 6.195 21.812 1 91.94 43 GLY B C 1
ATOM 3170 O O . GLY B 1 43 ? -7.48 7.141 21.844 1 91.94 43 GLY B O 1
ATOM 3171 N N . HIS B 1 44 ? -5.449 6.32 21.531 1 94.5 44 HIS B N 1
ATOM 3172 C CA . HIS B 1 44 ? -4.797 7.617 21.625 1 94.5 44 HIS B CA 1
ATOM 3173 C C . HIS B 1 44 ? -5.352 8.594 20.594 1 94.5 44 HIS B C 1
ATOM 3175 O O . HIS B 1 44 ? -5.711 9.727 20.938 1 94.5 44 HIS B O 1
ATOM 3181 N N . LEU B 1 45 ? -5.449 8.195 19.359 1 96.56 45 LEU B N 1
ATOM 3182 C CA . LEU B 1 45 ? -5.953 9.078 18.328 1 96.56 45 LEU B CA 1
ATOM 3183 C C . LEU B 1 45 ? -7.426 9.406 18.547 1 96.56 45 LEU B C 1
ATOM 3185 O O . LEU B 1 45 ? -7.84 10.555 18.406 1 96.56 45 LEU B O 1
ATOM 3189 N N . ARG B 1 46 ? -8.141 8.406 18.922 1 93.5 46 ARG B N 1
ATOM 3190 C CA . ARG B 1 46 ? -9.57 8.602 19.141 1 93.5 46 ARG B CA 1
ATOM 3191 C C . ARG B 1 46 ? -9.82 9.609 20.266 1 93.5 46 ARG B C 1
ATOM 3193 O O . ARG B 1 46 ? -10.703 10.461 20.156 1 93.5 46 ARG B O 1
ATOM 3200 N N . ARG B 1 47 ? -9.07 9.492 21.25 1 94.75 47 ARG B N 1
ATOM 3201 C CA . ARG B 1 47 ? -9.234 10.383 22.406 1 94.75 47 ARG B CA 1
ATOM 3202 C C . ARG B 1 47 ? -8.781 11.797 22.062 1 94.75 47 ARG B C 1
ATOM 3204 O O . ARG B 1 47 ? -9.102 12.742 22.797 1 94.75 47 ARG B O 1
ATOM 3211 N N . ALA B 1 48 ? -8.062 11.922 21.031 1 96.44 48 ALA B N 1
ATOM 3212 C CA . ALA B 1 48 ? -7.672 13.234 20.516 1 96.44 48 ALA B CA 1
ATOM 3213 C C . ALA B 1 48 ? -8.609 13.68 19.391 1 96.44 48 ALA B C 1
ATOM 3215 O O . ALA B 1 48 ? -8.344 14.672 18.703 1 96.44 48 ALA B O 1
ATOM 3216 N N . LYS B 1 49 ? -9.641 12.883 19.078 1 96.19 49 LYS B N 1
ATOM 3217 C CA . LYS B 1 49 ? -10.664 13.148 18.062 1 96.19 49 LYS B CA 1
ATOM 3218 C C . LYS B 1 49 ? -10.07 13.102 16.656 1 96.19 49 LYS B C 1
ATOM 3220 O O . LYS B 1 49 ? -10.453 13.891 15.797 1 96.19 49 LYS B O 1
ATOM 3225 N N . ILE B 1 50 ? -9.102 12.312 16.484 1 97.31 50 ILE B N 1
ATOM 3226 C CA . ILE B 1 50 ? -8.508 12.086 15.172 1 97.31 50 ILE B CA 1
ATOM 3227 C C . ILE B 1 50 ? -9.031 10.773 14.594 1 97.31 50 ILE B C 1
ATOM 3229 O O . ILE B 1 50 ? -8.859 9.703 15.188 1 97.31 50 ILE B O 1
ATOM 3233 N N . PHE B 1 51 ? -9.586 10.852 13.391 1 96.06 51 PHE B N 1
ATOM 3234 C CA . PHE B 1 51 ? -10.203 9.664 12.797 1 96.06 51 PHE B CA 1
ATOM 3235 C C . PHE B 1 51 ? -9.688 9.438 11.383 1 96.06 51 PHE B C 1
ATOM 3237 O O . PHE B 1 51 ? -9.492 10.391 10.625 1 96.06 51 PHE B O 1
ATOM 3244 N N . VAL B 1 52 ? -9.523 8.125 11.07 1 94.75 52 VAL B N 1
ATOM 3245 C CA . VAL B 1 52 ? -9.055 7.715 9.758 1 94.75 52 VAL B CA 1
ATOM 3246 C C . VAL B 1 52 ? -10.188 7.047 8.984 1 94.75 52 VAL B C 1
ATOM 3248 O O . VAL B 1 52 ? -10.867 6.16 9.508 1 94.75 52 VAL B O 1
ATOM 3251 N N . GLY B 1 53 ? -10.336 7.355 7.668 1 86.75 53 GLY B N 1
ATOM 3252 C CA . GLY B 1 53 ? -11.188 6.609 6.75 1 86.75 53 GLY B CA 1
ATOM 3253 C C . GLY B 1 53 ? -12.633 7.047 6.785 1 86.75 53 GLY B C 1
ATOM 3254 O O . GLY B 1 53 ? -13.539 6.238 6.559 1 86.75 53 GLY B O 1
ATOM 3255 N N . ASP B 1 54 ? -13.023 8.305 6.938 1 82.94 54 ASP B N 1
ATOM 3256 C CA . ASP B 1 54 ? -14.406 8.781 6.891 1 82.94 54 ASP B CA 1
ATOM 3257 C C . ASP B 1 54 ? -14.742 9.352 5.516 1 82.94 54 ASP B C 1
ATOM 3259 O O . ASP B 1 54 ? -13.969 9.203 4.566 1 82.94 54 ASP B O 1
ATOM 3263 N N . GLU B 1 55 ? -15.969 9.789 5.375 1 87.44 55 GLU B N 1
ATOM 3264 C CA . GLU B 1 55 ? -16.406 10.383 4.113 1 87.44 55 GLU B CA 1
ATOM 3265 C C . GLU B 1 55 ? -15.977 11.844 4.016 1 87.44 55 GLU B C 1
ATOM 3267 O O . GLU B 1 55 ? -15.945 12.555 5.023 1 87.44 55 GLU B O 1
ATOM 3272 N N . ILE B 1 56 ? -15.617 12.156 2.842 1 92.5 56 ILE B N 1
ATOM 3273 C CA . ILE B 1 56 ? -15.289 13.555 2.578 1 92.5 56 ILE B CA 1
ATOM 3274 C C . ILE B 1 56 ? -16.578 14.352 2.354 1 92.5 56 ILE B C 1
ATOM 3276 O O . ILE B 1 56 ? -17.375 14.008 1.486 1 92.5 56 ILE B O 1
ATOM 3280 N N . PRO B 1 57 ? -16.75 15.359 3.1 1 92.94 57 PRO B N 1
ATOM 3281 C CA . PRO B 1 57 ? -17.906 16.203 2.838 1 92.94 57 PRO B CA 1
ATOM 3282 C C . PRO B 1 57 ? -17.953 16.734 1.402 1 92.94 57 PRO B C 1
ATOM 3284 O O . PRO B 1 57 ? -16.906 17 0.812 1 92.94 57 PRO B O 1
ATOM 3287 N N . ALA B 1 58 ? -19.109 16.969 0.895 1 92.94 58 ALA B N 1
ATOM 3288 C CA . ALA B 1 58 ? -19.312 17.359 -0.497 1 92.94 58 ALA B CA 1
ATOM 3289 C C . ALA B 1 58 ? -18.609 18.672 -0.804 1 92.94 58 ALA B C 1
ATOM 3291 O O . ALA B 1 58 ? -18.062 18.859 -1.892 1 92.94 58 ALA B O 1
ATOM 3292 N N . SER B 1 59 ? -18.672 19.594 0.115 1 92.19 59 SER B N 1
ATOM 3293 C CA . SER B 1 59 ? -18.062 20.891 -0.099 1 92.19 59 SER B CA 1
ATOM 3294 C C . SER B 1 59 ? -16.547 20.766 -0.291 1 92.19 59 SER B C 1
ATOM 3296 O O . SER B 1 59 ? -15.977 21.406 -1.169 1 92.19 59 SER B O 1
ATOM 3298 N N . ILE B 1 60 ? -15.961 19.922 0.528 1 93.94 60 ILE B N 1
ATOM 3299 C CA . ILE B 1 60 ? -14.516 19.719 0.45 1 93.94 60 ILE B CA 1
ATOM 3300 C C . ILE B 1 60 ? -14.172 18.953 -0.829 1 93.94 60 ILE B C 1
ATOM 3302 O O . ILE B 1 60 ? -13.195 19.297 -1.51 1 93.94 60 ILE B O 1
ATOM 3306 N N . SER B 1 61 ? -14.969 17.984 -1.141 1 93.69 61 SER B N 1
ATOM 3307 C CA . SER B 1 61 ? -14.758 17.219 -2.363 1 93.69 61 SER B CA 1
ATOM 3308 C C . SER B 1 61 ? -14.844 18.109 -3.598 1 93.69 61 SER B C 1
ATOM 3310 O O . SER B 1 61 ? -14.023 17.984 -4.512 1 93.69 61 SER B O 1
ATOM 3312 N N . CYS B 1 62 ? -15.805 18.891 -3.592 1 93.56 62 CYS B N 1
ATOM 3313 C CA . CYS B 1 62 ? -15.984 19.812 -4.703 1 93.56 62 CYS B CA 1
ATOM 3314 C C . CYS B 1 62 ? -14.789 20.766 -4.82 1 93.56 62 CYS B C 1
ATOM 3316 O O . CYS B 1 62 ? -14.258 20.969 -5.91 1 93.56 62 CYS B O 1
ATOM 3318 N N . TYR B 1 63 ? -14.391 21.297 -3.711 1 94 63 TYR B N 1
ATOM 3319 C CA . TYR B 1 63 ? -13.242 22.203 -3.711 1 94 63 TYR B CA 1
ATOM 3320 C C . TYR B 1 63 ? -11.992 21.5 -4.207 1 94 63 TYR B C 1
ATOM 3322 O O . TYR B 1 63 ? -11.25 22.047 -5.027 1 94 63 TYR B O 1
ATOM 3330 N N . ALA B 1 64 ? -11.719 20.312 -3.695 1 94.06 64 ALA B N 1
ATOM 3331 C CA . ALA B 1 64 ? -10.539 19.547 -4.09 1 94.06 64 ALA B CA 1
ATOM 3332 C C . ALA B 1 64 ? -10.531 19.281 -5.59 1 94.06 64 ALA B C 1
ATOM 3334 O O . ALA B 1 64 ? -9.508 19.453 -6.254 1 94.06 64 ALA B O 1
ATOM 3335 N N . ASN B 1 65 ? -11.625 18.953 -6.156 1 92.5 65 ASN B N 1
ATOM 3336 C CA . ASN B 1 65 ? -11.727 18.578 -7.562 1 92.5 65 ASN B CA 1
ATOM 3337 C C . ASN B 1 65 ? -11.641 19.797 -8.477 1 92.5 65 ASN B C 1
ATOM 3339 O O . ASN B 1 65 ? -11.094 19.719 -9.578 1 92.5 65 ASN B O 1
ATOM 3343 N N . THR B 1 66 ? -12.156 20.875 -7.988 1 92.06 66 THR B N 1
ATOM 3344 C CA . THR B 1 66 ? -12.281 22.016 -8.875 1 92.06 66 THR B CA 1
ATOM 3345 C C . THR B 1 66 ? -11.094 22.969 -8.703 1 92.06 66 THR B C 1
ATOM 3347 O O . THR B 1 66 ? -10.688 23.641 -9.648 1 92.06 66 THR B O 1
ATOM 3350 N N . SER B 1 67 ? -10.555 23.016 -7.512 1 91.5 67 SER B N 1
ATOM 3351 C CA . SER B 1 67 ? -9.547 24.047 -7.242 1 91.5 67 SER B CA 1
ATOM 3352 C C . SER B 1 67 ? -8.156 23.422 -7.145 1 91.5 67 SER B C 1
ATOM 3354 O O . SER B 1 67 ? -7.152 24.109 -7.375 1 91.5 67 SER B O 1
ATOM 3356 N N . ILE B 1 68 ? -8.109 22.188 -6.836 1 94.31 68 ILE B N 1
ATOM 3357 C CA . ILE B 1 68 ? -6.789 21.609 -6.598 1 94.31 68 ILE B CA 1
ATOM 3358 C C . ILE B 1 68 ? -6.445 20.625 -7.719 1 94.31 68 ILE B C 1
ATOM 3360 O O . ILE B 1 68 ? -5.402 20.766 -8.367 1 94.31 68 ILE B O 1
ATOM 3364 N N . PHE B 1 69 ? -7.359 19.703 -8.039 1 94.19 69 PHE B N 1
ATOM 3365 C CA . PHE B 1 69 ? -7.027 18.609 -8.945 1 94.19 69 PHE B CA 1
ATOM 3366 C C . PHE B 1 69 ? -7.719 18.812 -10.289 1 94.19 69 PHE B C 1
ATOM 3368 O O . PHE B 1 69 ? -7.965 17.844 -11.016 1 94.19 69 PHE B O 1
ATOM 3375 N N . HIS B 1 70 ? -8.281 19.812 -10.734 1 85.62 70 HIS B N 1
ATOM 3376 C CA . HIS B 1 70 ? -9.055 20.062 -11.945 1 85.62 70 HIS B CA 1
ATOM 3377 C C . HIS B 1 70 ? -8.188 19.875 -13.195 1 85.62 70 HIS B C 1
ATOM 3379 O O . HIS B 1 70 ? -8.672 19.422 -14.227 1 85.62 70 HIS B O 1
ATOM 3385 N N . ASN B 1 71 ? -7.027 20.047 -13.359 1 79.62 71 ASN B N 1
ATOM 3386 C CA . ASN B 1 71 ? -6.199 19.984 -14.555 1 79.62 71 ASN B CA 1
ATOM 3387 C C . ASN B 1 71 ? -4.895 19.234 -14.297 1 79.62 71 ASN B C 1
ATOM 3389 O O . ASN B 1 71 ? -3.811 19.766 -14.539 1 79.62 71 ASN B O 1
ATOM 3393 N N . LEU B 1 72 ? -5.191 17.953 -14.078 1 84.5 72 LEU B N 1
ATOM 3394 C CA . LEU B 1 72 ? -4.016 17.172 -13.727 1 84.5 72 LEU B CA 1
ATOM 3395 C C . LEU B 1 72 ? -3.162 16.891 -14.953 1 84.5 72 LEU B C 1
ATOM 3397 O O . LEU B 1 72 ? -1.949 16.703 -14.852 1 84.5 72 LEU B O 1
ATOM 3401 N N . THR B 1 73 ? -3.861 16.703 -16.172 1 73.38 73 THR B N 1
ATOM 3402 C CA . THR B 1 73 ? -3.16 16.281 -17.375 1 73.38 73 THR B CA 1
ATOM 3403 C C . THR B 1 73 ? -2.682 17.5 -18.188 1 73.38 73 THR B C 1
ATOM 3405 O O . THR B 1 73 ? -1.938 17.344 -19.156 1 73.38 73 THR B O 1
ATOM 3408 N N . SER B 1 74 ? -3.414 18.5 -18.062 1 58.59 74 SER B N 1
ATOM 3409 C CA . SER B 1 74 ? -3.061 19.625 -18.938 1 58.59 74 SER B CA 1
ATOM 3410 C C . SER B 1 74 ? -1.549 19.797 -19.016 1 58.59 74 SER B C 1
ATOM 3412 O O . SER B 1 74 ? -1.048 20.484 -19.906 1 58.59 74 SER B O 1
ATOM 3414 N N . SER B 1 75 ? -0.705 19.594 -18.047 1 52.31 75 SER B N 1
ATOM 3415 C CA . SER B 1 75 ? 0.561 20.328 -18.125 1 52.31 75 SER B CA 1
ATOM 3416 C C . SER B 1 75 ? 1.577 19.562 -18.969 1 52.31 75 SER B C 1
ATOM 3418 O O . SER B 1 75 ? 1.812 18.375 -18.75 1 52.31 75 SER B O 1
ATOM 3420 N N . GLY B 1 76 ? 1.642 19.719 -20.188 1 53.75 76 GLY B N 1
ATOM 3421 C CA . GLY B 1 76 ? 2.738 19.828 -21.141 1 53.75 76 GLY B CA 1
ATOM 3422 C C . GLY B 1 76 ? 4.098 19.922 -20.469 1 53.75 76 GLY B C 1
ATOM 3423 O O . GLY B 1 76 ? 5.047 20.453 -21.062 1 53.75 76 GLY B O 1
ATOM 3424 N N . ASN B 1 77 ? 4.133 19.656 -19.062 1 74.81 77 ASN B N 1
ATOM 3425 C CA . ASN B 1 77 ? 5.383 20.109 -18.453 1 74.81 77 ASN B CA 1
ATOM 3426 C C . ASN B 1 77 ? 6.48 19.062 -18.578 1 74.81 77 ASN B C 1
ATOM 3428 O O . ASN B 1 77 ? 6.391 17.984 -17.984 1 74.81 77 ASN B O 1
ATOM 3432 N N . ASP B 1 78 ? 7.121 19.109 -19.656 1 86.5 78 ASP B N 1
ATOM 3433 C CA . ASP B 1 78 ? 8.352 18.344 -19.859 1 86.5 78 ASP B CA 1
ATOM 3434 C C . ASP B 1 78 ? 9.125 18.172 -18.562 1 86.5 78 ASP B C 1
ATOM 3436 O O . ASP B 1 78 ? 9.727 17.125 -18.312 1 86.5 78 ASP B O 1
ATOM 3440 N N . HIS B 1 79 ? 8.914 19.125 -17.766 1 92.25 79 HIS B N 1
ATOM 3441 C CA . HIS B 1 79 ? 9.633 19.078 -16.5 1 92.25 79 HIS B CA 1
ATOM 3442 C C . HIS B 1 79 ? 9.062 18.016 -15.578 1 92.25 79 HIS B C 1
ATOM 3444 O O . HIS B 1 79 ? 9.812 17.25 -14.969 1 92.25 79 HIS B O 1
ATOM 3450 N N . LEU B 1 80 ? 7.805 17.906 -15.5 1 94.38 80 LEU B N 1
ATOM 3451 C CA . LEU B 1 80 ? 7.141 16.906 -14.672 1 94.38 80 LEU B CA 1
ATOM 3452 C C . LEU B 1 80 ? 7.457 15.5 -15.156 1 94.38 80 LEU B C 1
ATOM 3454 O O . LEU B 1 80 ? 7.676 14.594 -14.352 1 94.38 80 LEU B O 1
ATOM 3458 N N . TYR B 1 81 ? 7.531 15.344 -16.438 1 95.44 81 TYR B N 1
ATOM 3459 C CA . TYR B 1 81 ? 7.832 14.039 -17.031 1 95.44 81 TYR B CA 1
ATOM 3460 C C . TYR B 1 81 ? 9.25 13.609 -16.688 1 95.44 81 TYR B C 1
ATOM 3462 O O . TYR B 1 81 ? 9.492 12.43 -16.391 1 95.44 81 TYR B O 1
ATOM 3470 N N . GLN B 1 82 ? 10.125 14.523 -16.688 1 96.5 82 GLN B N 1
ATOM 3471 C CA . GLN B 1 82 ? 11.516 14.203 -16.375 1 96.5 82 GLN B CA 1
ATOM 3472 C C . GLN B 1 82 ? 11.664 13.781 -14.922 1 96.5 82 GLN B C 1
ATOM 3474 O O . GLN B 1 82 ? 12.375 12.82 -14.617 1 96.5 82 GLN B O 1
ATOM 3479 N N . ILE B 1 83 ? 11.023 14.523 -14.07 1 97.5 83 ILE B N 1
ATOM 3480 C CA . ILE B 1 83 ? 11.086 14.188 -12.656 1 97.5 83 ILE B CA 1
ATOM 3481 C C . ILE B 1 83 ? 10.445 12.828 -12.414 1 97.5 83 ILE B C 1
ATOM 3483 O O . ILE B 1 83 ? 10.953 12.023 -11.633 1 97.5 83 ILE B O 1
ATOM 3487 N N . SER B 1 84 ? 9.32 12.594 -13.086 1 97.69 84 SER B N 1
ATOM 3488 C CA . SER B 1 84 ? 8.609 11.32 -12.953 1 97.69 84 SER B CA 1
ATOM 3489 C C . SER B 1 84 ? 9.484 10.156 -13.406 1 97.69 84 SER B C 1
ATOM 3491 O O . SER B 1 84 ? 9.492 9.102 -12.766 1 97.69 84 SER B O 1
ATOM 3493 N N . GLU B 1 85 ? 10.18 10.328 -14.461 1 97.56 85 GLU B N 1
ATOM 3494 C CA . GLU B 1 85 ? 11.07 9.289 -14.977 1 97.56 85 GLU B CA 1
ATOM 3495 C C . GLU B 1 85 ? 12.203 9 -13.992 1 97.56 85 GLU B C 1
ATOM 3497 O O . GLU B 1 85 ? 12.594 7.844 -13.805 1 97.56 85 GLU B O 1
ATOM 3502 N N . ARG B 1 86 ? 12.719 10.031 -13.461 1 98.06 86 ARG B N 1
ATOM 3503 C CA . ARG B 1 86 ? 13.789 9.859 -12.484 1 98.06 86 ARG B CA 1
ATOM 3504 C C . ARG B 1 86 ? 13.297 9.117 -11.25 1 98.06 86 ARG B C 1
ATOM 3506 O O . ARG B 1 86 ? 13.992 8.234 -10.734 1 98.06 86 ARG B O 1
ATOM 3513 N N . LEU B 1 87 ? 12.172 9.531 -10.781 1 98.38 87 LEU B N 1
ATOM 3514 C CA . LEU B 1 87 ? 11.602 8.852 -9.617 1 98.38 87 LEU B CA 1
ATOM 3515 C C . LEU B 1 87 ? 11.305 7.395 -9.938 1 98.38 87 LEU B C 1
ATOM 3517 O O . LEU B 1 87 ? 11.57 6.512 -9.117 1 98.38 87 LEU B O 1
ATOM 3521 N N . TRP B 1 88 ? 10.781 7.148 -11.086 1 98 88 TRP B N 1
ATOM 3522 C CA . TRP B 1 88 ? 10.469 5.797 -11.531 1 98 88 TRP B CA 1
ATOM 3523 C C . TRP B 1 88 ? 11.719 4.93 -11.578 1 98 88 TRP B C 1
ATOM 3525 O O . TRP B 1 88 ? 11.734 3.82 -11.039 1 98 88 TRP B O 1
ATOM 3535 N N . ARG B 1 89 ? 12.75 5.43 -12.164 1 97.31 89 ARG B N 1
ATOM 3536 C CA . ARG B 1 89 ? 14 4.691 -12.273 1 97.31 89 ARG B CA 1
ATOM 3537 C C . ARG B 1 89 ? 14.609 4.426 -10.906 1 97.31 89 ARG B C 1
ATOM 3539 O O . ARG B 1 89 ? 15.094 3.322 -10.641 1 97.31 89 ARG B O 1
ATOM 3546 N N . LYS B 1 90 ? 14.586 5.441 -10.109 1 98 90 LYS B N 1
ATOM 3547 C CA . LYS B 1 90 ? 15.125 5.285 -8.766 1 98 90 LYS B CA 1
ATOM 3548 C C . LYS B 1 90 ? 14.328 4.262 -7.969 1 98 90 LYS B C 1
ATOM 3550 O O . LYS B 1 90 ? 14.898 3.477 -7.203 1 98 90 LYS B O 1
ATOM 3555 N N . SER B 1 91 ? 13.023 4.277 -8.148 1 97.81 91 SER B N 1
ATOM 3556 C CA . SER B 1 91 ? 12.156 3.328 -7.449 1 97.81 91 SER B CA 1
ATOM 3557 C C . SER B 1 91 ? 12.453 1.896 -7.875 1 97.81 91 SER B C 1
ATOM 3559 O O . SER B 1 91 ? 12.461 0.983 -7.047 1 97.81 91 SER B O 1
ATOM 3561 N N . LYS B 1 92 ? 12.648 1.689 -9.133 1 96.19 92 LYS B N 1
ATOM 3562 C CA . LYS B 1 92 ? 13 0.365 -9.641 1 96.19 92 LYS B CA 1
ATOM 3563 C C . LYS B 1 92 ? 14.312 -0.124 -9.047 1 96.19 92 LYS B C 1
ATOM 3565 O O . LYS B 1 92 ? 14.453 -1.303 -8.711 1 96.19 92 LYS B O 1
ATOM 3570 N N . GLU B 1 93 ? 15.195 0.763 -8.961 1 96 93 GLU B N 1
ATOM 3571 C CA . GLU B 1 93 ? 16.5 0.438 -8.383 1 96 93 GLU B CA 1
ATOM 3572 C C . GLU B 1 93 ? 16.359 0.064 -6.906 1 96 93 GLU B C 1
ATOM 3574 O O . GLU B 1 93 ? 16.938 -0.926 -6.453 1 96 93 GLU B O 1
ATOM 3579 N N . LEU B 1 94 ? 15.625 0.828 -6.211 1 96.5 94 LEU B N 1
ATOM 3580 C CA . LEU B 1 94 ? 15.484 0.632 -4.77 1 96.5 94 LEU B CA 1
ATOM 3581 C C . LEU B 1 94 ? 14.711 -0.648 -4.469 1 96.5 94 LEU B C 1
ATOM 3583 O O . LEU B 1 94 ? 14.961 -1.306 -3.457 1 96.5 94 LEU B O 1
ATOM 3587 N N . GLU B 1 95 ? 13.766 -0.997 -5.305 1 94.69 95 GLU B N 1
ATOM 3588 C CA . GLU B 1 95 ? 12.953 -2.189 -5.086 1 94.69 95 GLU B CA 1
ATOM 3589 C C . GLU B 1 95 ? 13.797 -3.459 -5.188 1 94.69 95 GLU B C 1
ATOM 3591 O O . GLU B 1 95 ? 13.523 -4.449 -4.508 1 94.69 95 GLU B O 1
ATOM 3596 N N . LYS B 1 96 ? 14.805 -3.461 -5.992 1 90.62 96 LYS B N 1
ATOM 3597 C CA . LYS B 1 96 ? 15.656 -4.625 -6.215 1 90.62 96 LYS B CA 1
ATOM 3598 C C . LYS B 1 96 ? 16.578 -4.875 -5.02 1 90.62 96 LYS B C 1
ATOM 3600 O O . LYS B 1 96 ? 17.125 -5.961 -4.879 1 90.62 96 LYS B O 1
ATOM 3605 N N . LYS B 1 97 ? 16.656 -3.84 -4.164 1 89.5 97 LYS B N 1
ATOM 3606 C CA . LYS B 1 97 ? 17.484 -3.91 -2.971 1 89.5 97 LYS B CA 1
ATOM 3607 C C . LYS B 1 97 ? 16.641 -3.824 -1.703 1 89.5 97 LYS B C 1
ATOM 3609 O O . LYS B 1 97 ? 15.5 -3.361 -1.743 1 89.5 97 LYS B O 1
ATOM 3614 N N . PRO B 1 98 ? 17.203 -4.434 -0.714 1 90 98 PRO B N 1
ATOM 3615 C CA . PRO B 1 98 ? 16.469 -4.266 0.549 1 90 98 PRO B CA 1
ATOM 3616 C C . PRO B 1 98 ? 16.609 -2.857 1.121 1 90 98 PRO B C 1
ATOM 3618 O O . PRO B 1 98 ? 17.109 -2.682 2.23 1 90 98 PRO B O 1
ATOM 3621 N N . SER B 1 99 ? 16.031 -1.937 0.415 1 93.94 99 SER B N 1
ATOM 3622 C CA . SER B 1 99 ? 16.172 -0.526 0.766 1 93.94 99 SER B CA 1
ATOM 3623 C C . SER B 1 99 ? 15.297 -0.168 1.963 1 93.94 99 SER B C 1
ATOM 3625 O O . SER B 1 99 ? 14.164 -0.647 2.078 1 93.94 99 SER B O 1
ATOM 3627 N N . GLY B 1 100 ? 15.859 0.648 2.775 1 95.31 100 GLY B N 1
ATOM 3628 C CA . GLY B 1 100 ? 15.156 1.055 3.982 1 95.31 100 GLY B CA 1
ATOM 3629 C C . GLY B 1 100 ? 14.43 2.379 3.834 1 95.31 100 GLY B C 1
ATOM 3630 O O . GLY B 1 100 ? 14.312 2.904 2.725 1 95.31 100 GLY B O 1
ATOM 3631 N N . GLU B 1 101 ? 13.953 2.861 4.918 1 96.88 101 GLU B N 1
ATOM 3632 C CA . GLU B 1 101 ? 13.164 4.086 5 1 96.88 101 GLU B CA 1
ATOM 3633 C C . GLU B 1 101 ? 13.953 5.285 4.484 1 96.88 101 GLU B C 1
ATOM 3635 O O . GLU B 1 101 ? 13.422 6.121 3.754 1 96.88 101 GLU B O 1
ATOM 3640 N N . ALA B 1 102 ? 15.141 5.379 4.805 1 96.75 102 ALA B N 1
ATOM 3641 C CA . ALA B 1 102 ? 15.969 6.531 4.453 1 96.75 102 ALA B CA 1
ATOM 3642 C C . ALA B 1 102 ? 16.125 6.656 2.941 1 96.75 102 ALA B C 1
ATOM 3644 O O . ALA B 1 102 ? 16.016 7.754 2.387 1 96.75 102 ALA B O 1
ATOM 3645 N N . GLU B 1 103 ? 16.391 5.582 2.281 1 97.44 103 GLU B N 1
ATOM 3646 C CA . GLU B 1 103 ? 16.578 5.59 0.834 1 97.44 103 GLU B CA 1
ATOM 3647 C C . GLU B 1 103 ? 15.305 6.012 0.109 1 97.44 103 GLU B C 1
ATOM 3649 O O . GLU B 1 103 ? 15.352 6.816 -0.823 1 97.44 103 GLU B O 1
ATOM 3654 N N . TRP B 1 104 ? 14.242 5.469 0.551 1 97.81 104 TRP B N 1
ATOM 3655 C CA . TRP B 1 104 ? 12.961 5.801 -0.078 1 97.81 104 TRP B CA 1
ATOM 3656 C C . TRP B 1 104 ? 12.594 7.258 0.175 1 97.81 104 TRP B C 1
ATOM 3658 O O . TRP B 1 104 ? 12.07 7.938 -0.713 1 97.81 104 TRP B O 1
ATOM 3668 N N . THR B 1 105 ? 12.859 7.754 1.411 1 98.31 105 THR B N 1
ATOM 3669 C CA . THR B 1 105 ? 12.586 9.148 1.744 1 98.31 105 THR B CA 1
ATOM 3670 C C . THR B 1 105 ? 13.406 10.086 0.864 1 98.31 105 THR B C 1
ATOM 3672 O O . THR B 1 105 ? 12.906 11.109 0.397 1 98.31 105 THR B O 1
ATOM 3675 N N . GLU B 1 106 ? 14.594 9.703 0.644 1 98.12 106 GLU B N 1
ATOM 3676 C CA . GLU B 1 106 ? 15.484 10.531 -0.173 1 98.12 106 GLU B CA 1
ATOM 3677 C C . GLU B 1 106 ? 14.977 10.633 -1.606 1 98.12 106 GLU B C 1
ATOM 3679 O O . GLU B 1 106 ? 15.039 11.703 -2.217 1 98.12 106 GLU B O 1
ATOM 3684 N N . ALA B 1 107 ? 14.547 9.562 -2.119 1 98.38 107 ALA B N 1
ATOM 3685 C CA . ALA B 1 107 ? 14.023 9.562 -3.484 1 98.38 107 ALA B CA 1
ATOM 3686 C C . ALA B 1 107 ? 12.82 10.492 -3.611 1 98.38 107 ALA B C 1
ATOM 3688 O O . ALA B 1 107 ? 12.719 11.258 -4.574 1 98.38 107 ALA B O 1
ATOM 3689 N N . LEU B 1 108 ? 11.953 10.414 -2.668 1 98.44 108 LEU B N 1
ATOM 3690 C CA . LEU B 1 108 ? 10.766 11.258 -2.703 1 98.44 108 LEU B CA 1
ATOM 3691 C C . LEU B 1 108 ? 11.125 12.719 -2.445 1 98.44 108 LEU B C 1
ATOM 3693 O O . LEU B 1 108 ? 10.555 13.625 -3.062 1 98.44 108 LEU B O 1
ATOM 3697 N N . TYR B 1 109 ? 12.031 12.953 -1.539 1 98.56 109 TYR B N 1
ATOM 3698 C CA . TYR B 1 109 ? 12.484 14.305 -1.249 1 98.56 109 TYR B CA 1
ATOM 3699 C C . TYR B 1 109 ? 13.055 14.969 -2.496 1 98.56 109 TYR B C 1
ATOM 3701 O O . TYR B 1 109 ? 12.797 16.141 -2.756 1 98.56 109 TYR B O 1
ATOM 3709 N N . ALA B 1 110 ? 13.844 14.211 -3.227 1 98.25 110 ALA B N 1
ATOM 3710 C CA . ALA B 1 110 ? 14.414 14.742 -4.461 1 98.25 110 ALA B CA 1
ATOM 3711 C C . ALA B 1 110 ? 13.32 15.172 -5.434 1 98.25 110 ALA B C 1
ATOM 3713 O O . ALA B 1 110 ? 13.422 16.219 -6.062 1 98.25 110 ALA B O 1
ATOM 3714 N N . ALA B 1 111 ? 12.359 14.391 -5.551 1 98.19 111 ALA B N 1
ATOM 3715 C CA . ALA B 1 111 ? 11.25 14.719 -6.449 1 98.19 111 ALA B CA 1
ATOM 3716 C C . ALA B 1 111 ? 10.508 15.961 -5.98 1 98.19 111 ALA B C 1
ATOM 3718 O O . ALA B 1 111 ? 10.203 16.844 -6.781 1 98.19 111 ALA B O 1
ATOM 3719 N N . ILE B 1 112 ? 10.234 16.047 -4.68 1 97.94 112 ILE B N 1
ATOM 3720 C CA . ILE B 1 112 ? 9.523 17.172 -4.109 1 97.94 112 ILE B CA 1
ATOM 3721 C C . ILE B 1 112 ? 10.352 18.453 -4.297 1 97.94 112 ILE B C 1
ATOM 3723 O O . ILE B 1 112 ? 9.812 19.5 -4.672 1 97.94 112 ILE B O 1
ATOM 3727 N N . ASN B 1 113 ? 11.578 18.281 -4.039 1 96.69 113 ASN B N 1
ATOM 3728 C CA . ASN B 1 113 ? 12.469 19.438 -4.145 1 96.69 113 ASN B CA 1
ATOM 3729 C C . ASN B 1 113 ? 12.547 19.953 -5.578 1 96.69 113 ASN B C 1
ATOM 3731 O O . ASN B 1 113 ? 12.695 21.156 -5.805 1 96.69 113 ASN B O 1
ATOM 3735 N N . ASP B 1 114 ? 12.477 19.094 -6.504 1 95.88 114 ASP B N 1
ATOM 3736 C CA . ASP B 1 114 ? 12.508 19.469 -7.914 1 95.88 114 ASP B CA 1
ATOM 3737 C C . ASP B 1 114 ? 11.18 20.078 -8.352 1 95.88 114 ASP B C 1
ATOM 3739 O O . ASP B 1 114 ? 11.141 20.938 -9.242 1 95.88 114 ASP B O 1
ATOM 3743 N N . LEU B 1 115 ? 10.125 19.688 -7.707 1 94.69 115 LEU B N 1
ATOM 3744 C CA . LEU B 1 115 ? 8.789 20.094 -8.125 1 94.69 115 LEU B CA 1
ATOM 3745 C C . LEU B 1 115 ? 8.375 21.375 -7.426 1 94.69 115 LEU B C 1
ATOM 3747 O O . LEU B 1 115 ? 7.562 22.141 -7.957 1 94.69 115 LEU B O 1
ATOM 3751 N N . LYS B 1 116 ? 8.812 21.531 -6.227 1 93.38 116 LYS B N 1
ATOM 3752 C CA . LYS B 1 116 ? 8.297 22.609 -5.395 1 93.38 116 LYS B CA 1
ATOM 3753 C C . LYS B 1 116 ? 8.602 23.984 -6.016 1 93.38 116 LYS B C 1
ATOM 3755 O O . LYS B 1 116 ? 9.695 24.188 -6.543 1 93.38 116 LYS B O 1
ATOM 3760 N N . PRO B 1 117 ? 7.672 24.875 -6.02 1 90.62 117 PRO B N 1
ATOM 3761 C CA . PRO B 1 117 ? 7.91 26.25 -6.488 1 90.62 117 PRO B CA 1
ATOM 3762 C C . PRO B 1 117 ? 8.906 27 -5.621 1 90.62 117 PRO B C 1
ATOM 3764 O O . PRO B 1 117 ? 9.188 26.594 -4.492 1 90.62 117 PRO B O 1
ATOM 3767 N N . VAL B 1 118 ? 9.219 28.094 -6.246 1 88.88 118 VAL B N 1
ATOM 3768 C CA . VAL B 1 118 ? 10.078 29 -5.496 1 88.88 118 VAL B CA 1
ATOM 3769 C C . VAL B 1 118 ? 9.305 29.578 -4.312 1 88.88 118 VAL B C 1
ATOM 3771 O O . VAL B 1 118 ? 8.109 29.844 -4.418 1 88.88 118 VAL B O 1
ATOM 3774 N N . GLY B 1 119 ? 9.812 29.656 -3.168 1 90.06 119 GLY B N 1
ATOM 3775 C CA . GLY B 1 119 ? 9.156 30.219 -2.006 1 90.06 119 GLY B CA 1
ATOM 3776 C C . GLY B 1 119 ? 8.727 29.188 -0.987 1 90.06 119 GLY B C 1
ATOM 3777 O O . GLY B 1 119 ? 8.242 29.531 0.093 1 90.06 119 GLY B O 1
ATOM 3778 N N . PHE B 1 120 ? 8.852 27.984 -1.436 1 93.56 120 PHE B N 1
ATOM 3779 C CA . PHE B 1 120 ? 8.539 26.891 -0.506 1 93.56 120 PHE B CA 1
ATOM 3780 C C . PHE B 1 120 ? 9.812 26.297 0.083 1 93.56 120 PHE B C 1
ATOM 3782 O O . PHE B 1 120 ? 10.883 26.406 -0.517 1 93.56 120 PHE B O 1
ATOM 3789 N N . GLU B 1 121 ? 9.602 25.812 1.229 1 94.69 121 GLU B N 1
ATOM 3790 C CA . GLU B 1 121 ? 10.664 25.078 1.897 1 94.69 121 GLU B CA 1
ATOM 3791 C C . GLU B 1 121 ? 10.25 23.641 2.176 1 94.69 121 GLU B C 1
ATOM 3793 O O . GLU B 1 121 ? 9.086 23.375 2.502 1 94.69 121 GLU B O 1
ATOM 3798 N N . ALA B 1 122 ? 11.188 22.75 1.964 1 96.44 122 ALA B N 1
ATOM 3799 C CA . ALA B 1 122 ? 11.031 21.344 2.357 1 96.44 122 ALA B CA 1
ATOM 3800 C C . ALA B 1 122 ? 12.078 20.938 3.389 1 96.44 122 ALA B C 1
ATOM 380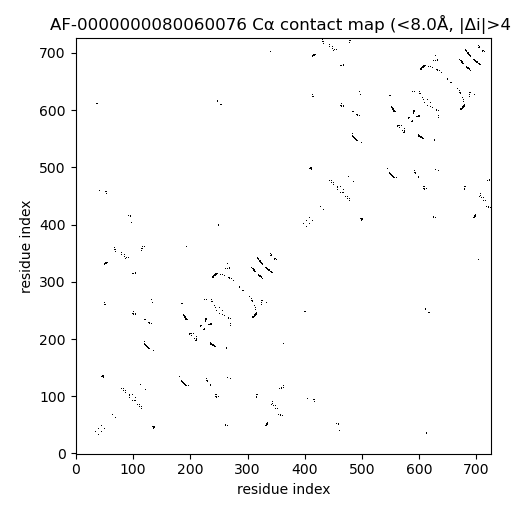2 O O . ALA B 1 122 ? 13.281 21.062 3.137 1 96.44 122 ALA B O 1
ATOM 3803 N N . VAL B 1 123 ? 11.625 20.516 4.562 1 96.25 123 VAL B N 1
ATOM 3804 C CA . VAL B 1 123 ? 12.508 20.156 5.66 1 96.25 123 VAL B CA 1
ATOM 3805 C C . VAL B 1 123 ? 12.344 18.672 5.984 1 96.25 123 VAL B C 1
ATOM 3807 O O . VAL B 1 123 ? 11.242 18.141 5.91 1 96.25 123 VAL B O 1
ATOM 3810 N N . ARG B 1 124 ? 13.555 18.062 6.383 1 96.31 124 ARG B N 1
ATOM 3811 C CA . ARG B 1 124 ? 13.508 16.625 6.625 1 96.31 124 ARG B CA 1
ATOM 3812 C C . ARG B 1 124 ? 13.742 16.312 8.102 1 96.31 124 ARG B C 1
ATOM 3814 O O . ARG B 1 124 ? 14.625 16.891 8.727 1 96.31 124 ARG B O 1
ATOM 3821 N N . ASN B 1 125 ? 12.945 15.453 8.586 1 95.62 125 ASN B N 1
ATOM 3822 C CA . ASN B 1 125 ? 13.188 14.727 9.828 1 95.62 125 ASN B CA 1
ATOM 3823 C C . ASN B 1 125 ? 13.461 15.672 10.992 1 95.62 125 ASN B C 1
ATOM 3825 O O . ASN B 1 125 ? 14.477 15.555 11.672 1 95.62 125 ASN B O 1
ATOM 3829 N N . ARG B 1 126 ? 12.5 16.594 11.242 1 95.56 126 ARG B N 1
ATOM 3830 C CA . ARG B 1 126 ? 12.641 17.547 12.352 1 95.56 126 ARG B CA 1
ATOM 3831 C C . ARG B 1 126 ? 11.461 17.438 13.312 1 95.56 126 ARG B C 1
ATOM 3833 O O . ARG B 1 126 ? 10.312 17.266 12.883 1 95.56 126 ARG B O 1
ATOM 3840 N N . ASP B 1 127 ? 11.766 17.656 14.492 1 96.44 127 ASP B N 1
ATOM 3841 C CA . ASP B 1 127 ? 10.758 17.531 15.539 1 96.44 127 ASP B CA 1
ATOM 3842 C C . ASP B 1 127 ? 9.852 18.766 15.578 1 96.44 127 ASP B C 1
ATOM 3844 O O . ASP B 1 127 ? 10.336 19.906 15.477 1 96.44 127 ASP B O 1
ATOM 3848 N N . TRP B 1 128 ? 8.594 18.484 15.703 1 97.12 128 TRP B N 1
ATOM 3849 C CA . TRP B 1 128 ? 7.633 19.562 15.938 1 97.12 128 TRP B CA 1
ATOM 3850 C C . TRP B 1 128 ? 7.438 19.797 17.422 1 97.12 128 TRP B C 1
ATOM 3852 O O . TRP B 1 128 ? 7.703 18.906 18.25 1 97.12 128 TRP B O 1
ATOM 3862 N N . ARG B 1 129 ? 7.008 20.953 17.75 1 94.38 129 ARG B N 1
ATOM 3863 C CA . ARG B 1 129 ? 6.695 21.312 19.125 1 94.38 129 ARG B CA 1
ATOM 3864 C C . ARG B 1 129 ? 5.586 20.422 19.688 1 94.38 129 ARG B C 1
ATOM 3866 O O . ARG B 1 129 ? 4.594 20.156 19 1 94.38 129 ARG B O 1
ATOM 3873 N N . THR B 1 130 ? 5.68 20.062 20.906 1 94.38 130 THR B N 1
ATOM 3874 C CA . THR B 1 130 ? 4.75 19.156 21.578 1 94.38 130 THR B CA 1
ATOM 3875 C C . THR B 1 130 ? 3.426 19.859 21.859 1 94.38 130 THR B C 1
ATOM 3877 O O . THR B 1 130 ? 2.371 19.219 21.875 1 94.38 130 THR B O 1
ATOM 3880 N N . ASP B 1 131 ? 3.473 21.141 22.047 1 92.62 131 ASP B N 1
ATOM 3881 C CA . ASP B 1 131 ? 2.293 21.859 22.5 1 92.62 131 ASP B CA 1
ATOM 3882 C C . ASP B 1 131 ? 1.354 22.156 21.328 1 92.62 131 ASP B C 1
ATOM 3884 O O . ASP B 1 131 ? 0.248 22.672 21.531 1 92.62 131 ASP B O 1
ATOM 3888 N N . LEU B 1 132 ? 1.768 21.797 20.141 1 94.5 132 LEU B N 1
ATOM 3889 C CA . LEU B 1 132 ? 0.96 22.109 18.969 1 94.5 132 LEU B CA 1
ATOM 3890 C C . LEU B 1 132 ? -0.019 20.984 18.656 1 94.5 132 LEU B C 1
ATOM 3892 O O . LEU B 1 132 ? -0.957 21.172 17.875 1 94.5 132 LEU B O 1
ATOM 3896 N N . LYS B 1 133 ? 0.115 19.875 19.266 1 95.31 133 LYS B N 1
ATOM 3897 C CA . LYS B 1 133 ? -0.708 18.703 18.984 1 95.31 133 LYS B CA 1
ATOM 3898 C C . LYS B 1 133 ? -2.129 18.891 19.516 1 95.31 133 LYS B C 1
ATOM 3900 O O . LYS B 1 133 ? -2.352 19.656 20.453 1 95.31 133 LYS B O 1
ATOM 3905 N N . PRO B 1 134 ? -2.998 18.141 18.875 1 95.31 134 PRO B N 1
ATOM 3906 C CA . PRO B 1 134 ? -4.348 18.141 19.438 1 95.31 134 PRO B CA 1
ATOM 3907 C C . PRO B 1 134 ? -4.387 17.641 20.875 1 95.31 134 PRO B C 1
ATOM 3909 O O . PRO B 1 134 ? -3.658 16.703 21.234 1 95.31 134 PRO B O 1
ATOM 3912 N N . PRO B 1 135 ? -5.238 18.203 21.641 1 93.25 135 PRO B N 1
ATOM 3913 C CA . PRO B 1 135 ? -5.352 17.734 23.031 1 93.25 135 PRO B CA 1
ATOM 3914 C C . PRO B 1 135 ? -5.949 16.344 23.141 1 93.25 135 PRO B C 1
ATOM 3916 O O . PRO B 1 135 ? -6.828 15.977 22.359 1 93.25 135 PRO B O 1
ATOM 3919 N N . VAL B 1 136 ? -5.465 15.656 24.062 1 93.81 136 VAL B N 1
ATOM 3920 C CA . VAL B 1 136 ? -5.941 14.297 24.328 1 93.81 136 VAL B CA 1
ATOM 3921 C C . VAL B 1 136 ? -6.785 14.273 25.594 1 93.81 136 VAL B C 1
ATOM 3923 O O . VAL B 1 136 ? -6.348 14.75 26.641 1 93.81 136 VAL B O 1
ATOM 3926 N N . HIS B 1 137 ? -7.969 13.734 25.531 1 90.38 137 HIS B N 1
ATOM 3927 C CA . HIS B 1 137 ? -8.844 13.609 26.688 1 90.38 137 HIS B CA 1
ATOM 3928 C C . HIS B 1 137 ? -8.484 12.391 27.531 1 90.38 137 HIS B C 1
ATOM 3930 O O . HIS B 1 137 ? -8.586 11.258 27.047 1 90.38 137 HIS B O 1
ATOM 3936 N N . ASN B 1 138 ? -8.031 12.633 28.688 1 89.06 138 ASN B N 1
ATOM 3937 C CA . ASN B 1 138 ? -7.723 11.547 29.609 1 89.06 138 ASN B CA 1
ATOM 3938 C C . ASN B 1 138 ? -8.766 11.453 30.719 1 89.06 138 ASN B C 1
ATOM 3940 O O . ASN B 1 138 ? -9.297 12.469 31.172 1 89.06 138 ASN B O 1
ATOM 3944 N N . PRO B 1 139 ? -9.109 10.172 31.109 1 80.75 139 PRO B N 1
ATOM 3945 C CA . PRO B 1 139 ? -10.094 10.023 32.188 1 80.75 139 PRO B CA 1
ATOM 3946 C C . PRO B 1 139 ? -9.602 10.586 33.531 1 80.75 139 PRO B C 1
ATOM 3948 O O . PRO B 1 139 ? -8.398 10.555 33.812 1 80.75 139 PRO B O 1
ATOM 3951 N N . ARG B 1 140 ? -10.422 11.234 34.281 1 75.44 140 ARG B N 1
ATOM 3952 C CA . ARG B 1 140 ? -10.086 11.766 35.594 1 75.44 140 ARG B CA 1
ATOM 3953 C C . ARG B 1 140 ? -9.844 10.641 36.594 1 75.44 140 ARG B C 1
ATOM 3955 O O . ARG B 1 140 ? -10.547 9.625 36.562 1 75.44 140 ARG B O 1
ATOM 3962 N N . PRO B 1 141 ? -8.688 10.75 37.094 1 63.75 141 PRO B N 1
ATOM 3963 C CA . PRO B 1 141 ? -8.477 9.719 38.125 1 63.75 141 PRO B CA 1
ATOM 3964 C C . PRO B 1 141 ? -9.625 9.617 39.125 1 63.75 141 PRO B C 1
ATOM 3966 O O . PRO B 1 141 ? -10.211 10.633 39.5 1 63.75 141 PRO B O 1
ATOM 3969 N N . THR B 1 142 ? -10.359 8.594 38.969 1 56.31 142 THR B N 1
ATOM 3970 C CA . THR B 1 142 ? -11.352 8.422 40.031 1 56.31 142 THR B CA 1
ATOM 3971 C C . THR B 1 142 ? -10.703 8.539 41.406 1 56.31 142 THR B C 1
ATOM 3973 O O . THR B 1 142 ? -9.742 7.828 41.719 1 56.31 142 THR B O 1
ATOM 3976 N N . ILE B 1 143 ? -10.711 9.711 41.938 1 50.53 143 ILE B N 1
ATOM 3977 C CA . ILE B 1 143 ? -10.32 9.797 43.312 1 50.53 143 ILE B CA 1
ATOM 3978 C C . ILE B 1 143 ? -10.961 8.664 44.125 1 50.53 143 ILE B C 1
ATOM 3980 O O . ILE B 1 143 ? -12.188 8.516 44.125 1 50.53 143 ILE B O 1
ATOM 3984 N N . PRO B 1 144 ? -10.188 7.707 44.344 1 47 144 PRO B N 1
ATOM 3985 C CA . PRO B 1 144 ? -10.844 6.773 45.25 1 47 144 PRO B CA 1
ATOM 3986 C C . PRO B 1 144 ? -11.531 7.484 46.406 1 47 144 PRO B C 1
ATOM 3988 O O . PRO B 1 144 ? -10.938 8.367 47.031 1 47 144 PRO B O 1
ATOM 3991 N N . ARG B 1 145 ? -12.797 7.84 46.25 1 39.09 145 ARG B N 1
ATOM 3992 C CA . ARG B 1 145 ? -13.484 8.297 47.438 1 39.09 145 ARG B CA 1
ATOM 3993 C C . ARG B 1 145 ? -12.992 7.551 48.688 1 39.09 145 ARG B C 1
ATOM 3995 O O . ARG B 1 145 ? -13.055 6.32 48.719 1 39.09 145 ARG B O 1
ATOM 4002 N N . LYS B 1 146 ? -12.102 8.102 49.25 1 37.22 146 LYS B N 1
ATOM 4003 C CA . LYS B 1 146 ? -11.906 7.578 50.594 1 37.22 146 LYS B CA 1
ATOM 4004 C C . LYS B 1 146 ? -13.242 7.234 51.25 1 37.22 146 LYS B C 1
ATOM 4006 O O . LYS B 1 146 ? -14.133 8.086 51.344 1 37.22 146 LYS B O 1
ATOM 4011 N N . ARG B 1 147 ? -13.773 6.086 51 1 36 147 ARG B N 1
ATOM 4012 C CA . ARG B 1 147 ? -14.805 5.723 51.969 1 36 147 ARG B CA 1
ATOM 4013 C C . ARG B 1 147 ? -14.539 6.367 53.312 1 36 147 ARG B C 1
ATOM 4015 O O . ARG B 1 147 ? -13.492 6.141 53.938 1 36 147 ARG B O 1
ATOM 4022 N N . SER B 1 148 ? -14.906 7.699 53.406 1 33.91 148 SER B N 1
ATOM 4023 C CA . SER B 1 148 ? -14.984 8.234 54.75 1 33.91 148 SER B CA 1
ATOM 4024 C C . SER B 1 148 ? -15.508 7.195 55.719 1 33.91 148 SER B C 1
ATOM 4026 O O . SER B 1 148 ? -16.688 6.848 55.688 1 33.91 148 SER B O 1
ATOM 4028 N N . GLN B 1 149 ? -14.812 6.121 55.875 1 33.53 149 GLN B N 1
ATOM 4029 C CA . GLN B 1 149 ? -15.172 5.391 57.094 1 33.53 149 GLN B CA 1
ATOM 4030 C C . GLN B 1 149 ? -15.453 6.344 58.25 1 33.53 149 GLN B C 1
ATOM 4032 O O . GLN B 1 149 ? -14.547 7.051 58.719 1 33.53 149 GLN B O 1
ATOM 4037 N N . LEU B 1 150 ? -16.609 7.043 58.156 1 32.34 150 LEU B N 1
ATOM 4038 C CA . LEU B 1 150 ? -17.172 7.629 59.375 1 32.34 150 LEU B CA 1
ATOM 4039 C C . LEU B 1 150 ? -16.797 6.801 60.594 1 32.34 150 LEU B C 1
ATOM 4041 O O . LEU B 1 150 ? -17.234 5.656 60.75 1 32.34 150 LEU B O 1
ATOM 4045 N N . HIS B 1 151 ? -15.547 6.926 61 1 32.91 151 HIS B N 1
ATOM 4046 C CA . HIS B 1 151 ? -15.102 6.48 62.312 1 32.91 151 HIS B CA 1
ATOM 4047 C C . HIS B 1 151 ? -16.109 6.852 63.375 1 32.91 151 HIS B C 1
ATOM 4049 O O . HIS B 1 151 ? -16.281 8.031 63.688 1 32.91 151 HIS B O 1
ATOM 4055 N N . GLN B 1 152 ? -17.359 6.348 63.25 1 31.45 152 GLN B N 1
ATOM 4056 C CA . GLN B 1 152 ? -18.125 6.469 64.5 1 31.45 152 GLN B CA 1
ATOM 4057 C C . GLN B 1 152 ? -17.25 6.191 65.688 1 31.45 152 GLN B C 1
ATOM 4059 O O . GLN B 1 152 ? -16.516 5.199 65.75 1 31.45 152 GLN B O 1
ATOM 4064 N N . PRO B 1 153 ? -17 7.273 66.5 1 32.44 153 PRO B N 1
ATOM 4065 C CA . PRO B 1 153 ? -16.219 7.211 67.75 1 32.44 153 PRO B CA 1
ATOM 4066 C C . PRO B 1 153 ? -16.625 6.035 68.625 1 32.44 153 PRO B C 1
ATOM 4068 O O . PRO B 1 153 ? -17.734 6.016 69.188 1 32.44 153 PRO B O 1
ATOM 4071 N N . LEU B 1 154 ? -16.75 4.789 68.062 1 29.02 154 LEU B N 1
ATOM 4072 C CA . LEU B 1 154 ? -17.078 3.85 69.125 1 29.02 154 LEU B CA 1
ATOM 4073 C C . LEU B 1 154 ? -16.188 4.074 70.312 1 29.02 154 LEU B C 1
ATOM 4075 O O . LEU B 1 154 ? -15.023 4.473 70.188 1 29.02 154 LEU B O 1
ATOM 4079 N N . GLN B 1 155 ? -16.828 4.055 71.5 1 27.73 155 GLN B N 1
ATOM 4080 C CA . GLN B 1 155 ? -16.453 4.133 72.938 1 27.73 155 GLN B CA 1
ATOM 4081 C C . GLN B 1 155 ? -15.18 3.326 73.188 1 27.73 155 GLN B C 1
ATOM 4083 O O . GLN B 1 155 ? -14.953 2.293 72.562 1 27.73 155 GLN B O 1
ATOM 4088 N N . GLU B 1 156 ? -14.211 3.908 74 1 27.31 156 GLU B N 1
ATOM 4089 C CA . GLU B 1 156 ? -12.844 3.738 74.438 1 27.31 156 GLU B CA 1
ATOM 4090 C C . GLU B 1 156 ? -12.633 2.352 75.062 1 27.31 156 GLU B C 1
ATOM 4092 O O . GLU B 1 156 ? -11.641 2.109 75.75 1 27.31 156 GLU B O 1
ATOM 4097 N N . ASN B 1 157 ? -13.648 1.406 75.062 1 24.73 157 ASN B N 1
ATOM 4098 C CA . ASN B 1 157 ? -13.195 0.512 76.125 1 24.73 157 ASN B CA 1
ATOM 4099 C C . ASN B 1 157 ? -11.766 0.04 75.938 1 24.73 157 ASN B C 1
ATOM 4101 O O . ASN B 1 157 ? -11.258 0.105 74.812 1 24.73 157 ASN B O 1
ATOM 4105 N N . ALA B 1 158 ? -11.305 -0.911 76.875 1 25.16 158 ALA B N 1
ATOM 4106 C CA . ALA B 1 158 ? -10.078 -1.294 77.625 1 25.16 158 ALA B CA 1
ATOM 4107 C C . ALA B 1 158 ? -9.055 -1.888 76.625 1 25.16 158 ALA B C 1
ATOM 4109 O O . ALA B 1 158 ? -7.867 -1.576 76.688 1 25.16 158 ALA B O 1
ATOM 4110 N N . ALA B 1 159 ? -9.297 -3.178 76.312 1 26.97 159 ALA B N 1
ATOM 4111 C CA . ALA B 1 159 ? -8.203 -4.137 76.438 1 26.97 159 ALA B CA 1
ATOM 4112 C C . ALA B 1 159 ? -7.258 -4.027 75.25 1 26.97 159 ALA B C 1
ATOM 4114 O O . ALA B 1 159 ? -7.707 -3.869 74.125 1 26.97 159 ALA B O 1
ATOM 4115 N N . THR B 1 160 ? -6.031 -3.682 75.5 1 26.42 160 THR B N 1
ATOM 4116 C CA . THR B 1 160 ? -4.832 -3.23 74.812 1 26.42 160 THR B CA 1
ATOM 4117 C C . THR B 1 160 ? -4.484 -4.176 73.625 1 26.42 160 THR B C 1
ATOM 4119 O O . THR B 1 160 ? -4.016 -3.734 72.562 1 26.42 160 THR B O 1
ATOM 4122 N N . ASP B 1 161 ? -4.344 -5.426 74 1 27.41 161 ASP B N 1
ATOM 4123 C CA . ASP B 1 161 ? -3.127 -6.012 73.438 1 27.41 161 ASP B CA 1
ATOM 4124 C C . ASP B 1 161 ? -3.316 -6.387 71.938 1 27.41 161 ASP B C 1
ATOM 4126 O O . ASP B 1 161 ? -2.5 -7.109 71.375 1 27.41 161 ASP B O 1
ATOM 4130 N N . SER B 1 162 ? -4.586 -6.449 71.562 1 27.23 162 SER B N 1
ATOM 4131 C CA . SER B 1 162 ? -4.711 -7.402 70.5 1 27.23 162 SER B CA 1
ATOM 4132 C C . SER B 1 162 ? -3.9 -6.957 69.25 1 27.23 162 SER B C 1
ATOM 4134 O O . SER B 1 162 ? -3.754 -5.762 69 1 27.23 162 SER B O 1
ATOM 4136 N N . LEU B 1 163 ? -3.186 -7.996 68.625 1 28.45 163 LEU B N 1
ATOM 4137 C CA . LEU B 1 163 ? -2.326 -8.156 67.5 1 28.45 163 LEU B CA 1
ATOM 4138 C C . LEU B 1 163 ? -3 -7.594 66.25 1 28.45 163 LEU B C 1
ATOM 4140 O O . LEU B 1 163 ? -4 -8.141 65.75 1 28.45 163 LEU B O 1
ATOM 4144 N N . TYR B 1 164 ? -3.188 -6.32 66.125 1 30.64 164 TYR B N 1
ATOM 4145 C CA . TYR B 1 164 ? -3.809 -5.766 64.938 1 30.64 164 TYR B CA 1
ATOM 4146 C C . TYR B 1 164 ? -3.123 -6.285 63.688 1 30.64 164 TYR B C 1
ATOM 4148 O O . TYR B 1 164 ? -1.894 -6.273 63.594 1 30.64 164 TYR B O 1
ATOM 4156 N N . PRO B 1 165 ? -3.756 -7.344 63.156 1 32.94 165 PRO B N 1
ATOM 4157 C CA . PRO B 1 165 ? -3.184 -7.766 61.875 1 32.94 165 PRO B CA 1
ATOM 4158 C C . PRO B 1 165 ? -2.832 -6.59 60.969 1 32.94 165 PRO B C 1
ATOM 4160 O O . PRO B 1 165 ? -3.422 -5.512 61.094 1 32.94 165 PRO B O 1
ATOM 4163 N N . SER B 1 166 ? -1.571 -6.508 60.688 1 33.28 166 SER B N 1
ATOM 4164 C CA . SER B 1 166 ? -1.081 -5.562 59.688 1 33.28 166 SER B CA 1
ATOM 4165 C C . SER B 1 166 ? -2.064 -5.418 58.531 1 33.28 166 SER B C 1
ATOM 4167 O O . SER B 1 166 ? -2.619 -6.41 58.031 1 33.28 166 SER B O 1
ATOM 4169 N N . PRO B 1 167 ? -2.863 -4.305 58.594 1 34.91 167 PRO B N 1
ATOM 4170 C CA . PRO B 1 167 ? -3.682 -4.102 57.406 1 34.91 167 PRO B CA 1
ATOM 4171 C C . PRO B 1 167 ? -2.969 -4.527 56.125 1 34.91 167 PRO B C 1
ATOM 4173 O O . PRO B 1 167 ? -1.781 -4.246 55.938 1 34.91 167 PRO B O 1
ATOM 4176 N N . ASP B 1 168 ? -3.104 -5.781 55.844 1 33.5 168 ASP B N 1
ATOM 4177 C CA . ASP B 1 168 ? -2.77 -6.133 54.469 1 33.5 168 ASP B CA 1
ATOM 4178 C C . ASP B 1 168 ? -3.074 -4.98 53.531 1 33.5 168 ASP B C 1
ATOM 4180 O O . ASP B 1 168 ? -4.227 -4.562 53.406 1 33.5 168 ASP B O 1
ATOM 4184 N N . SER B 1 169 ? -2.209 -3.988 53.562 1 34.78 169 SER B N 1
ATOM 4185 C CA . SER B 1 169 ? -2.195 -3.012 52.5 1 34.78 169 SER B CA 1
ATOM 4186 C C . SER B 1 169 ? -2.498 -3.67 51.156 1 34.78 169 SER B C 1
ATOM 4188 O O . SER B 1 169 ? -1.605 -4.238 50.531 1 34.78 169 SER B O 1
ATOM 4190 N N . SER B 1 170 ? -3.387 -4.633 51.219 1 35.62 170 SER B N 1
ATOM 4191 C CA . SER B 1 170 ? -3.791 -4.879 49.844 1 35.62 170 SER B CA 1
ATOM 4192 C C . SER B 1 170 ? -3.975 -3.57 49.062 1 35.62 170 SER B C 1
ATOM 4194 O O . SER B 1 170 ? -5.023 -2.932 49.156 1 35.62 170 SER B O 1
ATOM 4196 N N . ARG B 1 171 ? -2.984 -2.789 49.062 1 33.25 171 ARG B N 1
ATOM 4197 C CA . ARG B 1 171 ? -3.016 -1.748 48.031 1 33.25 171 ARG B CA 1
ATOM 4198 C C . ARG B 1 171 ? -3.711 -2.24 46.75 1 33.25 171 ARG B C 1
ATOM 4200 O O . ARG B 1 171 ? -3.215 -3.146 46.094 1 33.25 171 ARG B O 1
ATOM 4207 N N . VAL B 1 172 ? -4.969 -2.408 46.781 1 37.03 172 VAL B N 1
ATOM 4208 C CA . VAL B 1 172 ? -5.602 -2.465 45.469 1 37.03 172 VAL B CA 1
ATOM 4209 C C . VAL B 1 172 ? -4.809 -1.623 44.469 1 37.03 172 VAL B C 1
ATOM 4211 O O . VAL B 1 172 ? -4.648 -0.415 44.656 1 37.03 172 VAL B O 1
ATOM 4214 N N . ILE B 1 173 ? -3.686 -2.127 44 1 39.56 173 ILE B N 1
ATOM 4215 C CA . ILE B 1 173 ? -3.109 -1.498 42.812 1 39.56 173 ILE B CA 1
ATOM 4216 C C . ILE B 1 173 ? -4.219 -0.89 41.969 1 39.56 173 ILE B C 1
ATOM 4218 O O . ILE B 1 173 ? -5.035 -1.613 41.375 1 39.56 173 ILE B O 1
ATOM 4222 N N . GLU B 1 174 ? -4.887 0.141 42.312 1 44.53 174 GLU B N 1
ATOM 4223 C CA . GLU B 1 174 ? -5.773 0.848 41.406 1 44.53 174 GLU B CA 1
ATOM 4224 C C . GLU B 1 174 ? -5.258 0.766 39.969 1 44.53 174 GLU B C 1
ATOM 4226 O O . GLU B 1 174 ? -4.059 0.922 39.719 1 44.53 174 GLU B O 1
ATOM 4231 N N . PRO B 1 175 ? -5.875 -0.041 39.188 1 48.69 175 PRO B N 1
ATOM 4232 C CA . PRO B 1 175 ? -5.398 -0.105 37.812 1 48.69 175 PRO B CA 1
ATOM 4233 C C . PRO B 1 175 ? -4.91 1.246 37.281 1 48.69 175 PRO B C 1
ATOM 4235 O O . PRO B 1 175 ? -5.566 2.268 37.5 1 48.69 175 PRO B O 1
ATOM 4238 N N . ALA B 1 176 ? -3.65 1.465 37.312 1 54.88 176 ALA B N 1
ATOM 4239 C CA . ALA B 1 176 ? -3.057 2.674 36.75 1 54.88 176 ALA B CA 1
ATOM 4240 C C . ALA B 1 176 ? -3.846 3.158 35.531 1 54.88 176 ALA B C 1
ATOM 4242 O O . ALA B 1 176 ? -4.117 2.385 34.594 1 54.88 176 ALA B O 1
ATOM 4243 N N . ILE B 1 177 ? -4.766 4.055 35.75 1 62.19 177 ILE B N 1
ATOM 4244 C CA . ILE B 1 177 ? -5.477 4.707 34.656 1 62.19 177 ILE B CA 1
ATOM 4245 C C . ILE B 1 177 ? -4.531 4.922 33.469 1 62.19 177 ILE B C 1
ATOM 4247 O O . ILE B 1 177 ? -3.477 5.547 33.625 1 62.19 177 ILE B O 1
ATOM 4251 N N . PRO B 1 178 ? -4.793 4.254 32.406 1 68.38 178 PRO B N 1
ATOM 4252 C CA . PRO B 1 178 ? -3.912 4.453 31.25 1 68.38 178 PRO B CA 1
ATOM 4253 C C . PRO B 1 178 ? -3.828 5.914 30.812 1 68.38 178 PRO B C 1
ATOM 4255 O O . PRO B 1 178 ? -4.828 6.637 30.859 1 68.38 178 PRO B O 1
ATOM 4258 N N . VAL B 1 179 ? -2.627 6.449 30.812 1 82.19 179 VAL B N 1
ATOM 4259 C CA . VAL B 1 179 ? -2.422 7.801 30.312 1 82.19 179 VAL B CA 1
ATOM 4260 C C . VAL B 1 179 ? -2.234 7.762 28.797 1 82.19 179 VAL B C 1
ATOM 4262 O O . VAL B 1 179 ? -1.339 7.078 28.281 1 82.19 179 VAL B O 1
ATOM 4265 N N . PHE B 1 180 ? -3.174 8.383 28.141 1 89.19 180 PHE B N 1
ATOM 4266 C CA . PHE B 1 180 ? -3.109 8.484 26.688 1 89.19 180 PHE B CA 1
ATOM 4267 C C . PHE B 1 180 ? -2.33 9.727 26.266 1 89.19 180 PHE B C 1
ATOM 4269 O O . PHE B 1 180 ? -2.467 10.789 26.875 1 89.19 180 PHE B O 1
ATOM 4276 N N . ARG B 1 181 ? -1.447 9.484 25.328 1 92.19 181 ARG B N 1
ATOM 4277 C CA . ARG B 1 181 ? -0.661 10.594 24.781 1 92.19 181 ARG B CA 1
ATOM 4278 C C . ARG B 1 181 ? -0.368 10.383 23.312 1 92.19 181 ARG B C 1
ATOM 4280 O O . ARG B 1 181 ? -0.189 9.25 22.859 1 92.19 181 ARG B O 1
ATOM 4287 N N . LEU B 1 182 ? -0.347 11.5 22.625 1 96 182 LEU B N 1
ATOM 4288 C CA . LEU B 1 182 ? 0.067 11.453 21.219 1 96 182 LEU B CA 1
ATOM 4289 C C . LEU B 1 182 ? 1.581 11.594 21.109 1 96 182 LEU B C 1
ATOM 4291 O O . LEU B 1 182 ? 2.201 12.367 21.844 1 96 182 LEU B O 1
ATOM 4295 N N . LYS B 1 183 ? 2.127 10.859 20.234 1 94.62 183 LYS B N 1
ATOM 4296 C CA . LYS B 1 183 ? 3.537 11.062 19.906 1 94.62 183 LYS B CA 1
ATOM 4297 C C . LYS B 1 183 ? 3.762 12.414 19.234 1 94.62 183 LYS B C 1
ATOM 4299 O O . LYS B 1 183 ? 2.912 12.883 18.484 1 94.62 183 LYS B O 1
ATOM 4304 N N . ASP B 1 184 ? 4.891 13 19.469 1 95.81 184 ASP B N 1
ATOM 4305 C CA . ASP B 1 184 ? 5.219 14.258 18.812 1 95.81 184 ASP B CA 1
ATOM 4306 C C . ASP B 1 184 ? 5.492 14.047 17.312 1 95.81 184 ASP B C 1
ATOM 4308 O O . ASP B 1 184 ? 6.227 13.125 16.938 1 95.81 184 ASP B O 1
ATOM 4312 N N . PRO B 1 185 ? 4.898 14.883 16.562 1 97.25 185 PRO B N 1
ATOM 4313 C CA . PRO B 1 185 ? 5.121 14.711 15.117 1 97.25 185 PRO B CA 1
ATOM 4314 C C . PRO B 1 185 ? 6.57 14.969 14.711 1 97.25 185 PRO B C 1
ATOM 4316 O O . PRO B 1 185 ? 7.207 15.891 15.234 1 97.25 185 PRO B O 1
ATOM 4319 N N . ARG B 1 186 ? 7.051 14.164 13.922 1 97.69 186 ARG B N 1
ATOM 4320 C CA . ARG B 1 186 ? 8.344 14.305 13.258 1 97.69 186 ARG B CA 1
ATOM 4321 C C . ARG B 1 186 ? 8.273 13.805 11.82 1 97.69 186 ARG B C 1
ATOM 4323 O O . ARG B 1 186 ? 8.906 12.805 11.469 1 97.69 186 ARG B O 1
ATOM 4330 N N . PRO B 1 187 ? 7.551 14.586 11 1 98.31 187 PRO B N 1
ATOM 4331 C CA . PRO B 1 187 ? 7.41 14.117 9.617 1 98.31 187 PRO B CA 1
ATOM 4332 C C . PRO B 1 187 ? 8.75 13.898 8.93 1 98.31 187 PRO B C 1
ATOM 4334 O O . PRO B 1 187 ? 9.703 14.648 9.164 1 98.31 187 PRO B O 1
ATOM 4337 N N . ASP B 1 188 ? 8.844 12.898 8.094 1 98.69 188 ASP B N 1
ATOM 4338 C CA . ASP B 1 188 ? 10.055 12.625 7.324 1 98.69 188 ASP B CA 1
ATOM 4339 C C . ASP B 1 188 ? 10.352 13.758 6.348 1 98.69 188 ASP B C 1
ATOM 4341 O O . ASP B 1 188 ? 11.516 14.023 6.031 1 98.69 188 ASP B O 1
ATOM 4345 N N . ILE B 1 189 ? 9.32 14.336 5.805 1 98.62 189 ILE B N 1
ATOM 4346 C CA . ILE B 1 189 ? 9.391 15.539 4.988 1 98.62 189 ILE B CA 1
ATOM 4347 C C . ILE B 1 189 ? 8.242 16.484 5.344 1 98.62 189 ILE B C 1
ATOM 4349 O O . ILE B 1 189 ? 7.105 16.031 5.527 1 98.62 189 ILE B O 1
ATOM 4353 N N . CYS B 1 190 ? 8.531 17.688 5.457 1 97.75 190 CYS B N 1
ATOM 4354 C CA . CYS B 1 190 ? 7.531 18.719 5.684 1 97.75 190 CYS B CA 1
ATOM 4355 C C . CYS B 1 190 ? 7.684 19.859 4.676 1 97.75 190 CYS B C 1
ATOM 4357 O O . CYS B 1 190 ? 8.789 20.344 4.441 1 97.75 190 CYS B O 1
ATOM 4359 N N . VAL B 1 191 ? 6.594 20.234 4.051 1 98 191 VAL B N 1
ATOM 4360 C CA . VAL B 1 191 ? 6.617 21.297 3.062 1 98 191 VAL B CA 1
ATOM 4361 C C . VAL B 1 191 ? 5.727 22.453 3.523 1 98 191 VAL B C 1
ATOM 4363 O O . VAL B 1 191 ? 4.605 22.234 3.99 1 98 191 VAL B O 1
ATOM 4366 N N . GLY B 1 192 ? 6.215 23.625 3.467 1 96.62 192 GLY B N 1
ATOM 4367 C CA . GLY B 1 192 ? 5.5 24.844 3.799 1 96.62 192 GLY B CA 1
ATOM 4368 C C . GLY B 1 192 ? 6.062 26.062 3.105 1 96.62 192 GLY B C 1
ATOM 4369 O O . GLY B 1 192 ? 6.828 25.953 2.145 1 96.62 192 GLY B O 1
ATOM 4370 N N . LEU B 1 193 ? 5.586 27.188 3.521 1 92.88 193 LEU B N 1
ATOM 4371 C CA . LEU B 1 193 ? 6.055 28.453 2.957 1 92.88 193 LEU B CA 1
ATOM 4372 C C . LEU B 1 193 ? 7.406 28.844 3.547 1 92.88 193 LEU B C 1
ATOM 4374 O O . LEU B 1 193 ? 7.684 28.562 4.719 1 92.88 193 LEU B O 1
ATOM 4378 N N . SER B 1 194 ? 8.164 29.453 2.693 1 91.44 194 SER B N 1
ATOM 4379 C CA . SER B 1 194 ? 9.422 29.984 3.211 1 91.44 194 SER B CA 1
ATOM 4380 C C . SER B 1 194 ? 9.203 31.312 3.951 1 91.44 194 SER B C 1
ATOM 4382 O O . SER B 1 194 ? 8.266 32.031 3.645 1 91.44 194 SER B O 1
ATOM 4384 N N . ASP B 1 195 ? 10.109 31.578 4.805 1 84.44 195 ASP B N 1
ATOM 4385 C CA . ASP B 1 195 ? 10.094 32.844 5.527 1 84.44 195 ASP B CA 1
ATOM 4386 C C . ASP B 1 195 ? 10.117 34.031 4.559 1 84.44 195 ASP B C 1
ATOM 4388 O O . ASP B 1 195 ? 9.398 35 4.75 1 84.44 195 ASP B O 1
ATOM 4392 N N . ASP B 1 196 ? 10.891 33.875 3.609 1 81.44 196 ASP B N 1
ATOM 4393 C CA . ASP B 1 196 ? 11.07 34.938 2.648 1 81.44 196 ASP B CA 1
ATOM 4394 C C . ASP B 1 196 ? 9.789 35.188 1.851 1 81.44 196 ASP B C 1
ATOM 4396 O O . ASP B 1 196 ? 9.398 36.344 1.64 1 81.44 196 ASP B O 1
ATOM 4400 N N . SER B 1 197 ? 9.195 34.188 1.487 1 83.06 197 SER B N 1
ATOM 4401 C CA . SER B 1 197 ? 7.977 34.312 0.693 1 83.06 197 SER B CA 1
ATOM 4402 C C . SER B 1 197 ? 6.84 34.906 1.518 1 83.06 197 SER B C 1
ATOM 4404 O O . SER B 1 197 ? 6.039 35.688 1.005 1 83.06 197 SER B O 1
ATOM 4406 N N . LEU B 1 198 ? 6.785 34.5 2.689 1 82.25 198 LEU B N 1
ATOM 4407 C CA . LEU B 1 198 ? 5.734 35.031 3.562 1 82.25 198 LEU B CA 1
ATOM 4408 C C . LEU B 1 198 ? 5.957 36.5 3.869 1 82.25 198 LEU B C 1
ATOM 4410 O O . LEU B 1 198 ? 5.008 37.281 3.879 1 82.25 198 LEU B O 1
ATOM 4414 N N . ALA B 1 199 ? 7.16 36.812 4.102 1 76.94 199 ALA B N 1
ATOM 4415 C CA . ALA B 1 199 ? 7.496 38.188 4.359 1 76.94 199 ALA B CA 1
ATOM 4416 C C . ALA B 1 199 ? 7.176 39.062 3.15 1 76.94 199 ALA B C 1
ATOM 4418 O O . ALA B 1 199 ? 6.688 40.188 3.301 1 76.94 199 ALA B O 1
ATOM 4419 N N . ASP B 1 200 ? 7.434 38.562 2.047 1 77 200 ASP B N 1
ATOM 4420 C CA . ASP B 1 200 ? 7.156 39.312 0.814 1 77 200 ASP B CA 1
ATOM 4421 C C . ASP B 1 200 ? 5.66 39.531 0.638 1 77 200 ASP B C 1
ATOM 4423 O O . ASP B 1 200 ? 5.242 40.594 0.172 1 77 200 ASP B O 1
ATOM 4427 N N . SER B 1 201 ? 4.926 38.594 1.02 1 73.88 201 SER B N 1
ATOM 4428 C CA . SER B 1 201 ? 3.477 38.688 0.867 1 73.88 201 SER B CA 1
ATOM 4429 C C . SER B 1 201 ? 2.881 39.688 1.856 1 73.88 201 SER B C 1
ATOM 4431 O O . SER B 1 201 ? 1.857 40.312 1.575 1 73.88 201 SER B O 1
ATOM 4433 N N . LEU B 1 202 ? 3.566 39.844 2.926 1 70.25 202 LEU B N 1
ATOM 4434 C CA . LEU B 1 202 ? 3.074 40.719 3.971 1 70.25 202 LEU B CA 1
ATOM 4435 C C . LEU B 1 202 ? 3.619 42.125 3.781 1 70.25 202 LEU B C 1
ATOM 4437 O O . LEU B 1 202 ? 3.123 43.094 4.395 1 70.25 202 LEU B O 1
ATOM 4441 N N . GLU B 1 203 ? 4.75 42.219 3.014 1 63.97 203 GLU B N 1
ATOM 4442 C CA . GLU B 1 203 ? 5.414 43.5 2.762 1 63.97 203 GLU B CA 1
ATOM 4443 C C . GLU B 1 203 ? 4.43 44.531 2.242 1 63.97 203 GLU B C 1
ATOM 4445 O O . GLU B 1 203 ? 4.504 45.719 2.611 1 63.97 203 GLU B O 1
ATOM 4450 N N . HIS B 1 204 ? 3.697 44.031 1.28 1 58.53 204 HIS B N 1
ATOM 4451 C CA . HIS B 1 204 ? 2.816 45 0.678 1 58.53 204 HIS B CA 1
ATOM 4452 C C . HIS B 1 204 ? 2.012 45.75 1.741 1 58.53 204 HIS B C 1
ATOM 4454 O O . HIS B 1 204 ? 1.608 46.906 1.535 1 58.53 204 HIS B O 1
ATOM 4460 N N . ALA B 1 205 ? 2.004 45.188 2.91 1 52.12 205 ALA B N 1
ATOM 4461 C CA . ALA B 1 205 ? 1.19 45.875 3.916 1 52.12 205 ALA B CA 1
ATOM 4462 C C . ALA B 1 205 ? 2.059 46.719 4.848 1 52.12 205 ALA B C 1
ATOM 4464 O O . ALA B 1 205 ? 1.665 47.812 5.254 1 52.12 205 ALA B O 1
ATOM 4465 N N . LYS B 1 206 ? 3.203 46.406 5.309 1 55.5 206 LYS B N 1
ATOM 4466 C CA . LYS B 1 206 ? 3.844 47.156 6.383 1 55.5 206 LYS B CA 1
ATOM 4467 C C . LYS B 1 206 ? 5.352 47.25 6.164 1 55.5 206 LYS B C 1
ATOM 4469 O O . LYS B 1 206 ? 6.062 47.844 6.973 1 55.5 206 LYS B O 1
ATOM 4474 N N . GLY B 1 207 ? 5.852 46.844 4.941 1 58.62 207 GLY B N 1
ATOM 4475 C CA . GLY B 1 207 ? 7.281 46.75 4.699 1 58.62 207 GLY B CA 1
ATOM 4476 C C . GLY B 1 207 ? 7.867 45.406 5.074 1 58.62 207 GLY B C 1
ATOM 4477 O O . GLY B 1 207 ? 7.387 44.75 6.008 1 58.62 207 GLY B O 1
ATOM 4478 N N . ARG B 1 208 ? 8.812 44.781 4.398 1 63.16 208 ARG B N 1
ATOM 4479 C CA . ARG B 1 208 ? 9.352 43.438 4.5 1 63.16 208 ARG B CA 1
ATOM 4480 C C . ARG B 1 208 ? 9.969 43.188 5.875 1 63.16 208 ARG B C 1
ATOM 4482 O O . ARG B 1 208 ? 9.719 42.156 6.496 1 63.16 208 ARG B O 1
ATOM 4489 N N . ASP B 1 209 ? 10.766 44.062 6.266 1 65.44 209 ASP B N 1
ATOM 4490 C CA . ASP B 1 209 ? 11.453 43.906 7.543 1 65.44 209 ASP B CA 1
ATOM 4491 C C . ASP B 1 209 ? 10.469 43.875 8.703 1 65.44 209 ASP B C 1
ATOM 4493 O O . ASP B 1 209 ? 10.625 43.125 9.656 1 65.44 209 ASP B O 1
ATOM 4497 N N . ILE B 1 210 ? 9.555 44.625 8.531 1 63.72 210 ILE B N 1
ATOM 4498 C CA . ILE B 1 210 ? 8.539 44.719 9.57 1 63.72 210 ILE B CA 1
ATOM 4499 C C . ILE B 1 210 ? 7.691 43.438 9.578 1 63.72 210 ILE B C 1
ATOM 4501 O O . ILE B 1 210 ? 7.383 42.906 10.648 1 63.72 210 ILE B O 1
ATOM 4505 N N . ALA B 1 211 ? 7.414 43.031 8.477 1 68.38 211 ALA B N 1
ATOM 4506 C CA . ALA B 1 211 ? 6.609 41.812 8.352 1 68.38 211 ALA B CA 1
ATOM 4507 C C . ALA B 1 211 ? 7.332 40.625 8.961 1 68.38 211 ALA B C 1
ATOM 4509 O O . ALA B 1 211 ? 6.727 39.812 9.695 1 68.38 211 ALA B O 1
ATOM 4510 N N . GLN B 1 212 ? 8.609 40.562 8.688 1 72.5 212 GLN B N 1
ATOM 4511 C CA . GLN B 1 212 ? 9.406 39.469 9.242 1 72.5 212 GLN B CA 1
ATOM 4512 C C . GLN B 1 212 ? 9.461 39.562 10.766 1 72.5 212 GLN B C 1
ATOM 4514 O O . GLN B 1 212 ? 9.344 38.531 11.445 1 72.5 212 GLN B O 1
ATOM 4519 N N . SER B 1 213 ? 9.711 40.688 11.164 1 75.75 213 SER B N 1
ATOM 4520 C CA . SER B 1 213 ? 9.773 40.875 12.609 1 75.75 213 SER B CA 1
ATOM 4521 C C . SER B 1 213 ? 8.438 40.562 13.266 1 75.75 213 SER B C 1
ATOM 4523 O O . SER B 1 213 ? 8.406 39.969 14.352 1 75.75 213 SER B O 1
ATOM 4525 N N . LEU B 1 214 ? 7.441 40.906 12.562 1 74 214 LEU B N 1
ATOM 4526 C CA . LEU B 1 214 ? 6.105 40.625 13.078 1 74 214 LEU B CA 1
ATOM 4527 C C . LEU B 1 214 ? 5.863 39.094 13.172 1 74 214 LEU B C 1
ATOM 4529 O O . LEU B 1 214 ? 5.316 38.625 14.164 1 74 214 LEU B O 1
ATOM 4533 N N . LEU B 1 215 ? 6.258 38.469 12.227 1 77.31 215 LEU B N 1
ATOM 4534 C CA . LEU B 1 215 ? 6.09 37.031 12.219 1 77.31 215 LEU B CA 1
ATOM 4535 C C . LEU B 1 215 ? 6.895 36.375 13.344 1 77.31 215 LEU B C 1
ATOM 4537 O O . LEU B 1 215 ? 6.41 35.469 14 1 77.31 215 LEU B O 1
ATOM 4541 N N . LEU B 1 216 ? 8.031 36.875 13.531 1 78.44 216 LEU B N 1
ATOM 4542 C CA . LEU B 1 216 ? 8.883 36.375 14.594 1 78.44 216 LEU B CA 1
ATOM 4543 C C . LEU B 1 216 ? 8.281 36.656 15.961 1 78.44 216 LEU B C 1
ATOM 4545 O O . LEU B 1 216 ? 8.32 35.812 16.859 1 78.44 216 LEU B O 1
ATOM 4549 N N . ASP B 1 217 ? 7.809 37.812 16 1 78.19 217 ASP B N 1
ATOM 4550 C CA . ASP B 1 217 ? 7.195 38.219 17.266 1 78.19 217 ASP B CA 1
ATOM 4551 C C . ASP B 1 217 ? 5.992 37.312 17.594 1 78.19 217 ASP B C 1
ATOM 4553 O O . ASP B 1 217 ? 5.844 36.844 18.719 1 78.19 217 ASP B O 1
ATOM 4557 N N . MET B 1 218 ? 5.219 37.156 16.672 1 80 218 MET B N 1
ATOM 4558 C CA . MET B 1 218 ? 4.027 36.312 16.859 1 80 218 MET B CA 1
ATOM 4559 C C . MET B 1 218 ? 4.41 34.875 17.203 1 80 218 MET B C 1
ATOM 4561 O O . MET B 1 218 ? 3.764 34.25 18.047 1 80 218 MET B O 1
ATOM 4565 N N . GLN B 1 219 ? 5.449 34.406 16.594 1 85.19 219 GLN B N 1
ATOM 4566 C CA . GLN B 1 219 ? 5.984 33.062 16.859 1 85.19 219 GLN B CA 1
ATOM 4567 C C . GLN B 1 219 ? 6.488 32.969 18.297 1 85.19 219 GLN B C 1
ATOM 4569 O O . GLN B 1 219 ? 6.176 31.984 18.984 1 85.19 219 GLN B O 1
ATOM 4574 N N . ASP B 1 220 ? 7.242 33.969 18.734 1 80.25 220 ASP B N 1
ATOM 4575 C CA . ASP B 1 220 ? 7.898 33.938 20.031 1 80.25 220 ASP B CA 1
ATOM 4576 C C . ASP B 1 220 ? 6.887 34.094 21.172 1 80.25 220 ASP B C 1
ATOM 4578 O O . ASP B 1 220 ? 7.078 33.531 22.266 1 80.25 220 ASP B O 1
ATOM 4582 N N . THR B 1 221 ? 5.82 34.781 20.844 1 79.38 221 THR B N 1
ATOM 4583 C CA . THR B 1 221 ? 4.812 35.031 21.875 1 79.38 221 THR B CA 1
ATOM 4584 C C . THR B 1 221 ? 3.729 33.938 21.828 1 79.38 221 THR B C 1
ATOM 4586 O O . THR B 1 221 ? 2.775 34 22.609 1 79.38 221 THR B O 1
ATOM 4589 N N . SER B 1 222 ? 3.818 33.125 20.859 1 79.94 222 SER B N 1
ATOM 4590 C CA . SER B 1 222 ? 2.879 32.031 20.672 1 79.94 222 SER B CA 1
ATOM 4591 C C . SER B 1 222 ? 1.49 32.531 20.297 1 79.94 222 SER B C 1
ATOM 4593 O O . SER B 1 222 ? 0.483 31.891 20.625 1 79.94 222 SER B O 1
ATOM 4595 N N . THR B 1 223 ? 1.42 33.75 19.812 1 78.56 223 THR B N 1
ATOM 4596 C CA . THR B 1 223 ? 0.161 34.281 19.312 1 78.56 223 THR B CA 1
ATOM 4597 C C . THR B 1 223 ? -0.233 33.562 18.016 1 78.56 223 THR B C 1
ATOM 4599 O O . THR B 1 223 ? -1.405 33.25 17.797 1 78.56 223 THR B O 1
ATOM 4602 N N . LEU B 1 224 ? 0.741 33.438 17.203 1 86 224 LEU B N 1
ATOM 4603 C CA . LEU B 1 224 ? 0.601 32.656 15.984 1 86 224 LEU B CA 1
ATOM 4604 C C . LEU B 1 224 ? 1.852 31.828 15.727 1 86 224 LEU B C 1
ATOM 4606 O O . LEU B 1 224 ? 2.896 32.375 15.352 1 86 224 LEU B O 1
ATOM 4610 N N . ILE B 1 225 ? 1.666 30.594 15.898 1 90.06 225 ILE B N 1
ATOM 4611 C CA . ILE B 1 225 ? 2.777 29.688 15.602 1 90.06 225 ILE B CA 1
ATOM 4612 C C . ILE B 1 225 ? 2.678 29.203 14.156 1 90.06 225 ILE B C 1
ATOM 4614 O O . ILE B 1 225 ? 1.757 28.453 13.812 1 90.06 225 ILE B O 1
ATOM 4618 N N . SER B 1 226 ? 3.58 29.672 13.398 1 92.12 226 SER B N 1
ATOM 4619 C CA . SER B 1 226 ? 3.561 29.312 11.984 1 92.12 226 SER B CA 1
ATOM 4620 C C . SER B 1 226 ? 4.648 28.297 11.656 1 92.12 226 SER B C 1
ATOM 4622 O O . SER B 1 226 ? 4.52 27.531 10.695 1 92.12 226 SER B O 1
ATOM 4624 N N . ASP B 1 227 ? 5.746 28.359 12.336 1 93.44 227 ASP B N 1
ATOM 4625 C CA . ASP B 1 227 ? 6.797 27.344 12.258 1 93.44 227 ASP B CA 1
ATOM 4626 C C . ASP B 1 227 ? 6.609 26.281 13.328 1 93.44 227 ASP B C 1
ATOM 4628 O O . ASP B 1 227 ? 6.777 26.547 14.523 1 93.44 227 ASP B O 1
ATOM 4632 N N . PRO B 1 228 ? 6.363 25.078 12.906 1 95.31 228 PRO B N 1
ATOM 4633 C CA . PRO B 1 228 ? 6.027 24.062 13.891 1 95.31 228 PRO B CA 1
ATOM 4634 C C . PRO B 1 228 ? 7.262 23.469 14.586 1 95.31 228 PRO B C 1
ATOM 4636 O O . PRO B 1 228 ? 7.133 22.75 15.57 1 95.31 228 PRO B O 1
ATOM 4639 N N . HIS B 1 229 ? 8.43 23.75 14.203 1 95 229 HIS B N 1
ATOM 4640 C CA . HIS B 1 229 ? 9.633 23.062 14.664 1 95 229 HIS B C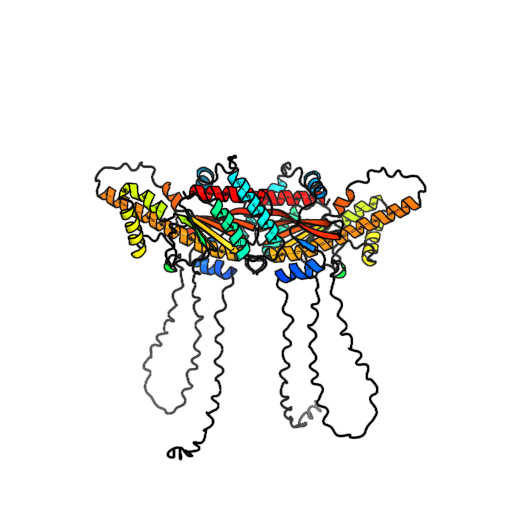A 1
ATOM 4641 C C . HIS B 1 229 ? 10.086 23.594 16.016 1 95 229 HIS B C 1
ATOM 4643 O O . HIS B 1 229 ? 9.906 24.781 16.312 1 95 229 HIS B O 1
ATOM 4649 N N . VAL B 1 230 ? 10.711 22.719 16.766 1 93.12 230 VAL B N 1
ATOM 4650 C CA . VAL B 1 230 ? 11.297 23.094 18.047 1 93.12 230 VAL B CA 1
ATOM 4651 C C . VAL B 1 230 ? 12.375 24.156 17.828 1 93.12 230 VAL B C 1
ATOM 4653 O O . VAL B 1 230 ? 12.438 25.141 18.562 1 93.12 230 VAL B O 1
ATOM 4656 N N . THR B 1 231 ? 13.133 23.859 16.828 1 89.81 231 THR B N 1
ATOM 4657 C CA . THR B 1 231 ? 14.078 24.859 16.344 1 89.81 231 THR B CA 1
ATOM 4658 C C . THR B 1 231 ? 13.609 25.453 15.016 1 89.81 231 THR B C 1
ATOM 4660 O O . THR B 1 231 ? 13.383 24.734 14.047 1 89.81 231 THR B O 1
ATOM 4663 N N . PRO B 1 232 ? 13.422 26.766 15.086 1 86 232 PRO B N 1
ATOM 4664 C CA . PRO B 1 232 ? 12.93 27.359 13.852 1 86 232 PRO B CA 1
ATOM 4665 C C . PRO B 1 232 ? 13.82 27.047 12.648 1 86 232 PRO B C 1
ATOM 4667 O O . PRO B 1 232 ? 15.047 27.125 12.742 1 86 232 PRO B O 1
ATOM 4670 N N . LEU B 1 233 ? 13.164 26.75 11.5 1 89.38 233 LEU B N 1
ATOM 4671 C CA . LEU B 1 233 ? 13.898 26.344 10.312 1 89.38 233 LEU B CA 1
ATOM 4672 C C . LEU B 1 233 ? 13.508 27.188 9.102 1 89.38 233 LEU B C 1
ATOM 4674 O O . LEU B 1 233 ? 13.953 26.922 7.984 1 89.38 233 LEU B O 1
ATOM 4678 N N . GLY B 1 234 ? 12.633 28.125 9.289 1 87.81 234 GLY B N 1
ATOM 4679 C CA . GLY B 1 234 ? 12.234 29 8.203 1 87.81 234 GLY B CA 1
ATOM 4680 C C . GLY B 1 234 ? 11.086 28.453 7.379 1 87.81 234 GLY B C 1
ATOM 4681 O O . GLY B 1 234 ? 10.805 28.953 6.285 1 87.81 234 GLY B O 1
ATOM 4682 N N . LEU B 1 235 ? 10.523 27.375 7.777 1 93.5 235 LEU B N 1
ATOM 4683 C CA . LEU B 1 235 ? 9.328 26.812 7.156 1 93.5 235 LEU B CA 1
ATOM 4684 C C . LEU B 1 235 ? 8.078 27.219 7.93 1 93.5 235 LEU B C 1
ATOM 4686 O O . LEU B 1 235 ? 8 27.016 9.148 1 93.5 235 LEU B O 1
ATOM 4690 N N . ARG B 1 236 ? 7.199 27.828 7.172 1 92.5 236 ARG B N 1
ATOM 4691 C CA . ARG B 1 236 ? 5.98 28.328 7.797 1 92.5 236 ARG B CA 1
ATOM 4692 C C . ARG B 1 236 ? 4.746 27.641 7.215 1 92.5 236 ARG B C 1
ATOM 4694 O O . ARG B 1 236 ? 4.703 27.344 6.02 1 92.5 236 ARG B O 1
ATOM 4701 N N . PHE B 1 237 ? 3.74 27.375 8.07 1 93.88 237 PHE B N 1
ATOM 4702 C CA . PHE B 1 237 ? 2.428 26.859 7.703 1 93.88 237 PHE B CA 1
ATOM 4703 C C . PHE B 1 237 ? 2.561 25.594 6.859 1 93.88 237 PHE B C 1
ATOM 4705 O O . PHE B 1 237 ? 2.184 25.578 5.688 1 93.88 237 PHE B O 1
ATOM 4712 N N . PRO B 1 238 ? 2.99 24.531 7.512 1 96.5 238 PRO B N 1
ATOM 4713 C CA . PRO B 1 238 ? 3.066 23.266 6.773 1 96.5 238 PRO B CA 1
ATOM 4714 C C . PRO B 1 238 ? 1.717 22.828 6.207 1 96.5 238 PRO B C 1
ATOM 4716 O O . PRO B 1 238 ? 0.706 22.875 6.914 1 96.5 238 PRO B O 1
ATOM 4719 N N . PHE B 1 239 ? 1.685 22.484 4.906 1 96.88 239 PHE B N 1
ATOM 4720 C CA . PHE B 1 239 ? 0.433 22.047 4.297 1 96.88 239 PHE B CA 1
ATOM 4721 C C . PHE B 1 239 ? 0.582 20.656 3.68 1 96.88 239 PHE B C 1
ATOM 4723 O O . PHE B 1 239 ? -0.403 20.062 3.246 1 96.88 239 PHE B O 1
ATOM 4730 N N . LEU B 1 240 ? 1.805 20.156 3.619 1 98.38 240 LEU B N 1
ATOM 4731 C CA . LEU B 1 240 ? 2.1 18.812 3.127 1 98.38 240 LEU B CA 1
ATOM 4732 C C . LEU B 1 240 ? 3.158 18.141 3.988 1 98.38 240 LEU B C 1
ATOM 4734 O O . LEU B 1 240 ? 4.234 18.703 4.207 1 98.38 240 LEU B O 1
ATOM 4738 N N . ILE B 1 241 ? 2.838 16.984 4.488 1 98.69 241 ILE B N 1
ATOM 4739 C CA . ILE B 1 241 ? 3.824 16.219 5.246 1 98.69 241 ILE B CA 1
ATOM 4740 C C . ILE B 1 241 ? 3.949 14.82 4.656 1 98.69 241 ILE B C 1
ATOM 4742 O O . ILE B 1 241 ? 3.018 14.32 4.023 1 98.69 241 ILE B O 1
ATOM 4746 N N . VAL B 1 242 ? 5.102 14.203 4.832 1 98.88 242 VAL B N 1
ATOM 4747 C CA . VAL B 1 242 ? 5.367 12.852 4.355 1 98.88 242 VAL B CA 1
ATOM 4748 C C . VAL B 1 242 ? 5.809 11.969 5.523 1 98.88 242 VAL B C 1
ATOM 4750 O O . VAL B 1 242 ? 6.637 12.375 6.34 1 98.88 242 VAL B O 1
ATOM 4753 N N . GLU B 1 243 ? 5.168 10.875 5.641 1 98.81 243 GLU B N 1
ATOM 4754 C CA . GLU B 1 243 ? 5.59 9.805 6.543 1 98.81 243 GLU B CA 1
ATOM 4755 C C . GLU B 1 243 ? 5.984 8.555 5.766 1 98.81 243 GLU B C 1
ATOM 4757 O O . GLU B 1 243 ? 5.141 7.922 5.129 1 98.81 243 GLU B O 1
ATOM 4762 N N . ALA B 1 244 ? 7.23 8.219 5.867 1 98.44 244 ALA B N 1
ATOM 4763 C CA . ALA B 1 244 ? 7.758 7.117 5.062 1 98.44 244 ALA B CA 1
ATOM 4764 C C . ALA B 1 244 ? 8.109 5.918 5.938 1 98.44 244 ALA B C 1
ATOM 4766 O O . ALA B 1 244 ? 8.625 6.078 7.047 1 98.44 244 ALA B O 1
ATOM 4767 N N . LYS B 1 245 ? 7.73 4.773 5.488 1 97.81 245 LYS B N 1
ATOM 4768 C CA . LYS B 1 245 ? 8.117 3.486 6.059 1 97.81 245 LYS B CA 1
ATOM 4769 C C . LYS B 1 245 ? 8.656 2.549 4.984 1 97.81 245 LYS B C 1
ATOM 4771 O O . LYS B 1 245 ? 8.484 2.805 3.789 1 97.81 245 LYS B O 1
ATOM 4776 N N . ALA B 1 246 ? 9.344 1.569 5.418 1 96.56 246 ALA B N 1
ATOM 4777 C CA . ALA B 1 246 ? 9.844 0.523 4.527 1 96.56 246 ALA B CA 1
ATOM 4778 C C . ALA B 1 246 ? 9.539 -0.863 5.09 1 96.56 246 ALA B C 1
ATOM 4780 O O . ALA B 1 246 ? 9.883 -1.164 6.234 1 96.56 246 ALA B O 1
ATOM 4781 N N . GLY B 1 247 ? 8.938 -1.653 4.238 1 93.81 247 GLY B N 1
ATOM 4782 C CA . GLY B 1 247 ? 8.625 -3.008 4.66 1 93.81 247 GLY B CA 1
ATOM 4783 C C . GLY B 1 247 ? 9.852 -3.846 4.949 1 93.81 247 GLY B C 1
ATOM 4784 O O . GLY B 1 247 ? 9.828 -4.715 5.824 1 93.81 247 GLY B O 1
ATOM 4785 N N . ALA B 1 248 ? 10.914 -3.598 4.305 1 92.69 248 ALA B N 1
ATOM 4786 C CA . ALA B 1 248 ? 12.156 -4.355 4.465 1 92.69 248 ALA B CA 1
ATOM 4787 C C . ALA B 1 248 ? 12.695 -4.227 5.887 1 92.69 248 ALA B C 1
ATOM 4789 O O . ALA B 1 248 ? 13.383 -5.129 6.375 1 92.69 248 ALA B O 1
ATOM 4790 N N . THR B 1 249 ? 12.32 -3.17 6.535 1 91.75 249 THR B N 1
ATOM 4791 C CA . THR B 1 249 ? 12.828 -2.934 7.883 1 91.75 249 THR B CA 1
ATOM 4792 C C . THR B 1 249 ? 11.695 -3.02 8.906 1 91.75 249 THR B C 1
ATOM 4794 O O . THR B 1 249 ? 11.82 -2.502 10.016 1 91.75 249 THR B O 1
ATOM 4797 N N . GLY B 1 250 ? 10.641 -3.504 8.445 1 91.81 250 GLY B N 1
ATOM 4798 C CA . GLY B 1 250 ? 9.578 -3.809 9.383 1 91.81 250 GLY B CA 1
ATOM 4799 C C . GLY B 1 250 ? 8.508 -2.729 9.445 1 91.81 250 GLY B C 1
ATOM 4800 O O . GLY B 1 250 ? 7.504 -2.883 10.141 1 91.81 250 GLY B O 1
ATOM 4801 N N . GLY B 1 251 ? 8.703 -1.646 8.758 1 95.31 251 GLY B N 1
ATOM 4802 C CA . GLY B 1 251 ? 7.695 -0.594 8.719 1 95.31 251 GLY B CA 1
ATOM 4803 C C . GLY B 1 251 ? 6.508 -0.935 7.84 1 95.31 251 GLY B C 1
ATOM 4804 O O . GLY B 1 251 ? 6.621 -1.739 6.914 1 95.31 251 GLY B O 1
ATOM 4805 N N . ASN B 1 252 ? 5.34 -0.329 8.164 1 96.62 252 ASN B N 1
ATOM 4806 C CA . ASN B 1 252 ? 4.152 -0.576 7.355 1 96.62 252 ASN B CA 1
ATOM 4807 C C . ASN B 1 252 ? 3.324 0.692 7.176 1 96.62 252 ASN B C 1
ATOM 4809 O O . ASN B 1 252 ? 3.639 1.732 7.754 1 96.62 252 ASN B O 1
ATOM 4813 N N . LEU B 1 253 ? 2.359 0.603 6.344 1 97.94 253 LEU B N 1
ATOM 4814 C CA . LEU B 1 253 ? 1.53 1.754 6.008 1 97.94 253 LEU B CA 1
ATOM 4815 C C . LEU B 1 253 ? 0.713 2.207 7.211 1 97.94 253 LEU B C 1
ATOM 4817 O O . LEU B 1 253 ? 0.497 3.406 7.406 1 97.94 253 LEU B O 1
ATOM 4821 N N . TYR B 1 254 ? 0.302 1.286 8.031 1 97.12 254 TYR B N 1
ATOM 4822 C CA . TYR B 1 254 ? -0.525 1.592 9.188 1 97.12 254 TYR B CA 1
ATOM 4823 C C . TYR B 1 254 ? 0.216 2.5 10.164 1 97.12 254 TYR B C 1
ATOM 4825 O O . TYR B 1 254 ? -0.36 3.453 10.695 1 97.12 254 TYR B O 1
ATOM 4833 N N . GLN B 1 255 ? 1.431 2.23 10.312 1 97.19 255 GLN B N 1
ATOM 4834 C CA . GLN B 1 255 ? 2.285 3.062 11.156 1 97.19 255 GLN B CA 1
ATOM 4835 C C . GLN B 1 255 ? 2.445 4.461 10.562 1 97.19 255 GLN B C 1
ATOM 4837 O O . GLN B 1 255 ? 2.342 5.461 11.273 1 97.19 255 GLN B O 1
ATOM 4842 N N . ALA B 1 256 ? 2.742 4.461 9.305 1 98.5 256 ALA B N 1
ATOM 4843 C CA . ALA B 1 256 ? 2.896 5.742 8.625 1 98.5 256 ALA B CA 1
ATOM 4844 C C . ALA B 1 256 ? 1.613 6.562 8.703 1 98.5 256 ALA B C 1
ATOM 4846 O O . ALA B 1 256 ? 1.658 7.781 8.891 1 98.5 256 ALA B O 1
ATOM 4847 N N . GLN B 1 257 ? 0.516 5.91 8.539 1 98.31 257 GLN B N 1
ATOM 4848 C CA . GLN B 1 257 ? -0.783 6.574 8.609 1 98.31 257 GLN B CA 1
ATOM 4849 C C . GLN B 1 257 ? -1.016 7.191 9.984 1 98.31 257 GLN B C 1
ATOM 4851 O O . GLN B 1 257 ? -1.499 8.32 10.094 1 98.31 257 GLN B O 1
ATOM 4856 N N . ASN B 1 258 ? -0.698 6.438 11.008 1 97.94 258 ASN B N 1
ATOM 4857 C CA . ASN B 1 258 ? -0.861 6.953 12.359 1 97.94 258 ASN B CA 1
ATOM 4858 C C . ASN B 1 258 ? -0.04 8.219 12.578 1 97.94 258 ASN B C 1
ATOM 4860 O O . ASN B 1 258 ? -0.53 9.188 13.164 1 97.94 258 ASN B O 1
ATOM 4864 N N . GLN B 1 259 ? 1.124 8.203 12.078 1 98.44 259 GLN B N 1
ATOM 4865 C CA . GLN B 1 259 ? 1.996 9.367 12.219 1 98.44 259 GLN B CA 1
ATOM 4866 C C . GLN B 1 259 ? 1.471 10.547 11.398 1 98.44 259 GLN B C 1
ATOM 4868 O O . GLN B 1 259 ? 1.468 11.68 11.875 1 98.44 259 GLN B O 1
ATOM 4873 N N . ALA B 1 260 ? 1.015 10.234 10.25 1 98.75 260 ALA B N 1
ATOM 4874 C CA . ALA B 1 260 ? 0.472 11.266 9.375 1 98.75 260 ALA B CA 1
ATOM 4875 C C . ALA B 1 260 ? -0.793 11.883 9.969 1 98.75 260 ALA B C 1
ATOM 4877 O O . ALA B 1 260 ? -1.051 13.078 9.805 1 98.75 260 ALA B O 1
ATOM 4878 N N . ALA B 1 261 ? -1.54 11.031 10.641 1 98.56 261 ALA B N 1
ATOM 4879 C CA . ALA B 1 261 ? -2.773 11.508 11.258 1 98.56 261 ALA B CA 1
ATOM 4880 C C . ALA B 1 261 ? -2.484 12.586 12.297 1 98.56 261 ALA B C 1
ATOM 4882 O O . ALA B 1 261 ? -3.139 13.625 12.32 1 98.56 261 ALA B O 1
ATOM 4883 N N . VAL B 1 262 ? -1.507 12.359 13.086 1 98.56 262 VAL B N 1
ATOM 4884 C CA . VAL B 1 262 ? -1.136 13.32 14.117 1 98.56 262 VAL B CA 1
ATOM 4885 C C . VAL B 1 262 ? -0.53 14.562 13.469 1 98.56 262 VAL B C 1
ATOM 4887 O O . VAL B 1 262 ? -0.906 15.695 13.797 1 98.56 262 VAL B O 1
ATOM 4890 N N . GLY B 1 263 ? 0.381 14.352 12.57 1 98.5 263 GLY B N 1
ATOM 4891 C CA . GLY B 1 263 ? 1.017 15.469 11.891 1 98.5 263 GLY B CA 1
ATOM 4892 C C . GLY B 1 263 ? 0.036 16.344 11.117 1 98.5 263 GLY B C 1
ATOM 4893 O O . GLY B 1 263 ? 0.088 17.562 11.195 1 98.5 263 GLY B O 1
ATOM 4894 N N . GLY B 1 264 ? -0.826 15.688 10.367 1 98.5 264 GLY B N 1
ATOM 4895 C CA . GLY B 1 264 ? -1.838 16.422 9.617 1 98.5 264 GLY B CA 1
ATOM 4896 C C . GLY B 1 264 ? -2.77 17.219 10.492 1 98.5 264 GLY B C 1
ATOM 4897 O O . GLY B 1 264 ? -3.104 18.359 10.172 1 98.5 264 GLY B O 1
ATOM 4898 N N . SER B 1 265 ? -3.166 16.656 11.594 1 98.31 265 SER B N 1
ATOM 4899 C CA . SER B 1 265 ? -4.035 17.359 12.531 1 98.31 265 SER B CA 1
ATOM 4900 C C . SER B 1 265 ? -3.322 18.562 13.156 1 98.31 265 SER B C 1
ATOM 4902 O O . SER B 1 265 ? -3.934 19.609 13.367 1 98.31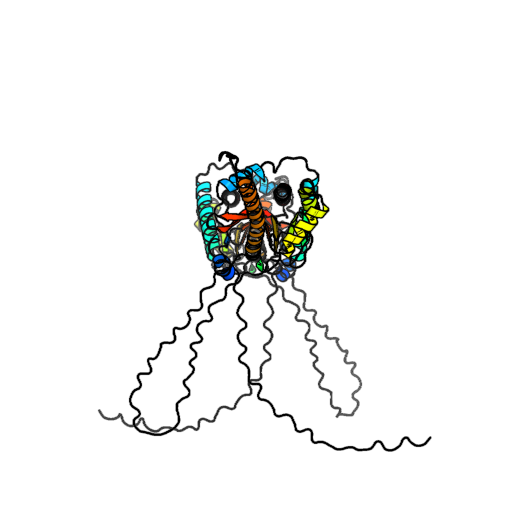 265 SER B O 1
ATOM 4904 N N . THR B 1 266 ? -2.088 18.375 13.469 1 98.12 266 THR B N 1
ATOM 4905 C CA . THR B 1 266 ? -1.289 19.453 14.016 1 98.12 266 THR B CA 1
ATOM 4906 C C . THR B 1 266 ? -1.157 20.594 13.008 1 98.12 266 THR B C 1
ATOM 4908 O O . THR B 1 266 ? -1.262 21.766 13.367 1 98.12 266 THR B O 1
ATOM 4911 N N . ALA B 1 267 ? -0.939 20.234 11.781 1 97.75 267 ALA B N 1
ATOM 4912 C CA . ALA B 1 267 ? -0.869 21.234 10.727 1 97.75 267 ALA B CA 1
ATOM 4913 C C . ALA B 1 267 ? -2.174 22.016 10.625 1 97.75 267 ALA B C 1
ATOM 4915 O O . ALA B 1 267 ? -2.158 23.234 10.461 1 97.75 267 ALA B O 1
ATOM 4916 N N . LEU B 1 268 ? -3.26 21.328 10.75 1 96.88 268 LEU B N 1
ATOM 4917 C CA . LEU B 1 268 ? -4.566 21.984 10.695 1 96.88 268 LEU B CA 1
ATOM 4918 C C . LEU B 1 268 ? -4.73 22.969 11.836 1 96.88 268 LEU B C 1
ATOM 4920 O O . LEU B 1 268 ? -5.312 24.047 11.656 1 96.88 268 LEU B O 1
ATOM 4924 N N . LEU B 1 269 ? -4.215 22.641 12.969 1 95.38 269 LEU B N 1
ATOM 4925 C CA . LEU B 1 269 ? -4.301 23.531 14.117 1 95.38 269 LEU B CA 1
ATOM 4926 C C . LEU B 1 269 ? -3.469 24.797 13.883 1 95.38 269 LEU B C 1
ATOM 4928 O O . LEU B 1 269 ? -3.875 25.891 14.273 1 95.38 269 LEU B O 1
ATOM 4932 N N . ILE B 1 270 ? -2.402 24.625 13.305 1 94.5 270 ILE B N 1
ATOM 4933 C CA . ILE B 1 270 ? -1.562 25.766 12.984 1 94.5 270 ILE B CA 1
ATOM 4934 C C . ILE B 1 270 ? -2.295 26.688 12.016 1 94.5 270 ILE B C 1
ATOM 4936 O O . ILE B 1 270 ? -2.322 27.906 12.203 1 94.5 270 ILE B O 1
ATOM 4940 N N . LEU B 1 271 ? -2.896 26.125 11.008 1 92.44 271 LEU B N 1
ATOM 4941 C CA . LEU B 1 271 ? -3.639 26.906 10.023 1 92.44 271 LEU B CA 1
ATOM 4942 C C . LEU B 1 271 ? -4.859 27.562 10.656 1 92.44 271 LEU B C 1
ATOM 4944 O O . LEU B 1 271 ? -5.25 28.672 10.258 1 92.44 271 LEU B O 1
ATOM 4948 N N . LYS B 1 272 ? -5.418 26.906 11.555 1 90 272 LYS B N 1
ATOM 4949 C CA . LYS B 1 272 ? -6.539 27.484 12.289 1 90 272 LYS B CA 1
ATOM 4950 C C . LYS B 1 272 ? -6.117 28.766 13.023 1 90 272 LYS B C 1
ATOM 4952 O O . LYS B 1 272 ? -6.883 29.719 13.094 1 90 272 LYS B O 1
ATOM 4957 N N . GLY B 1 273 ? -5 28.703 13.578 1 86.88 273 GLY B N 1
ATOM 4958 C CA . GLY B 1 273 ? -4.477 29.891 14.219 1 86.88 273 GLY B CA 1
ATOM 4959 C C . GLY B 1 273 ? -4.434 31.094 13.305 1 86.88 273 GLY B C 1
ATOM 4960 O O . GLY B 1 273 ? -4.719 32.219 13.727 1 86.88 273 GLY B O 1
ATOM 4961 N N . LEU B 1 274 ? -4.086 30.891 12.125 1 83.12 274 LEU B N 1
ATOM 4962 C CA . LEU B 1 274 ? -4.055 31.938 11.125 1 83.12 274 LEU B CA 1
ATOM 4963 C C . LEU B 1 274 ? -5.461 32.469 10.828 1 83.12 274 LEU B C 1
ATOM 4965 O O . LEU B 1 274 ? -5.672 33.656 10.711 1 83.12 274 LEU B O 1
ATOM 4969 N N . SER B 1 275 ? -6.359 31.531 10.719 1 82.31 275 SER B N 1
ATOM 4970 C CA . SER B 1 275 ? -7.75 31.891 10.469 1 82.31 275 SER B CA 1
ATOM 4971 C C . SER B 1 275 ? -8.32 32.719 11.625 1 82.31 275 SER B C 1
ATOM 4973 O O . SER B 1 275 ? -9.062 33.688 11.398 1 82.31 275 SER B O 1
ATOM 4975 N N . ASP B 1 276 ? -8 32.344 12.781 1 83.44 276 ASP B N 1
ATOM 4976 C CA . ASP B 1 276 ? -8.477 33.031 13.969 1 83.44 276 ASP B CA 1
ATOM 4977 C C . ASP B 1 276 ? -7.918 34.469 14.039 1 83.44 276 ASP B C 1
ATOM 4979 O O . ASP B 1 276 ? -8.617 35.375 14.453 1 83.44 276 ASP B O 1
ATOM 4983 N N . LEU B 1 277 ? -6.762 34.562 13.719 1 79.12 277 LEU B N 1
ATOM 4984 C CA . LEU B 1 277 ? -6.125 35.875 13.719 1 79.12 277 LEU B CA 1
ATOM 4985 C C . LEU B 1 277 ? -6.781 36.812 12.703 1 79.12 277 LEU B C 1
ATOM 4987 O O . LEU B 1 277 ? -6.984 38 12.977 1 79.12 277 LEU B O 1
ATOM 4991 N N . ARG B 1 278 ? -7.082 36.312 11.602 1 76.44 278 ARG B N 1
ATOM 4992 C CA . ARG B 1 278 ? -7.742 37.094 10.555 1 76.44 278 ARG B CA 1
ATOM 4993 C C . ARG B 1 278 ? -9.125 37.531 11.008 1 76.44 278 ARG B C 1
ATOM 4995 O O . ARG B 1 278 ? -9.516 38.688 10.789 1 76.44 278 ARG B O 1
ATOM 5002 N N . ASP B 1 279 ? -9.781 36.656 11.578 1 76 279 ASP B N 1
ATOM 5003 C CA . ASP B 1 279 ? -11.133 36.969 12.055 1 76 279 ASP B CA 1
ATOM 5004 C C . ASP B 1 279 ? -11.102 38.031 13.148 1 76 279 ASP B C 1
ATOM 5006 O O . ASP B 1 279 ? -11.969 38.906 13.195 1 76 279 ASP B O 1
ATOM 5010 N N . SER B 1 280 ? -10.172 37.938 13.961 1 75.31 280 SER B N 1
ATOM 5011 C CA . SER B 1 280 ? -10.047 38.906 15.039 1 75.31 280 SER B CA 1
ATOM 5012 C C . SER B 1 280 ? -9.727 40.312 14.484 1 75.31 280 SER B C 1
ATOM 5014 O O . SER B 1 280 ? -10.219 41.312 15 1 75.31 280 SER B O 1
ATOM 5016 N N . GLN B 1 281 ? -8.992 40.344 13.492 1 69.44 281 GLN B N 1
ATOM 5017 C CA . GLN B 1 281 ? -8.648 41.625 12.883 1 69.44 281 GLN B CA 1
ATOM 5018 C C . GLN B 1 281 ? -9.844 42.25 12.164 1 69.44 281 GLN B C 1
ATOM 5020 O O . GLN B 1 281 ? -10.039 43.469 12.195 1 69.44 281 GLN B O 1
ATOM 5025 N N . ASP B 1 282 ? -10.578 41.344 11.531 1 65.44 282 ASP B N 1
ATOM 5026 C CA . ASP B 1 282 ? -11.773 41.844 10.836 1 65.44 282 ASP B CA 1
ATOM 5027 C C . ASP B 1 282 ? -12.805 42.375 11.828 1 65.44 282 ASP B C 1
ATOM 5029 O O . ASP B 1 282 ? -13.445 43.406 11.562 1 65.44 282 ASP B O 1
ATOM 5033 N N . LEU B 1 283 ? -12.922 41.688 12.875 1 61.19 283 LEU B N 1
ATOM 5034 C CA . LEU B 1 283 ? -13.836 42.125 13.914 1 61.19 283 LEU B CA 1
ATOM 5035 C C . LEU B 1 283 ? -13.391 43.469 14.477 1 61.19 283 LEU B C 1
ATOM 5037 O O . LEU B 1 283 ? -14.219 44.344 14.742 1 61.19 283 LEU B O 1
ATOM 5041 N N . ASN B 1 284 ? -12.141 43.594 14.633 1 62.5 284 ASN B N 1
ATOM 5042 C CA . ASN B 1 284 ? -11.602 44.844 15.156 1 62.5 284 ASN B CA 1
ATOM 5043 C C . ASN B 1 284 ? -11.781 46 14.156 1 62.5 284 ASN B C 1
ATOM 5045 O O . ASN B 1 284 ? -12.07 47.125 14.547 1 62.5 284 ASN B O 1
ATOM 5049 N N . ARG B 1 285 ? -11.695 45.719 12.891 1 60.09 285 ARG B N 1
ATOM 5050 C CA . ARG B 1 285 ? -11.914 46.75 11.859 1 60.09 285 ARG B CA 1
ATOM 5051 C C . ARG B 1 285 ? -13.383 47.125 11.773 1 60.09 285 ARG B C 1
ATOM 5053 O O . ARG B 1 285 ? -13.711 48.312 11.586 1 60.09 285 ARG B O 1
ATOM 5060 N N . GLU B 1 286 ? -14.164 46.031 11.773 1 57.38 286 GLU B N 1
ATOM 5061 C CA . GLU B 1 286 ? -15.602 46.281 11.75 1 57.38 286 GLU B CA 1
ATOM 5062 C C . GLU B 1 286 ? -16.016 47.125 12.945 1 57.38 286 GLU B C 1
ATOM 5064 O O . GLU B 1 286 ? -16.891 48 12.82 1 57.38 286 GLU B O 1
ATOM 5069 N N . ASN B 1 287 ? -15.469 46.781 14.062 1 54.59 287 ASN B N 1
ATOM 5070 C CA . ASN B 1 287 ? -15.797 47.562 15.258 1 54.59 287 ASN B CA 1
ATOM 5071 C C . ASN B 1 287 ? -15.281 49 15.148 1 54.59 287 ASN B C 1
ATOM 5073 O O . ASN B 1 287 ? -15.805 49.906 15.797 1 54.59 287 ASN B O 1
ATOM 5077 N N . GLN B 1 288 ? -14.273 49.156 14.406 1 51.78 288 GLN B N 1
ATOM 5078 C CA . GLN B 1 288 ? -13.82 50.531 14.172 1 51.78 288 GLN B CA 1
ATOM 5079 C C . GLN B 1 288 ? -14.672 51.219 13.117 1 51.78 288 GLN B C 1
ATOM 5081 O O . GLN B 1 288 ? -14.922 52.406 13.203 1 51.78 288 GLN B O 1
ATOM 5086 N N . ASP B 1 289 ? -14.914 50.469 11.977 1 48.97 289 ASP B N 1
ATOM 5087 C CA . ASP B 1 289 ? -15.781 51.094 10.969 1 48.97 289 ASP B CA 1
ATOM 5088 C C . ASP B 1 289 ? -17.25 50.875 11.305 1 48.97 289 ASP B C 1
ATOM 5090 O O . ASP B 1 289 ? -17.688 49.75 11.539 1 48.97 289 ASP B O 1
ATOM 5094 N N . CYS B 1 290 ? -18.016 51.781 11.984 1 40.56 290 CYS B N 1
ATOM 5095 C CA . CYS B 1 290 ? -19.453 51.812 12.227 1 40.56 290 CYS B CA 1
ATOM 5096 C C . CYS B 1 290 ? -20.219 51.312 11.008 1 40.56 290 CYS B C 1
ATOM 5098 O O . CYS B 1 290 ? -21.438 51.531 10.906 1 40.56 290 CYS B O 1
ATOM 5100 N N . VAL B 1 291 ? -19.734 51.5 9.734 1 36.84 291 VAL B N 1
ATOM 5101 C CA . VAL B 1 291 ? -20.562 51.312 8.547 1 36.84 291 VAL B CA 1
ATOM 5102 C C . VAL B 1 291 ? -21.078 49.875 8.492 1 36.84 291 VAL B C 1
ATOM 5104 O O . VAL B 1 291 ? -20.406 48.969 8.938 1 36.84 291 VAL B O 1
ATOM 5107 N N . GLU B 1 292 ? -22.484 49.688 8.07 1 36.38 292 GLU B N 1
ATOM 5108 C CA . GLU B 1 292 ? -23.391 48.594 7.734 1 36.38 292 GLU B CA 1
ATOM 5109 C C . GLU B 1 292 ? -22.688 47.562 6.883 1 36.38 292 GLU B C 1
ATOM 5111 O O . GLU B 1 292 ? -22.625 47.688 5.656 1 36.38 292 GLU B O 1
ATOM 5116 N N . THR B 1 293 ? -21.516 47.375 6.965 1 37 293 THR B N 1
ATOM 5117 C CA . THR B 1 293 ? -21.078 46.375 5.988 1 37 293 THR B CA 1
ATOM 5118 C C . THR B 1 293 ? -22.062 45.219 5.938 1 37 293 THR B C 1
ATOM 5120 O O . THR B 1 293 ? -22.406 44.625 6.969 1 37 293 THR B O 1
ATOM 5123 N N . SER B 1 294 ? -23.078 45.344 4.957 1 34.28 294 SER B N 1
ATOM 5124 C CA . SER B 1 294 ? -23.969 44.312 4.449 1 34.28 294 SER B CA 1
ATOM 5125 C C . SER B 1 294 ? -23.375 42.938 4.652 1 34.28 294 SER B C 1
ATOM 5127 O O . SER B 1 294 ? -22.172 42.719 4.516 1 34.28 294 SER B O 1
ATOM 5129 N N . ASP B 1 295 ? -24.062 42.156 5.379 1 36.47 295 ASP B N 1
ATOM 5130 C CA . ASP B 1 295 ? -24.094 40.719 5.637 1 36.47 295 ASP B CA 1
ATOM 5131 C C . ASP B 1 295 ? -23.719 39.906 4.383 1 36.47 295 ASP B C 1
ATOM 5133 O O . ASP B 1 295 ? -23.703 38.688 4.398 1 36.47 295 ASP B O 1
ATOM 5137 N N . GLU B 1 296 ? -24.094 40.625 3.229 1 34.41 296 GLU B N 1
ATOM 5138 C CA . GLU B 1 296 ? -24.141 39.844 2.01 1 34.41 296 GLU B CA 1
ATOM 5139 C C . GLU B 1 296 ? -22.766 39.281 1.643 1 34.41 296 GLU B C 1
ATOM 5141 O O . GLU B 1 296 ? -22.578 38.75 0.558 1 34.41 296 GLU B O 1
ATOM 5146 N N . SER B 1 297 ? -21.781 40.219 2.02 1 34.34 297 SER B N 1
ATOM 5147 C CA . SER B 1 297 ? -20.625 39.625 1.358 1 34.34 297 SER B CA 1
ATOM 5148 C C . SER B 1 297 ? -20.625 38.094 1.544 1 34.34 297 SER B C 1
ATOM 5150 O O . SER B 1 297 ? -20.703 37.594 2.67 1 34.34 297 SER B O 1
ATOM 5152 N N . GLY B 1 298 ? -21.359 37.5 0.731 1 33.12 298 GLY B N 1
ATOM 5153 C CA . GLY B 1 298 ? -21.25 36.094 0.374 1 33.12 298 GLY B CA 1
ATOM 5154 C C . GLY B 1 298 ? -19.938 35.469 0.825 1 33.12 298 GLY B C 1
ATOM 5155 O O . GLY B 1 298 ? -18.953 35.5 0.091 1 33.12 298 GLY B O 1
ATOM 5156 N N . GLN B 1 299 ? -19.469 35.906 1.86 1 34.88 299 GLN B N 1
ATOM 5157 C CA . GLN B 1 299 ? -18.391 35.375 2.689 1 34.88 299 GLN B CA 1
ATOM 5158 C C . GLN B 1 299 ? -18.094 33.906 2.34 1 34.88 299 GLN B C 1
ATOM 5160 O O . GLN B 1 299 ? -18.875 33.031 2.666 1 34.88 299 GLN B O 1
ATOM 5165 N N . ALA B 1 300 ? -17.719 33.906 1.35 1 38.19 300 ALA B N 1
ATOM 5166 C CA . ALA B 1 300 ? -17.094 32.688 0.783 1 38.19 300 ALA B CA 1
ATOM 5167 C C . ALA B 1 300 ? -16.516 31.812 1.878 1 38.19 300 ALA B C 1
ATOM 5169 O O . ALA B 1 300 ? -16.266 32.281 2.992 1 38.19 300 ALA B O 1
ATOM 5170 N N . THR B 1 301 ? -15.789 30.531 1.467 1 45.31 301 THR B N 1
ATOM 5171 C CA . THR B 1 301 ? -15.07 29.281 1.226 1 45.31 301 THR B CA 1
ATOM 5172 C C . THR B 1 301 ? -13.617 29.391 1.675 1 45.31 301 THR B C 1
ATOM 5174 O O . THR B 1 301 ? -12.773 28.578 1.292 1 45.31 301 THR B O 1
ATOM 5177 N N . PRO B 1 302 ? -13.062 30.656 1.804 1 52.88 302 PRO B N 1
ATOM 5178 C CA . PRO B 1 302 ? -11.672 30.781 2.232 1 52.88 302 PRO B CA 1
ATOM 5179 C C . PRO B 1 302 ? -11.305 29.797 3.346 1 52.88 302 PRO B C 1
ATOM 5181 O O . PRO B 1 302 ? -10.164 29.328 3.404 1 52.88 302 PRO B O 1
ATOM 5184 N N . ASP B 1 303 ? -12.359 29.594 4.094 1 74.69 303 ASP B N 1
ATOM 5185 C CA . ASP B 1 303 ? -12.258 28.812 5.328 1 74.69 303 ASP B CA 1
ATOM 5186 C C . ASP B 1 303 ? -11.945 27.344 5.027 1 74.69 303 ASP B C 1
ATOM 5188 O O . ASP B 1 303 ? -11.227 26.688 5.785 1 74.69 303 ASP B O 1
ATOM 5192 N N . ILE B 1 304 ? -12.148 27.281 3.721 1 82.06 304 ILE B N 1
ATOM 5193 C CA . ILE B 1 304 ? -11.953 25.875 3.445 1 82.06 304 ILE B CA 1
ATOM 5194 C C . ILE B 1 304 ? -10.469 25.594 3.213 1 82.06 304 ILE B C 1
ATOM 5196 O O . ILE B 1 304 ? -9.953 24.547 3.605 1 82.06 304 ILE B O 1
ATOM 5200 N N . LYS B 1 305 ? -9.805 26.641 2.637 1 84.62 305 LYS B N 1
ATOM 5201 C CA . LYS B 1 305 ? -8.391 26.5 2.322 1 84.62 305 LYS B CA 1
ATOM 5202 C C . LYS B 1 305 ? -7.562 26.297 3.59 1 84.62 305 LYS B C 1
ATOM 5204 O O . LYS B 1 305 ? -6.617 25.5 3.605 1 84.62 305 LYS B O 1
ATOM 5209 N N . LEU B 1 306 ? -8 27 4.535 1 88.38 306 LEU B N 1
ATOM 5210 C CA . LEU B 1 306 ? -7.234 26.969 5.773 1 88.38 306 LEU B CA 1
ATOM 5211 C C . LEU B 1 306 ? -7.641 25.781 6.637 1 88.38 306 LEU B C 1
ATOM 5213 O O . LEU B 1 306 ? -7.109 25.594 7.73 1 88.38 306 LEU B O 1
ATOM 5217 N N . ASN B 1 307 ? -8.492 25.016 6.055 1 93.25 307 ASN B N 1
ATOM 5218 C CA . ASN B 1 307 ? -8.953 23.828 6.777 1 93.25 307 ASN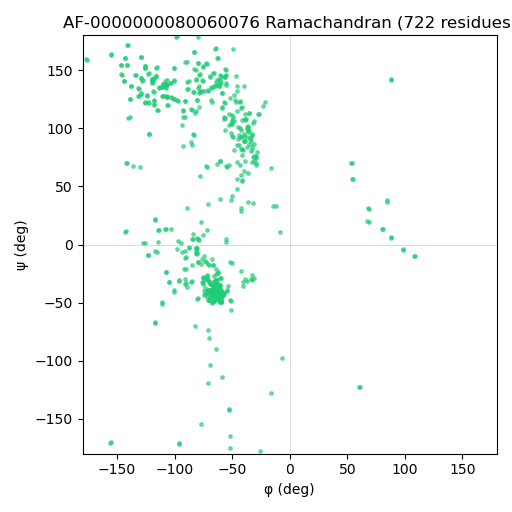 B CA 1
ATOM 5219 C C . ASN B 1 307 ? -8.562 22.547 6.062 1 93.25 307 ASN B C 1
ATOM 5221 O O . ASN B 1 307 ? -9.227 21.516 6.207 1 93.25 307 ASN B O 1
ATOM 5225 N N . LEU B 1 308 ? -7.547 22.688 5.234 1 96.69 308 LEU B N 1
ATOM 5226 C CA . LEU B 1 308 ? -7.086 21.516 4.5 1 96.69 308 LEU B CA 1
ATOM 5227 C C . LEU B 1 308 ? -5.582 21.328 4.66 1 96.69 308 LEU B C 1
ATOM 5229 O O . LEU B 1 308 ? -4.832 22.312 4.711 1 96.69 308 LEU B O 1
ATOM 5233 N N . ALA B 1 309 ? -5.172 20.172 4.785 1 97.81 309 ALA B N 1
ATOM 5234 C CA . ALA B 1 309 ? -3.773 19.766 4.723 1 97.81 309 ALA B CA 1
ATOM 5235 C C . ALA B 1 309 ? -3.637 18.406 4.035 1 97.81 309 ALA B C 1
ATOM 5237 O O . ALA B 1 309 ? -4.625 17.688 3.863 1 97.81 309 ALA B O 1
ATOM 5238 N N . PHE B 1 310 ? -2.465 18.109 3.574 1 98.69 310 PHE B N 1
ATOM 5239 C CA . PHE B 1 310 ? -2.229 16.859 2.865 1 98.69 310 PHE B CA 1
ATOM 5240 C C . PHE B 1 310 ? -1.078 16.094 3.498 1 98.69 310 PHE B C 1
ATOM 5242 O O . PHE B 1 310 ? -0.196 16.672 4.125 1 98.69 310 PHE B O 1
ATOM 5249 N N . SER B 1 311 ? -1.172 14.852 3.344 1 98.88 311 SER B N 1
ATOM 5250 C CA . SER B 1 311 ? -0.039 14.016 3.721 1 98.88 311 SER B CA 1
ATOM 5251 C C . SER B 1 311 ? 0.162 12.875 2.725 1 98.88 311 SER B C 1
ATOM 5253 O O . SER B 1 311 ? -0.761 12.516 1.992 1 98.88 311 SER B O 1
ATOM 5255 N N . ILE B 1 312 ? 1.375 12.406 2.639 1 98.88 312 ILE B N 1
ATOM 5256 C CA . ILE B 1 312 ? 1.746 11.219 1.88 1 98.88 312 ILE B CA 1
ATOM 5257 C C . ILE B 1 312 ? 2.305 10.156 2.824 1 98.88 312 ILE B C 1
ATOM 5259 O O . ILE B 1 312 ? 3.207 10.438 3.617 1 98.88 312 ILE B O 1
ATOM 5263 N N . THR B 1 313 ? 1.74 9.031 2.811 1 98.81 313 THR B N 1
ATOM 5264 C CA . THR B 1 313 ? 2.305 7.887 3.51 1 98.81 313 THR B CA 1
ATOM 5265 C C . THR B 1 313 ? 2.879 6.879 2.518 1 98.81 313 THR B C 1
ATOM 5267 O O . THR B 1 313 ? 2.301 6.645 1.455 1 98.81 313 THR B O 1
ATOM 5270 N N . THR B 1 314 ? 4.047 6.34 2.846 1 98.38 314 THR B N 1
ATOM 5271 C CA . THR B 1 314 ? 4.668 5.422 1.898 1 98.38 314 THR B CA 1
ATOM 5272 C C . THR B 1 314 ? 5.16 4.164 2.609 1 98.38 314 THR B C 1
ATOM 5274 O O . THR B 1 314 ? 5.492 4.207 3.795 1 98.38 314 THR B O 1
ATOM 5277 N N . GLU B 1 315 ? 5.098 3.104 1.992 1 97.94 315 GLU B N 1
ATOM 5278 C CA . GLU B 1 315 ? 5.832 1.869 2.25 1 97.94 315 GLU B CA 1
ATOM 5279 C C . GLU B 1 315 ? 6.637 1.439 1.024 1 97.94 315 GLU B C 1
ATOM 5281 O O . GLU B 1 315 ? 6.117 0.738 0.152 1 97.94 315 GLU B O 1
ATOM 5286 N N . GLY B 1 316 ? 7.891 1.849 1.063 1 96.62 316 GLY B N 1
ATOM 5287 C CA . GLY B 1 316 ? 8.68 1.647 -0.145 1 96.62 316 GLY B CA 1
ATOM 5288 C C . GLY B 1 316 ? 8.109 2.371 -1.352 1 96.62 316 GLY B C 1
ATOM 5289 O O . GLY B 1 316 ? 7.93 3.59 -1.321 1 96.62 316 GLY B O 1
ATOM 5290 N N . PRO B 1 317 ? 7.805 1.589 -2.422 1 97.38 317 PRO B N 1
ATOM 5291 C CA . PRO B 1 317 ? 7.34 2.229 -3.656 1 97.38 317 PRO B CA 1
ATOM 5292 C C . PRO B 1 317 ? 5.855 2.578 -3.617 1 97.38 317 PRO B C 1
ATOM 5294 O O . PRO B 1 317 ? 5.336 3.188 -4.555 1 97.38 317 PRO B O 1
ATOM 5297 N N . VAL B 1 318 ? 5.176 2.234 -2.59 1 98.5 318 VAL B N 1
ATOM 5298 C CA . VAL B 1 318 ? 3.742 2.482 -2.473 1 98.5 318 VAL B CA 1
ATOM 5299 C C . VAL B 1 318 ? 3.504 3.836 -1.807 1 98.5 318 VAL B C 1
ATOM 5301 O O . VAL B 1 318 ? 3.98 4.082 -0.696 1 98.5 318 VAL B O 1
ATOM 5304 N N . HIS B 1 319 ? 2.773 4.707 -2.467 1 98.75 319 HIS B N 1
ATOM 5305 C CA . HIS B 1 319 ? 2.492 6.043 -1.959 1 98.75 319 HIS B CA 1
ATOM 5306 C C . HIS B 1 319 ? 0.991 6.289 -1.85 1 98.75 319 HIS B C 1
ATOM 5308 O O . HIS B 1 319 ? 0.265 6.176 -2.84 1 98.75 319 HIS B O 1
ATOM 5314 N N . GLU B 1 320 ? 0.563 6.598 -0.682 1 98.56 320 GLU B N 1
ATOM 5315 C CA . GLU B 1 320 ? -0.814 7.027 -0.465 1 98.56 320 GLU B CA 1
ATOM 5316 C C . GLU B 1 320 ? -0.895 8.539 -0.271 1 98.56 320 GLU B C 1
ATOM 5318 O O . GLU B 1 320 ? -0.034 9.133 0.382 1 98.56 320 GLU B O 1
ATOM 5323 N N . LEU B 1 321 ? -1.88 9.102 -0.866 1 98.62 321 LEU B N 1
ATOM 5324 C CA . LEU B 1 321 ? -2.164 10.516 -0.666 1 98.62 321 LEU B CA 1
ATOM 5325 C C . LEU B 1 321 ? -3.396 10.703 0.211 1 98.62 321 LEU B C 1
ATOM 5327 O O . LEU B 1 321 ? -4.461 10.156 -0.083 1 98.62 321 LEU B O 1
ATOM 5331 N N . TRP B 1 322 ? -3.207 11.508 1.28 1 98.62 322 TRP B N 1
ATOM 5332 C CA . TRP B 1 322 ? -4.273 11.695 2.256 1 98.62 322 TRP B CA 1
ATOM 5333 C C . TRP B 1 322 ? -4.68 13.164 2.346 1 98.62 322 TRP B C 1
ATOM 5335 O O . TRP B 1 322 ? -3.828 14.055 2.285 1 98.62 322 TRP B O 1
ATOM 5345 N N . LEU B 1 323 ? -5.949 13.352 2.471 1 98.19 323 LEU B N 1
ATOM 5346 C CA . LEU B 1 323 ? -6.543 14.656 2.742 1 98.19 323 LEU B CA 1
ATOM 5347 C C . LEU B 1 323 ? -6.953 14.781 4.207 1 98.19 323 LEU B C 1
ATOM 5349 O O . LEU B 1 323 ? -7.59 13.875 4.75 1 98.19 323 LEU B O 1
ATOM 5353 N N . HIS B 1 324 ? -6.477 15.828 4.848 1 98.19 324 HIS B N 1
ATOM 5354 C CA . HIS B 1 324 ? -6.836 16.125 6.23 1 98.19 324 HIS B CA 1
ATOM 5355 C C . HIS B 1 324 ? -7.789 17.312 6.309 1 98.19 324 HIS B C 1
ATOM 5357 O O . HIS B 1 324 ? -7.602 18.312 5.602 1 98.19 324 HIS B O 1
ATOM 5363 N N . PHE B 1 325 ? -8.781 17.203 7.125 1 97.19 325 PHE B N 1
ATOM 5364 C CA . PHE B 1 325 ? -9.68 18.328 7.371 1 97.19 325 PHE B CA 1
ATOM 5365 C C . PHE B 1 325 ? -10.352 18.203 8.734 1 97.19 325 PHE B C 1
ATOM 5367 O O . PHE B 1 325 ? -10.32 17.141 9.352 1 97.19 325 PHE B O 1
ATOM 5374 N N . ARG B 1 326 ? -10.891 19.266 9.164 1 94.62 326 ARG B N 1
ATOM 5375 C CA . ARG B 1 326 ? -11.641 19.297 10.414 1 94.62 326 ARG B CA 1
ATOM 5376 C C . ARG B 1 326 ? -13.141 19.438 10.148 1 94.62 326 ARG B C 1
ATOM 5378 O O . ARG B 1 326 ? -13.555 20.266 9.336 1 94.62 326 ARG B O 1
ATOM 5385 N N . LYS B 1 327 ? -13.828 18.672 10.836 1 92.06 327 LYS B N 1
A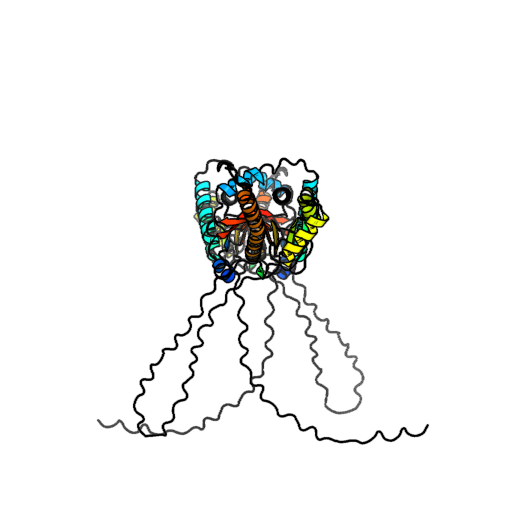TOM 5386 C CA . LYS B 1 327 ? -15.281 18.781 10.781 1 92.06 327 LYS B CA 1
ATOM 5387 C C . LYS B 1 327 ? -15.789 19.875 11.711 1 92.06 327 LYS B C 1
ATOM 5389 O O . LYS B 1 327 ? -15.047 20.359 12.578 1 92.06 327 LYS B O 1
ATOM 5394 N N . PRO B 1 328 ? -17.062 20.266 11.531 1 85.81 328 PRO B N 1
ATOM 5395 C CA . PRO B 1 328 ? -17.609 21.312 12.391 1 85.81 328 PRO B CA 1
ATOM 5396 C C . PRO B 1 328 ? -17.594 20.922 13.867 1 85.81 328 PRO B C 1
ATOM 5398 O O . PRO B 1 328 ? -17.484 21.797 14.734 1 85.81 328 PRO B O 1
ATOM 5401 N N . ASN B 1 329 ? -17.688 19.625 14.219 1 86 329 ASN B N 1
ATOM 5402 C CA . ASN B 1 329 ? -17.641 19.156 15.602 1 86 329 ASN B CA 1
ATOM 5403 C C . ASN B 1 329 ? -16.219 19.109 16.141 1 86 329 ASN B C 1
ATOM 5405 O O . ASN B 1 329 ? -15.961 18.5 17.188 1 86 329 ASN B O 1
ATOM 5409 N N . GLU B 1 330 ? -15.297 19.562 15.328 1 86.5 330 GLU B N 1
ATOM 5410 C CA . GLU B 1 330 ? -13.891 19.719 15.688 1 86.5 330 GLU B CA 1
ATOM 5411 C C . GLU B 1 330 ? -13.141 18.406 15.594 1 86.5 330 GLU B C 1
ATOM 5413 O O . GLU B 1 330 ? -12.016 18.281 16.094 1 86.5 330 GLU B O 1
ATOM 5418 N N . ASP B 1 331 ? -13.766 17.453 14.961 1 94.62 331 ASP B N 1
ATOM 5419 C CA . ASP B 1 331 ? -13.07 16.188 14.695 1 94.62 331 ASP B CA 1
ATOM 5420 C C . ASP B 1 331 ? -12.086 16.344 13.539 1 94.62 331 ASP B C 1
ATOM 5422 O O . ASP B 1 331 ? -12.398 16.969 12.531 1 94.62 331 ASP B O 1
ATOM 5426 N N . PHE B 1 332 ? -10.922 15.852 13.812 1 97.25 332 PHE B N 1
ATOM 5427 C CA . PHE B 1 332 ? -9.945 15.789 12.727 1 97.25 332 PHE B CA 1
ATOM 5428 C C . PHE B 1 332 ? -10.164 14.539 11.883 1 97.25 332 PHE B C 1
ATOM 5430 O O . PHE B 1 332 ? -10.312 13.438 12.422 1 97.25 332 PHE B O 1
ATOM 5437 N N . GLN B 1 333 ? -10.203 14.758 10.578 1 97.25 333 GLN B N 1
ATOM 5438 C CA . GLN B 1 333 ? -10.406 13.641 9.664 1 97.25 333 GLN B CA 1
ATOM 5439 C C . GLN B 1 333 ? -9.227 13.492 8.703 1 97.25 333 GLN B C 1
ATOM 5441 O O . GLN B 1 333 ? -8.641 14.484 8.273 1 97.25 333 GLN B O 1
ATOM 5446 N N . MET B 1 334 ? -8.914 12.336 8.445 1 97.25 334 MET B N 1
ATOM 5447 C CA . MET B 1 334 ? -7.938 11.953 7.434 1 97.25 334 MET B CA 1
ATOM 5448 C C . MET B 1 334 ? -8.531 10.953 6.449 1 97.25 334 MET B C 1
ATOM 5450 O O . MET B 1 334 ? -9.008 9.883 6.852 1 97.25 334 MET B O 1
ATOM 5454 N N . VAL B 1 335 ? -8.562 11.242 5.145 1 97.06 335 VAL B N 1
ATOM 5455 C CA . VAL B 1 335 ? -9.172 10.383 4.137 1 97.06 335 VAL B CA 1
ATOM 5456 C C . VAL B 1 335 ? -8.211 10.188 2.971 1 97.06 335 VAL B C 1
ATOM 5458 O O . VAL B 1 335 ? -7.59 11.141 2.504 1 97.06 335 VAL B O 1
ATOM 5461 N N . CYS B 1 336 ? -8.102 8.938 2.566 1 97.5 336 CYS B N 1
ATOM 5462 C CA . CYS B 1 336 ? -7.203 8.625 1.46 1 97.5 336 CYS B CA 1
ATOM 5463 C C . CYS B 1 336 ? -7.836 8.984 0.123 1 97.5 336 CYS B C 1
ATOM 5465 O O . CYS B 1 336 ? -8.961 8.57 -0.171 1 97.5 336 CYS B O 1
ATOM 5467 N N . ILE B 1 337 ? -7.117 9.695 -0.721 1 95.94 337 ILE B N 1
ATOM 5468 C CA . ILE B 1 337 ? -7.742 10.133 -1.964 1 95.94 337 ILE B CA 1
ATOM 5469 C C . ILE B 1 337 ? -7.051 9.469 -3.152 1 95.94 337 ILE B C 1
ATOM 5471 O O . ILE B 1 337 ? -7.488 9.617 -4.297 1 95.94 337 ILE B O 1
ATOM 5475 N N . GLY B 1 338 ? -5.98 8.75 -2.881 1 96.62 338 GLY B N 1
ATOM 5476 C CA . GLY B 1 338 ? -5.32 8.047 -3.971 1 96.62 338 GLY B CA 1
ATOM 5477 C C . GLY B 1 338 ? -4.148 7.203 -3.514 1 96.62 338 GLY B C 1
ATOM 5478 O O . GLY B 1 338 ? -3.596 7.43 -2.436 1 96.62 338 GLY B O 1
ATOM 5479 N N . ILE B 1 339 ? -3.83 6.27 -4.359 1 98.44 339 ILE B N 1
ATOM 5480 C CA . ILE B 1 339 ? -2.684 5.402 -4.105 1 98.44 339 ILE B CA 1
ATOM 5481 C C . ILE B 1 339 ? -1.984 5.074 -5.422 1 98.44 339 ILE B C 1
ATOM 5483 O O . ILE B 1 339 ? -2.641 4.883 -6.449 1 98.44 339 ILE B O 1
ATOM 5487 N N . TRP B 1 340 ? -0.663 5.043 -5.367 1 98.44 340 TRP B N 1
ATOM 5488 C CA . TRP B 1 340 ? 0.125 4.742 -6.559 1 98.44 340 TRP B CA 1
ATOM 5489 C C . TRP B 1 340 ? 1.391 3.977 -6.191 1 98.44 340 TRP B C 1
ATOM 5491 O O . TRP B 1 340 ? 1.862 4.047 -5.055 1 98.44 340 TRP B O 1
ATOM 5501 N N . ARG B 1 341 ? 1.832 3.256 -7.148 1 98 341 ARG B N 1
ATOM 5502 C CA . ARG B 1 341 ? 3.133 2.602 -7.059 1 98 341 ARG B CA 1
ATOM 5503 C C . ARG B 1 341 ? 4.133 3.234 -8.016 1 98 341 ARG B C 1
ATOM 5505 O O . ARG B 1 341 ? 3.898 3.283 -9.227 1 98 341 ARG B O 1
ATOM 5512 N N . THR B 1 342 ? 5.227 3.604 -7.52 1 97.94 342 THR B N 1
ATOM 5513 C CA . THR B 1 342 ? 6.137 4.426 -8.305 1 97.94 342 THR B CA 1
ATOM 5514 C C . THR B 1 342 ? 7.059 3.549 -9.148 1 97.94 342 THR B C 1
ATOM 5516 O O . THR B 1 342 ? 7.848 4.059 -9.953 1 97.94 342 THR B O 1
ATOM 5519 N N . THR B 1 343 ? 6.938 2.238 -9.016 1 96.88 343 THR B N 1
ATOM 5520 C CA . THR B 1 343 ? 7.703 1.338 -9.875 1 96.88 343 THR B CA 1
ATOM 5521 C C . THR B 1 343 ? 7.027 1.178 -11.234 1 96.88 343 THR B C 1
ATOM 5523 O O . THR B 1 343 ? 7.57 0.527 -12.125 1 96.88 343 THR B O 1
ATOM 5526 N N . SER B 1 344 ? 5.898 1.682 -11.391 1 95.44 344 SER B N 1
ATOM 5527 C CA . SER B 1 344 ? 5.246 1.796 -12.688 1 95.44 344 SER B CA 1
ATOM 5528 C C . SER B 1 344 ? 5.375 3.209 -13.25 1 95.44 344 SER B C 1
ATOM 5530 O O . SER B 1 344 ? 5.207 4.188 -12.523 1 95.44 344 SER B O 1
ATOM 5532 N N . LYS B 1 345 ? 5.586 3.256 -14.523 1 94.31 345 LYS B N 1
ATOM 5533 C CA . LYS B 1 345 ? 5.734 4.559 -15.164 1 94.31 345 LYS B CA 1
ATOM 5534 C C . LYS B 1 345 ? 4.469 5.398 -15 1 94.31 345 LYS B C 1
ATOM 5536 O O . LYS B 1 345 ? 4.539 6.574 -14.641 1 94.31 345 LYS B O 1
ATOM 5541 N N . ASP B 1 346 ? 3.395 4.789 -15.234 1 94.69 346 ASP B N 1
ATOM 5542 C CA . ASP B 1 346 ? 2.121 5.488 -15.094 1 94.69 346 ASP B CA 1
ATOM 5543 C C . ASP B 1 346 ? 1.856 5.859 -13.633 1 94.69 346 ASP B C 1
ATOM 5545 O O . ASP B 1 346 ? 1.317 6.93 -13.344 1 94.69 346 ASP B O 1
ATOM 5549 N N . GLY B 1 347 ? 2.174 4.961 -12.773 1 96.88 347 GLY B N 1
ATOM 5550 C CA . GLY B 1 347 ? 2 5.234 -11.359 1 96.88 347 GLY B CA 1
ATOM 5551 C C . GLY B 1 347 ? 2.822 6.414 -10.875 1 96.88 347 GLY B C 1
ATOM 5552 O O . GLY B 1 347 ? 2.314 7.277 -10.148 1 96.88 347 GLY B O 1
ATOM 5553 N N . SER B 1 348 ? 4.07 6.457 -11.273 1 97.75 348 SER B N 1
ATOM 5554 C CA . SER B 1 348 ? 4.957 7.559 -10.906 1 97.75 348 SER B CA 1
ATOM 5555 C C . SER B 1 348 ? 4.441 8.883 -11.453 1 97.75 348 SER B C 1
ATOM 5557 O O . SER B 1 348 ? 4.418 9.891 -10.742 1 97.75 348 SER B O 1
ATOM 5559 N N . LEU B 1 349 ? 4.008 8.852 -12.641 1 96.81 349 LEU B N 1
ATOM 5560 C CA . LEU B 1 349 ? 3.541 10.062 -13.305 1 96.81 349 LEU B CA 1
ATOM 5561 C C . LEU B 1 349 ? 2.262 10.578 -12.648 1 96.81 349 LEU B C 1
ATOM 5563 O O . LEU B 1 349 ? 2.145 11.773 -12.359 1 96.81 349 LEU B O 1
ATOM 5567 N N . ASN B 1 350 ? 1.336 9.734 -12.477 1 96.38 350 ASN B N 1
ATOM 5568 C CA . ASN B 1 350 ? 0.06 10.133 -11.891 1 96.38 350 ASN B CA 1
ATOM 5569 C C . ASN B 1 350 ? 0.231 10.633 -10.461 1 96.38 350 ASN B C 1
ATOM 5571 O O . ASN B 1 350 ? -0.419 11.594 -10.055 1 96.38 350 ASN B O 1
ATOM 5575 N N . PHE B 1 351 ? 1.076 9.977 -9.773 1 98 351 PHE B N 1
ATOM 5576 C CA . PHE B 1 351 ? 1.392 10.414 -8.414 1 98 351 PHE B CA 1
ATOM 5577 C C . PHE B 1 351 ? 1.951 11.828 -8.422 1 98 351 PHE B C 1
ATOM 5579 O O . PHE B 1 351 ? 1.492 12.688 -7.664 1 98 351 PHE B O 1
ATOM 5586 N N . LEU B 1 352 ? 2.861 12.047 -9.227 1 97.62 352 LEU B N 1
ATOM 5587 C CA . LEU B 1 352 ? 3.533 13.344 -9.258 1 97.62 352 LEU B CA 1
ATOM 5588 C C . LEU B 1 352 ? 2.602 14.422 -9.797 1 97.62 352 LEU B C 1
ATOM 5590 O O . LEU B 1 352 ? 2.719 15.594 -9.422 1 97.62 352 LEU B O 1
ATOM 5594 N N . ARG B 1 353 ? 1.705 14.078 -10.672 1 96.62 353 ARG B N 1
ATOM 5595 C CA . ARG B 1 353 ? 0.698 15.031 -11.109 1 96.62 353 ARG B CA 1
ATOM 5596 C C . ARG B 1 353 ? -0.123 15.547 -9.938 1 96.62 353 ARG B C 1
ATOM 5598 O O . ARG B 1 353 ? -0.375 16.75 -9.828 1 96.62 353 ARG B O 1
ATOM 5605 N N . HIS B 1 354 ? -0.488 14.664 -9.102 1 97.38 354 HIS B N 1
ATOM 5606 C CA . HIS B 1 354 ? -1.258 15.047 -7.922 1 97.38 354 HIS B CA 1
ATOM 5607 C C . HIS B 1 354 ? -0.408 15.867 -6.953 1 97.38 354 HIS B C 1
ATOM 5609 O O . HIS B 1 354 ? -0.875 16.859 -6.402 1 97.38 354 HIS B O 1
ATOM 5615 N N . LEU B 1 355 ? 0.792 15.367 -6.781 1 97.19 355 LEU B N 1
ATOM 5616 C CA . LEU B 1 355 ? 1.709 16.078 -5.902 1 97.19 355 LEU B CA 1
ATOM 5617 C C . LEU B 1 355 ? 1.956 17.5 -6.41 1 97.19 355 LEU B C 1
ATOM 5619 O O . LEU B 1 355 ? 1.944 18.453 -5.633 1 97.19 355 LEU B O 1
ATOM 5623 N N . SER B 1 356 ? 2.182 17.609 -7.66 1 95.38 356 SER B N 1
ATOM 5624 C CA . SER B 1 356 ? 2.402 18.906 -8.266 1 95.38 356 SER B CA 1
ATOM 5625 C C . SER B 1 356 ? 1.194 19.828 -8.07 1 95.38 356 SER B C 1
ATOM 5627 O O . SER B 1 356 ? 1.348 21.016 -7.828 1 95.38 356 SER B O 1
ATOM 5629 N N . ALA B 1 357 ? 0.06 19.312 -8.195 1 95.31 357 ALA B N 1
ATOM 5630 C CA . ALA B 1 357 ? -1.168 20.078 -7.992 1 95.31 357 ALA B CA 1
ATOM 5631 C C . ALA B 1 357 ? -1.254 20.594 -6.562 1 95.31 357 ALA B C 1
ATOM 5633 O O . ALA B 1 357 ? -1.656 21.75 -6.34 1 95.31 357 ALA B O 1
ATOM 5634 N N . ILE B 1 358 ? -0.895 19.797 -5.641 1 96.56 358 ILE B N 1
ATOM 5635 C CA . ILE B 1 358 ? -0.92 20.188 -4.238 1 96.56 358 ILE B CA 1
ATOM 5636 C C . ILE B 1 358 ? 0.094 21.312 -3.992 1 96.56 358 ILE B C 1
ATOM 5638 O O . ILE B 1 358 ? -0.201 22.281 -3.295 1 96.56 358 ILE B O 1
ATOM 5642 N N . LEU B 1 359 ? 1.255 21.125 -4.535 1 95 359 LEU B N 1
ATOM 5643 C CA . LEU B 1 359 ? 2.299 22.125 -4.367 1 95 359 LEU B CA 1
ATOM 5644 C C . LEU B 1 359 ? 1.881 23.453 -4.992 1 95 359 LEU B C 1
ATOM 5646 O O . LEU B 1 359 ? 2.164 24.516 -4.441 1 95 359 LEU B O 1
ATOM 5650 N N . ARG B 1 360 ? 1.191 23.391 -6.074 1 91.25 360 ARG B N 1
ATOM 5651 C CA . ARG B 1 360 ? 0.681 24.609 -6.699 1 91.25 360 ARG B CA 1
ATOM 5652 C C . ARG B 1 360 ? -0.412 25.25 -5.844 1 91.25 360 ARG B C 1
ATOM 5654 O O . ARG B 1 360 ? -0.476 26.469 -5.719 1 91.25 360 ARG B O 1
ATOM 5661 N N . TRP B 1 361 ? -1.227 24.422 -5.355 1 91.94 361 TRP B N 1
ATOM 5662 C CA . TRP B 1 361 ? -2.312 24.875 -4.496 1 91.94 361 TRP B CA 1
ATOM 5663 C C . TRP B 1 361 ? -1.765 25.578 -3.26 1 91.94 361 TRP B C 1
ATOM 5665 O O . TRP B 1 361 ? -2.346 26.562 -2.789 1 91.94 361 TRP B O 1
ATOM 5675 N N . GLY B 1 362 ? -0.706 25.094 -2.729 1 86.38 362 GLY B N 1
ATOM 5676 C CA . GLY B 1 362 ? -0.109 25.672 -1.535 1 86.38 362 GLY B CA 1
ATOM 5677 C C . GLY B 1 362 ? 0.466 27.062 -1.771 1 86.38 362 GLY B C 1
ATOM 5678 O O . GLY B 1 362 ? 0.68 27.812 -0.822 1 86.38 362 GLY B O 1
ATOM 5679 N N . ASN B 1 363 ? 0.682 27.422 -2.994 1 77.62 363 ASN B N 1
ATOM 5680 C CA . ASN B 1 363 ? 1.27 28.703 -3.355 1 77.62 363 ASN B CA 1
ATOM 5681 C C . ASN B 1 363 ? 0.222 29.812 -3.377 1 77.62 363 ASN B C 1
ATOM 5683 O O . ASN B 1 363 ? 0.561 31 -3.289 1 77.62 363 ASN B O 1
#

Solvent-accessible surface area (backbone atoms only — not comparable to full-atom values): 40661 Å² total; per-residue (Å²): 139,77,88,76,68,74,91,71,80,83,82,85,73,78,77,72,75,74,78,81,71,76,74,72,76,68,75,74,71,74,70,82,75,77,72,50,68,30,50,36,51,71,41,34,32,41,42,36,37,41,46,57,54,65,81,76,53,65,70,56,51,51,46,43,46,64,69,41,55,58,63,56,69,73,73,83,50,65,63,59,53,52,48,24,50,51,45,20,53,50,34,39,55,42,58,64,40,78,44,42,40,67,58,47,45,49,51,51,48,53,46,47,64,70,63,49,56,90,46,53,31,77,46,67,64,49,53,35,44,68,86,55,47,68,67,58,68,61,83,72,79,74,68,74,70,69,75,73,70,75,74,69,80,69,81,79,77,85,87,83,87,78,81,65,72,70,74,74,73,66,61,70,73,62,75,74,75,77,82,63,66,79,77,66,39,50,40,49,30,36,30,21,36,17,51,65,44,52,18,56,69,38,16,83,73,66,40,44,69,50,30,43,50,48,52,49,48,28,39,76,68,60,72,39,52,40,48,60,38,70,64,80,79,53,40,28,56,51,42,38,35,28,23,64,18,10,31,43,71,66,29,21,52,47,58,16,45,55,51,37,50,51,37,36,46,23,34,36,48,40,35,41,41,55,52,52,52,52,50,52,51,49,51,53,47,48,70,66,43,83,68,80,75,69,82,65,66,85,59,74,67,66,54,52,63,45,37,48,27,32,34,34,31,18,37,54,54,36,38,34,36,31,43,26,37,63,46,96,90,66,34,32,39,33,30,76,78,46,64,33,37,25,65,35,68,66,28,19,40,55,48,47,34,53,49,50,29,51,52,58,59,74,104,138,77,90,74,72,81,79,71,80,82,81,84,69,77,79,71,76,75,77,81,71,75,72,70,75,67,74,74,70,74,71,82,77,77,72,49,66,31,51,37,52,70,40,32,32,43,41,36,38,40,44,59,56,63,84,75,53,66,71,57,49,48,45,44,46,65,70,42,56,58,63,60,73,70,66,83,44,65,62,57,53,53,48,25,50,50,47,19,53,52,34,39,57,42,59,65,41,78,46,42,39,66,60,47,46,49,52,52,46,53,46,47,63,71,63,49,58,90,44,52,32,78,47,64,63,50,53,35,41,67,86,54,47,69,66,59,68,63,80,71,75,73,66,73,69,66,74,72,69,73,72,67,81,69,78,81,79,79,86,75,77,72,80,70,70,70,74,72,73,67,63,70,73,63,76,75,72,77,80,64,67,78,78,65,39,50,41,49,29,37,31,20,36,17,51,66,44,53,16,56,68,39,17,80,72,68,39,45,69,51,31,42,50,48,51,48,48,28,39,75,70,60,71,39,52,41,50,58,37,69,62,81,79,52,39,28,57,52,43,37,37,28,22,63,19,10,31,43,72,65,29,22,52,48,60,17,45,55,49,37,50,52,38,34,47,23,33,37,49,37,35,40,41,54,51,52,51,52,51,53,52,49,52,52,45,49,69,66,43,83,69,80,71,66,83,62,64,75,72,72,68,68,66,48,62,44,38,46,29,33,33,35,30,18,38,54,55,36,40,35,36,32,43,25,35,62,45,95,89,66,34,30,38,33,29,76,78,46,62,33,38,24,67,36,69,66,29,20,40,55,48,47,35,52,50,49,28,49,50,57,61,75,104

Radius of gyration: 36.28 Å; Cα contacts (8 Å, |Δi|>4): 1077; chains: 2; bounding box: 95×111×120 Å

Secondary structure (DSSP, 8-state):
------------------------------------HHHIIIIIIHHTTEEES-PPPHHHHHHIIIIISTTSS----HHHHHHHHHHHHHHHHHHTTT--HHHHHHHHHHHHHHHSPTTEEEEES-PBPGGGSPP------------------------------------------PPP-PPPP--SEEEEEEHHHHHHHHHHHH-HHHHHHHHHHHHHTTSS----BSS--SEEEEEEEEEEE-GGGT--HHHHHHHHHHHHHHHHHHHHHHHHHHHHHHHHHHHH--S---TTS---SGGGGGGEEEEEEEETTEEEEEEEEE-TTS-EEEEEEEEEETTSHHHHHHHHHHHHHHHHHH-/------------------------------------HHHIIIIIIHHTTEEES-PPPHHHHHHIIIIISTTSS----HHHHHHHHHHHHHHHHHHTTT--HHHHHHHHHHHHHHHSPTTEEEEES-PBPGGGSPP------------------------------------------PPP-PPPP--SEEEEEEHHHHHHHHHHHH-HHHHHHHHHHHHHTTSS----BSS--SEEEEEEEEEEE-GGGT--HHHHHHHHHHHHHHHHHHHHHHHHHHHHHHHHHHHH--S---TTS---SHHHHTTEEEEEEEETTEEEEEEEEE-TTS-EEEEEEEEEETTSHHHHHHHHHHHHHHHHHH-

Nearest PDB structures (foldseek):
  5brd-assembly1_B  TM=6.890E-01  e=1.303E+00  Trypanosoma cruzi strain CL Brener
  8stx-assembly1_B  TM=6.474E-01  e=1.232E+00  Trypanosoma cruzi
  7ohr-assembly1_A  TM=5.414E-01  e=2.417E+00  Saccharomyces cerevisiae S288C
  8esr-assembly1_A  TM=5.074E-01  e=1.825E+00  Schizosaccharomyces pombe
  8v84-assembly1_A  TM=5.374E-01  e=4.483E+00  Saccharomyces cerevisiae BY4741

Foldseek 3Di:
DDPPDDPDDDDDPPPPPPPPPPPPPPPPPPDPDPDDLVCLQVPQCVQLLFDEADDDDPLLVVCCCPPQQVCLPVDDDPQLLVLLVQLLVQLLVCVVDLHWFVSLLVSVVVSCVSLFDPFKDKDFFFWFDQVLWRDGDFDDPPPPPPPPPPVPVPDDDDDDDDDPPDPPCPVPPPPPRDDHDDDTAGFRMWMAGFLQNQLVVCCVPPHSVVSSVVQVVCCVVVLANQARGPDRDRGGLTQETEFEGEVSVPDDQSVSVSSVSRVFLSSLSNLVSVVVVVVVVVVVVCVVVVDCPDPPPPDDVVVVLSFWGWYWYYHRQKIWIWIWGADPVRRIYIYTDDMFGSNDSVRSSSVSSSVSSSSVSSD/DDDPPDPDDDDPPPPPPPPPPPPPPPPPPPDPDPDDLVCLQVPQCVQLLFDEADDDDPLLVVCCCVPQQVCLPPDPPPQLLVLLVQLLVQLLVQVVDLHWFVSLLVSVVVSCVSLFDDFKDKDFFFWFDQVLWRDGDFDPPPPPPPPPPPVPVPDDDDDPDDPPPDPPCPVPPPPPRDDHDDDTAGFRMWMAGFLQNQLVVCCVPPHSVVSSVVQVVCCVVVLANQARGPDRDRGGLTQETEFEGEVSVPDDQSVSVSSVSRVFLSSLSNLVSVVVVVVVVVVVVCVVVVDCPDPPPVPDDVVVLSFWGWYWYYHRQKIWIWIWGADPVRRIYIYTDDMFGSNDSVRSSSVSSSVSSSSVSSD

Organism: NCBI:txid656916

Sequence (726 aa):
MALEERAHSLSDIPIIPPPSTRSSQRSRSSSPVRPSDAQYRGGHLRRAKIFVGDEIPASISCYANTSIFHNLTSSGNDHLYQISERLWRKSKELEKKPSGEAEWTEALYAAINDLKPVGFEAVRNRDWRTDLKPPVHNPRPTIPRKRSQLHQPLQENAATDSLYPSPDSSRVIEPAIPVFRLKDPRPDICVGLSDDSLADSLEHAKGRDIAQSLLLDMQDTSTLISDPHVTPLGLRFPFLIVEAKAGATGGNLYQAQNQAAVGGSTALLILKGLSDLRDSQDLNRENQDCVETSDESGQATPDIKLNLAFSITTEGPVHELWLHFRKPNEDFQMVCIGIWRTTSKDGSLNFLRHLSAILRWGNMALEERAHSLSDIPIIPPPSTRSSQRSRSSSPVRPSDAQYRGGHLRRAKIFVGDEIPASISCYANTSIFHNLTSSGNDHLYQISERLWRKSKELEKKPSGEAEWTEALYAAINDLKPVGFEAVRNRDWRTDLKPPVHNPRPTIPRKRSQLHQPLQENAATDSLYPSPDSSRVIEPAIPVFRLKDPRPDICVGLSDDSLADSLEHAKGRDIAQSLLLDMQDTSTLISDPHVTPLGLRFPFLIVEAKAGATGGNLYQAQNQAAVGGSTALLILKGLSDLRDSQDLNRENQDCVETSDESGQATPDIKLNLAFSITTEGPVHELWLHFRKPNEDFQMVCIGIWRTTSKDGSLNFLRHLSAILRWGN

pLDDT: mean 76.91, std 26.27, range [18.02, 98.88]